Protein 8T1Q (pdb70)

Solvent-accessible surface area: 18524 Å² total; per-residue (Å²): 72,84,17,91,54,112,150,154,107,71,140,157,58,50,99,4,29,0,59,0,0,0,0,5,27,28,11,0,18,1,0,0,0,2,44,6,96,72,57,52,0,0,0,0,0,0,12,18,32,17,75,150,42,121,101,5,12,6,86,8,124,89,29,71,21,37,95,3,42,0,0,0,0,1,0,0,24,28,26,1,0,0,0,0,0,35,0,7,46,111,35,63,18,175,26,97,0,0,0,2,72,10,0,26,11,2,0,98,165,10,0,19,52,79,30,153,122,183,24,10,64,44,81,10,4,118,108,0,20,137,97,4,64,36,1,77,45,101,90,95,75,112,8,59,25,0,63,0,24,0,20,76,0,9,4,3,32,10,4,0,0,0,0,2,36,6,49,30,5,22,3,0,4,0,2,3,0,7,64,76,86,22,82,45,17,130,22,2,53,52,5,133,78,81,0,2,0,0,0,0,1,2,2,29,5,50,100,101,51,67,146,68,128,84,25,19,51,103,0,7,81,19,1,35,86,1,3,115,96,22,0,43,2,0,1,4,8,61,15,37,0,31,1,11,3,0,0,37,4,0,10,83,35,0,75,100,50,94,114,5,72,146,25,46,0,44,22,7,41,119,112,45,11,105,107,114,96,148,49,129,32,22,50,124,9,157,41,62,140,125,16,105,51,116,27,43,0,0,0,0,0,26,34,18,38,0,66,41,12,30,0,26,69,0,0,30,67,5,0,62,44,157,107,5,0,0,1,3,6,36,43,8,10,102,45,1,18,0,65,101,1,82,92,150,40,156,88,8,59,9,94,106,54,104,115,28,61,24,115,6,35,41,49,60,2,34,11,10,16,14,4,9,29,107,29,2,14,92,0,2,94,45,0,41,0,24,13,0,0,0,2,4,0,41,99,102,35,0,44,141,2,61,61,25,3,63,188,52,4,106,145,30,143,137,27,112,13,96,11,37,29,2,138,28,50,78,37,12,68,8,71,3,159

Radius of gyration: 22.36 Å; Cα contacts (8 Å, |Δi|>4): 1009; chains: 1; bounding box: 50×46×72 Å

Secondary structure (DSSP, 8-state):
---TT--------EEEEEEEEESSSSSSS-EEEEEETTEEEEE-----TTS-GGGGS--GGGS-GGG--EEE---SSHHHHTTHHHHHHHS---SEEEEEHHHHHHHHHHHHHHHT-----HHHHHHHGGGEEEE-TT--EEETTEEEEEEE--SSTT-EEEEEEETTEEEEE--S---S--SS-PPPP--SSPPSEEEEE-TTTT--PPPHHHHHHHHHHHHHHHHHTT-EEEEE--SSSHHHHHHHHHHHHHHT-GGGTTS-EEEE---HHHH----SSEEEE--GGG---PSSEEEEES-TT-SSHHHHHHHHHHTT-TT-EEEE-S---TTSHHHHGGG--SEEE-TTS-EEE--SEEEE--------HHHHHHHHHHH--SEEEEESS-HHHHHHHHHHHHHHTTT-SS---EEE-PPTT--EEEEE-

Structure (mmCIF, N/CA/C/O backbone):
data_8T1Q
#
_entry.id   8T1Q
#
_cell.length_a   59.074
_cell.length_b   82.032
_cell.length_c   102.835
_cell.angle_alpha   90.000
_cell.angle_beta   90.000
_cell.angle_gamma   90.000
#
_symmetry.space_group_name_H-M   'P 21 21 21'
#
loop_
_entity.id
_entity.type
_entity.pdbx_description
1 polymer 'Cleavage and polyadenylation specificity factor subunit 3'
2 non-polymer 3-[7,7-bis(oxidanyl)-8-oxa-7-boranuidabicyclo[4.3.0]nona-1,3,5-trien-5-yl]-~{N}-[3-(4-ethanoylphenyl)phenyl]propanamide
3 non-polymer 'CHLORIDE ION'
4 non-polymer 'SULFATE ION'
5 non-polymer 'FE (III) ION'
6 water water
#
loop_
_atom_site.group_PDB
_atom_site.id
_atom_site.type_symbol
_atom_site.label_atom_id
_atom_site.label_alt_id
_atom_site.label_comp_id
_atom_site.label_asym_id
_atom_site.label_entity_id
_atom_site.label_seq_id
_atom_site.pdbx_PDB_ins_code
_atom_site.Cartn_x
_atom_site.Cartn_y
_atom_site.Cartn_z
_atom_site.occupancy
_atom_site.B_iso_or_equiv
_atom_site.auth_seq_id
_atom_site.auth_comp_id
_atom_site.auth_asym_id
_atom_site.auth_atom_id
_atom_site.pdbx_PDB_model_num
ATOM 1 N N . LEU A 1 14 ? -44.73138 -1.39507 35.42165 1.000 51.63055 -6 LEU A N 1
ATOM 2 C CA . LEU A 1 14 ? -43.37034 -1.90453 35.52604 1.000 46.87400 -6 LEU A CA 1
ATOM 3 C C . LEU A 1 14 ? -42.51789 -1.00107 36.39977 1.000 53.06259 -6 LEU A C 1
ATOM 4 O O . LEU A 1 14 ? -42.55672 0.21710 36.25861 1.000 52.33014 -6 LEU A O 1
ATOM 9 N N . VAL A 1 15 ? -41.74599 -1.59750 37.30210 1.000 55.18607 -5 VAL A N 1
ATOM 10 C CA . VAL A 1 15 ? -40.76143 -0.84947 38.07729 1.000 57.15451 -5 VAL A CA 1
ATOM 11 C C . VAL A 1 15 ? -39.48635 -0.73895 37.24991 1.000 51.83752 -5 VAL A C 1
ATOM 12 O O . VAL A 1 15 ? -38.91949 -1.76980 36.85835 1.000 49.29202 -5 VAL A O 1
ATOM 16 N N . PRO A 1 16 ? -39.01728 0.47108 36.94424 1.000 46.97304 -4 PRO A N 1
ATOM 17 C CA . PRO A 1 16 ? -37.73021 0.61711 36.25176 1.000 53.14115 -4 PRO A CA 1
ATOM 18 C C . PRO A 1 16 ? -36.63373 -0.17407 36.94675 1.000 56.82685 -4 PRO A C 1
ATOM 19 O O . PRO A 1 16 ? -36.52082 -0.16643 38.17521 1.000 50.34033 -4 PRO A O 1
ATOM 23 N N . ARG A 1 17 ? -35.82853 -0.87824 36.14569 1.000 41.69952 -3 ARG A N 1
ATOM 24 C CA . ARG A 1 17 ? -34.77791 -1.71949 36.71197 1.000 48.15566 -3 ARG A CA 1
ATOM 25 C C . ARG A 1 17 ? -33.74170 -0.91114 37.47898 1.000 47.98468 -3 ARG A C 1
ATOM 26 O O . ARG A 1 17 ? -33.06783 -1.45314 38.36056 1.000 59.40580 -3 ARG A O 1
ATOM 34 N N . GLY A 1 18 ? -33.58217 0.36965 37.15130 1.000 51.54651 -2 GLY A N 1
ATOM 35 C CA . GLY A 1 18 ? -32.63273 1.21145 37.85652 1.000 52.01456 -2 GLY A CA 1
ATOM 36 C C . GLY A 1 18 ? -33.07775 1.63538 39.24199 1.000 65.15582 -2 GLY A C 1
ATOM 37 O O . GLY A 1 18 ? -32.30068 2.28841 39.94755 1.000 67.28799 -2 GLY A O 1
ATOM 38 N N . SER A 1 19 ? -34.29752 1.28164 39.64305 1.000 66.69616 -1 SER A N 1
ATOM 39 C CA . SER A 1 19 ? -34.84225 1.66892 40.94506 1.000 68.67179 -1 SER A CA 1
ATOM 40 C C . SER A 1 19 ? -33.98207 1.16125 42.09675 1.000 72.76789 -1 SER A C 1
ATOM 41 O O . SER A 1 19 ? -33.66017 -0.02417 42.16359 1.000 85.94292 -1 SER A O 1
ATOM 44 N N . ALA A 1 23 ? -41.70906 -2.73542 49.22751 1.000 96.67454 3 ALA A N 1
ATOM 45 C CA . ALA A 1 23 ? -43.15968 -2.60088 49.19958 1.000 81.14587 3 ALA A CA 1
ATOM 46 C C . ALA A 1 23 ? -43.58356 -1.19019 49.59889 1.000 79.97085 3 ALA A C 1
ATOM 47 O O . ALA A 1 23 ? -43.92394 -0.93444 50.75691 1.000 79.14996 3 ALA A O 1
ATOM 49 N N . ILE A 1 24 ? -43.55563 -0.27895 48.63051 1.000 72.34755 4 ILE A N 1
ATOM 50 C CA . ILE A 1 24 ? -43.97706 1.10524 48.83595 1.000 69.85580 4 ILE A CA 1
ATOM 51 C C . ILE A 1 24 ? -45.16664 1.37323 47.92076 1.000 62.28285 4 ILE A C 1
ATOM 52 O O . ILE A 1 24 ? -45.15482 0.93458 46.76194 1.000 54.85732 4 ILE A O 1
ATOM 57 N N . PRO A 1 25 ? -46.21992 2.04022 48.40110 1.000 63.40299 5 PRO A N 1
ATOM 58 C CA . PRO A 1 25 ? -47.39582 2.28947 47.55018 1.000 58.08476 5 PRO A CA 1
ATOM 59 C C . PRO A 1 25 ? -47.01396 3.00528 46.26369 1.000 66.11416 5 PRO A C 1
ATOM 60 O O . PRO A 1 25 ? -46.41978 4.08568 46.28295 1.000 72.49912 5 PRO A O 1
ATOM 64 N N . ALA A 1 26 ? -47.36564 2.39149 45.13929 1.000 60.53669 6 ALA A N 1
ATOM 65 C CA . ALA A 1 26 ? -47.05360 2.97198 43.84269 1.000 68.39372 6 ALA A CA 1
ATOM 66 C C . ALA A 1 26 ? -47.93158 4.18382 43.57235 1.000 72.62054 6 ALA A C 1
ATOM 67 O O . ALA A 1 26 ? -49.12009 4.20136 43.90567 1.000 66.03874 6 ALA A O 1
ATOM 69 N N . GLU A 1 27 ? -47.34012 5.20553 42.97019 1.000 92.61187 7 GLU A N 1
ATOM 70 C CA . GLU A 1 27 ? -48.12048 6.32640 42.47811 1.000 89.47201 7 GLU A CA 1
ATOM 71 C C . GLU A 1 27 ? -48.58227 6.00268 41.05970 1.000 88.27961 7 GLU A C 1
ATOM 72 O O . GLU A 1 27 ? -48.48610 4.86347 40.59444 1.000 90.87014 7 GLU A O 1
ATOM 78 N N . GLU A 1 28 ? -49.09199 7.00555 40.35880 1.000 56.44181 8 GLU A N 1
ATOM 79 C CA . GLU A 1 28 ? -49.65491 6.78122 39.04097 1.000 59.65269 8 GLU A CA 1
ATOM 80 C C . GLU A 1 28 ? -48.57426 6.32359 38.05866 1.000 51.58487 8 GLU A C 1
ATOM 81 O O . GLU A 1 28 ? -47.37909 6.55494 38.25464 1.000 58.66232 8 GLU A O 1
ATOM 87 N N . SER A 1 29 ? -49.00531 5.64729 37.00078 1.000 48.16680 9 SER A N 1
ATOM 88 C CA . SER A 1 29 ? -48.07791 5.14859 35.99529 1.000 45.26844 9 SER A CA 1
ATOM 89 C C . SER A 1 29 ? -48.00354 6.10835 34.80905 1.000 44.06959 9 SER A C 1
ATOM 90 O O . SER A 1 29 ? -48.90542 6.91224 34.56905 1.000 42.27591 9 SER A O 1
ATOM 93 N N . ASP A 1 30 ? -46.89175 6.02336 34.07481 1.000 38.28369 10 ASP A N 1
ATOM 94 C CA . ASP A 1 30 ? -46.62554 6.86491 32.91626 1.000 35.82732 10 ASP A CA 1
ATOM 95 C C . ASP A 1 30 ? -46.49030 5.95595 31.70565 1.000 38.59054 10 ASP A C 1
ATOM 96 O O . ASP A 1 30 ? -45.90704 4.87495 31.80693 1.000 36.67697 10 ASP A O 1
ATOM 101 N N . GLN A 1 31 ? -47.01466 6.39240 30.57130 1.000 35.53571 11 GLN A N 1
ATOM 102 C CA . GLN A 1 31 ? -47.03805 5.55806 29.37702 1.000 39.51905 11 GLN A CA 1
ATOM 103 C C . GLN A 1 31 ? -45.93478 5.96309 28.40823 1.000 36.90241 11 GLN A C 1
ATOM 104 O O . GLN A 1 31 ? -45.80862 7.14350 28.04823 1.000 33.79376 11 GLN A O 1
ATOM 110 N N . LEU A 1 32 ? -45.15615 4.97258 27.97363 1.000 34.02564 12 LEU A N 1
ATOM 111 C CA . LEU A 1 32 ? -44.11961 5.14856 26.97154 1.000 31.80931 12 LEU A CA 1
ATOM 112 C C . LEU A 1 32 ? -44.62385 4.56547 25.65870 1.000 31.47970 12 LEU A C 1
ATOM 113 O O . LEU A 1 32 ? -45.18374 3.46350 25.64073 1.000 33.14416 12 LEU A O 1
ATOM 118 N N . LEU A 1 33 ? -44.44819 5.30379 24.56279 1.000 28.64844 13 LEU A N 1
ATOM 119 C CA . LEU A 1 33 ? -44.92948 4.87126 23.26191 1.000 29.83663 13 LEU A CA 1
ATOM 120 C C . LEU A 1 33 ? -43.75613 4.70799 22.30053 1.000 32.02601 13 LEU A C 1
ATOM 121 O O . LEU A 1 33 ? -42.88979 5.58485 22.22971 1.000 32.45187 13 LEU A O 1
ATOM 126 N N . ILE A 1 34 ? -43.73666 3.59639 21.55621 1.000 28.54787 14 ILE A N 1
ATOM 127 C CA . ILE A 1 34 ? -42.75531 3.36700 20.49097 1.000 26.64067 14 ILE A CA 1
ATOM 128 C C . ILE A 1 34 ? -43.52449 3.13426 19.19846 1.000 28.34607 14 ILE A C 1
ATOM 129 O O . ILE A 1 34 ? -44.46919 2.33607 19.17228 1.000 31.40592 14 ILE A O 1
ATOM 134 N N . ARG A 1 35 ? -43.11756 3.82549 18.12020 1.000 26.57631 15 ARG A N 1
ATOM 135 C CA . ARG A 1 35 ? -43.82767 3.72334 16.85334 1.000 26.68077 15 ARG A CA 1
ATOM 136 C C . ARG A 1 35 ? -42.85507 3.80109 15.67641 1.000 25.09136 15 ARG A C 1
ATOM 137 O O . ARG A 1 35 ? -42.25045 4.85417 15.44657 1.000 30.46718 15 ARG A O 1
ATOM 145 N N . PRO A 1 36 ? -42.67299 2.73067 14.90146 1.000 26.45082 16 PRO A N 1
ATOM 146 C CA . PRO A 1 36 ? -41.85873 2.85144 13.68943 1.000 25.83850 16 PRO A CA 1
ATOM 147 C C . PRO A 1 36 ? -42.56591 3.70333 12.65161 1.000 31.76284 16 PRO A C 1
ATOM 148 O O . PRO A 1 36 ? -43.76369 3.54962 12.42128 1.000 33.40563 16 PRO A O 1
ATOM 152 N N . LEU A 1 37 ? -41.81788 4.62443 12.04416 1.000 30.01320 17 LEU A N 1
ATOM 153 C CA . LEU A 1 37 ? -42.26173 5.30197 10.82958 1.000 29.92978 17 LEU A CA 1
ATOM 154 C C . LEU A 1 37 ? -41.61926 4.70539 9.58983 1.000 32.81802 17 LEU A C 1
ATOM 155 O O . LEU A 1 37 ? -42.05016 4.99969 8.46731 1.000 32.58976 17 LEU A O 1
ATOM 160 N N . GLY A 1 38 ? -40.59419 3.88260 9.78324 1.000 25.89807 18 GLY A N 1
ATOM 161 C CA . GLY A 1 38 ? -39.97993 3.07952 8.75061 1.000 26.56951 18 GLY A CA 1
ATOM 162 C C . GLY A 1 38 ? -39.18667 2.01823 9.47160 1.000 29.91482 18 GLY A C 1
ATOM 163 O O . GLY A 1 38 ? -38.86570 2.16624 10.65685 1.000 29.39235 18 GLY A O 1
ATOM 164 N N . ALA A 1 39 ? -38.88162 0.94217 8.74927 1.000 26.90153 19 ALA A N 1
ATOM 165 C CA . ALA A 1 39 ? -38.24678 -0.27211 9.28758 1.000 23.69852 19 ALA A CA 1
ATOM 166 C C . ALA A 1 39 ? -39.15185 -1.03343 10.24764 1.000 24.17394 19 ALA A C 1
ATOM 167 O O . ALA A 1 39 ? -38.69836 -1.94190 10.95613 1.000 25.74502 19 ALA A O 1
ATOM 169 N N . GLY A 1 40 ? -40.45886 -0.74724 10.22905 1.000 25.90278 20 GLY A N 1
ATOM 170 C CA . GLY A 1 40 ? -41.42486 -1.60479 10.89042 1.000 28.39528 20 GLY A CA 1
ATOM 171 C C . GLY A 1 40 ? -41.81091 -2.76306 9.98703 1.000 32.60888 20 GLY A C 1
ATOM 172 O O . GLY A 1 40 ? -42.42921 -2.54720 8.93571 1.000 29.98286 20 GLY A O 1
ATOM 173 N N . GLN A 1 41 ? -41.41530 -3.98552 10.35865 1.000 25.50760 21 GLN A N 1
ATOM 174 C CA . GLN A 1 41 ? -41.63243 -5.17961 9.52835 1.000 26.63259 21 GLN A CA 1
ATOM 175 C C . GLN A 1 41 ? -41.08962 -5.00174 8.10125 1.000 32.73774 21 GLN A C 1
ATOM 176 O O . GLN A 1 41 ? -41.62569 -5.56434 7.13367 1.000 31.99377 21 GLN A O 1
ATOM 182 N N . GLU A 1 42 ? -40.00517 -4.23188 7.96010 1.000 26.02174 22 GLU A N 1
ATOM 183 C CA . GLU A 1 42 ? -39.27664 -4.11268 6.69682 1.000 32.12523 22 GLU A CA 1
ATOM 184 C C . GLU A 1 42 ? -37.82532 -3.75489 6.99352 1.000 30.73194 22 GLU A C 1
ATOM 185 O O . GLU A 1 42 ? -37.46965 -3.34568 8.11120 1.000 28.43381 22 GLU A O 1
ATOM 191 N N . VAL A 1 43 ? -36.98103 -3.90850 5.96988 1.000 28.38691 23 VAL A N 1
ATOM 192 C CA . VAL A 1 43 ? -35.63807 -3.34716 5.96566 1.000 26.28054 23 VAL A CA 1
ATOM 193 C C . VAL A 1 43 ? -35.66688 -2.10757 5.08651 1.000 31.06836 23 VAL A C 1
ATOM 194 O O . VAL A 1 43 ? -36.23979 -2.14118 3.98989 1.000 34.44429 23 VAL A O 1
ATOM 198 N N . GLY A 1 44 ? -35.08735 -1.00827 5.57542 1.000 27.47824 24 GLY A N 1
ATOM 199 C CA . GLY A 1 44 ? -35.09408 0.25640 4.86047 1.000 27.06012 24 GLY A CA 1
ATOM 200 C C . GLY A 1 44 ? -35.70562 1.38995 5.67030 1.000 26.03355 24 GLY A C 1
ATOM 201 O O . GLY A 1 44 ? -36.55598 1.15775 6.52800 1.000 27.10215 24 GLY A O 1
ATOM 202 N N . ARG A 1 45 ? -35.25263 2.61275 5.41724 1.000 25.75446 25 ARG A N 1
ATOM 203 C CA . ARG A 1 45 ? -35.82195 3.85230 5.97117 1.000 23.78765 25 ARG A CA 1
ATOM 204 C C . ARG A 1 45 ? -36.09389 3.78778 7.48259 1.000 30.71361 25 ARG A C 1
ATOM 205 O O . ARG A 1 45 ? -37.13664 4.23423 7.97652 1.000 26.27894 25 ARG A O 1
ATOM 213 N N . SER A 1 46 ? -35.10081 3.30777 8.23219 1.000 27.58444 26 SER A N 1
ATOM 214 C CA . SER A 1 46 ? -35.22158 3.26146 9.69034 1.000 23.92746 26 SER A CA 1
ATOM 215 C C . SER A 1 46 ? -35.57963 4.62779 10.24848 1.000 26.43455 26 SER A C 1
ATOM 216 O O . SER A 1 46 ? -34.89337 5.61947 9.99650 1.000 25.93776 26 SER A O 1
ATOM 219 N N . CYS A 1 47 ? -36.63590 4.65679 11.05322 1.000 25.44086 27 CYS A N 1
ATOM 220 C CA . CYS A 1 47 ? -37.09891 5.88180 11.67749 1.000 25.48755 27 CYS A CA 1
ATOM 221 C C . CYS A 1 47 ? -38.09827 5.48620 12.74626 1.000 25.12487 27 CYS A C 1
ATOM 222 O O . CYS A 1 47 ? -39.20463 5.05861 12.41656 1.000 26.84701 27 CYS A O 1
ATOM 225 N N . ILE A 1 48 ? -37.70346 5.54420 14.02108 1.000 25.51920 28 ILE A N 1
ATOM 226 C CA . ILE A 1 48 ? -38.53178 5.03195 15.10452 1.000 26.44977 28 ILE A CA 1
ATOM 227 C C . ILE A 1 48 ? -38.77520 6.15384 16.09568 1.000 26.42278 28 ILE A C 1
ATOM 228 O O . ILE A 1 48 ? -37.82600 6.79323 16.56367 1.000 26.00008 28 ILE A O 1
ATOM 233 N N . ILE A 1 49 ? -40.04662 6.37468 16.43269 1.000 25.21236 29 ILE A N 1
ATOM 234 C CA . ILE A 1 49 ? -40.44963 7.41775 17.37150 1.000 27.28366 29 ILE A CA 1
ATOM 235 C C . ILE A 1 49 ? -40.58837 6.83909 18.77461 1.000 29.05173 29 ILE A C 1
ATOM 236 O O . ILE A 1 49 ? -41.19345 5.78476 18.96118 1.000 27.63750 29 ILE A O 1
ATOM 241 N N . LEU A 1 50 ? -40.06138 7.56439 19.76595 1.000 26.64131 30 LEU A N 1
ATOM 242 C CA . LEU A 1 50 ? -40.21381 7.27542 21.18605 1.000 26.59592 30 LEU A CA 1
ATOM 243 C C . LEU A 1 50 ? -40.87745 8.47567 21.85956 1.000 31.21112 30 LEU A C 1
ATOM 244 O O . LEU A 1 50 ? -40.43808 9.61443 21.65844 1.000 33.08459 30 LEU A O 1
ATOM 249 N N . GLU A 1 51 ? -41.92425 8.22868 22.65477 1.000 28.65147 31 GLU A N 1
ATOM 250 C CA . GLU A 1 51 ? -42.62984 9.28758 23.39347 1.000 32.43457 31 GLU A CA 1
ATOM 251 C C . GLU A 1 51 ? -42.75679 8.88725 24.86093 1.000 34.40612 31 GLU A C 1
ATOM 252 O O . GLU A 1 51 ? -43.20995 7.77988 25.16820 1.000 35.58287 31 GLU A O 1
ATOM 258 N N . PHE A 1 52 ? -42.35830 9.77683 25.77118 1.000 33.29871 32 PHE A N 1
ATOM 259 C CA . PHE A 1 52 ? -42.43354 9.46126 27.19100 1.000 32.04992 32 PHE A CA 1
ATOM 260 C C . PHE A 1 52 ? -42.35433 10.75661 27.97827 1.000 38.95499 32 PHE A C 1
ATOM 261 O O . PHE A 1 52 ? -41.43783 11.55295 27.75904 1.000 36.02582 32 PHE A O 1
ATOM 269 N N . LYS A 1 53 ? -43.32881 10.96518 28.86541 1.000 37.04754 33 LYS A N 1
ATOM 270 C CA . LYS A 1 53 ? -43.33385 12.08450 29.81706 1.000 40.35455 33 LYS A CA 1
ATOM 271 C C . LYS A 1 53 ? -43.04010 13.42131 29.13479 1.000 37.11343 33 LYS A C 1
ATOM 272 O O . LYS A 1 53 ? -42.23732 14.22477 29.60618 1.000 41.15316 33 LYS A O 1
ATOM 278 N N . GLY A 1 54 ? -43.69400 13.64730 27.99650 1.000 37.12361 34 GLY A N 1
ATOM 279 C CA . GLY A 1 54 ? -43.61053 14.91013 27.29300 1.000 39.06242 34 GLY A CA 1
ATOM 280 C C . GLY A 1 54 ? -42.41756 15.06724 26.37968 1.000 44.09538 34 GLY A C 1
ATOM 281 O O . GLY A 1 54 ? -42.32578 16.08732 25.68266 1.000 47.14206 34 GLY A O 1
ATOM 282 N N . ARG A 1 55 ? -41.50178 14.10263 26.35824 1.000 38.42000 35 ARG A N 1
ATOM 283 C CA . ARG A 1 55 ? -40.35537 14.11905 25.45855 1.000 35.99675 35 ARG A CA 1
ATOM 284 C C . ARG A 1 55 ? -40.67688 13.28302 24.22513 1.000 38.60472 35 ARG A C 1
ATOM 285 O O . ARG A 1 55 ? -41.41189 12.29415 24.31503 1.000 35.98126 35 ARG A O 1
ATOM 293 N N . LYS A 1 56 ? -40.16302 13.70971 23.06731 1.000 31.89163 36 LYS A N 1
ATOM 294 C CA . LYS A 1 56 ? -40.29540 12.95982 21.82016 1.000 33.04154 36 LYS A CA 1
ATOM 295 C C . LYS A 1 56 ? -38.92710 12.81940 21.16528 1.000 33.53840 36 LYS A C 1
ATOM 296 O O . LYS A 1 56 ? -38.21182 13.81355 20.99096 1.000 32.66866 36 LYS A O 1
ATOM 302 N N . ILE A 1 57 ? -38.57636 11.58902 20.78077 1.000 28.55060 37 ILE A N 1
ATOM 303 C CA . ILE A 1 57 ? -37.25491 11.25798 20.26078 1.000 26.32466 37 ILE A CA 1
ATOM 304 C C . ILE A 1 57 ? -37.43924 10.51502 18.95135 1.000 26.22798 37 ILE A C 1
ATOM 305 O O . ILE A 1 57 ? -38.33226 9.67341 18.84445 1.000 27.53812 37 ILE A O 1
ATOM 310 N N . MET A 1 58 ? -36.60251 10.81453 17.95839 1.000 24.26732 38 MET A N 1
ATOM 311 C CA . MET A 1 58 ? -36.58417 10.06828 16.70596 1.000 22.28475 38 MET A CA 1
ATOM 312 C C . MET A 1 58 ? -35.27049 9.30025 16.62869 1.000 25.81723 38 MET A C 1
ATOM 313 O O . MET A 1 58 ? -34.19686 9.87997 16.83682 1.000 26.62333 38 MET A O 1
ATOM 318 N N . LEU A 1 59 ? -35.36311 7.99726 16.36379 1.000 24.57846 39 LEU A N 1
ATOM 319 C CA . LEU A 1 59 ? -34.20029 7.12580 16.23633 1.000 23.75191 39 LEU A CA 1
ATOM 320 C C . LEU A 1 59 ? -34.02132 6.81272 14.75930 1.000 26.36861 39 LEU A C 1
ATOM 321 O O . LEU A 1 59 ? -34.83429 6.08533 14.17310 1.000 25.54280 39 LEU A O 1
ATOM 326 N N . ASP A 1 60 ? -32.96949 7.37343 14.16719 1.000 24.31762 40 ASP A N 1
ATOM 327 C CA . ASP A 1 60 ? -32.59364 7.21991 12.76128 1.000 22.31374 40 ASP A CA 1
ATOM 328 C C . ASP A 1 60 ? -33.54877 7.95462 11.82696 1.000 27.36420 40 ASP A C 1
ATOM 329 O O . ASP A 1 60 ? -34.63184 8.38755 12.23423 1.000 26.92801 40 ASP A O 1
ATOM 334 N N . CYS A 1 61 ? -33.10213 8.17823 10.59503 1.000 25.54352 41 CYS A N 1
ATOM 335 C CA . CYS A 1 61 ? -33.88548 8.93529 9.61884 1.000 26.33612 41 CYS A CA 1
ATOM 336 C C . CYS A 1 61 ? -33.42614 8.53904 8.22002 1.000 30.71187 41 CYS A C 1
ATOM 337 O O . CYS A 1 61 ? -32.76852 9.32228 7.51896 1.000 28.19488 41 CYS A O 1
ATOM 340 N N . GLY A 1 62 ? -33.74464 7.31129 7.81316 1.000 27.28020 42 GLY A N 1
ATOM 341 C CA . GLY A 1 62 ? -33.20023 6.74005 6.60323 1.000 26.64517 42 GLY A CA 1
ATOM 342 C C . GLY A 1 62 ? -34.16738 6.79519 5.43226 1.000 32.95294 42 GLY A C 1
ATOM 343 O O . GLY A 1 62 ? -35.30836 7.24320 5.53768 1.000 30.09598 42 GLY A O 1
ATOM 344 N N . ILE A 1 63 ? -33.66799 6.32702 4.29016 1.000 30.31337 43 ILE A N 1
ATOM 345 C CA . ILE A 1 63 ? -34.47786 6.12087 3.09715 1.000 31.19689 43 ILE A CA 1
ATOM 346 C C . ILE A 1 63 ? -34.49770 4.63579 2.77024 1.000 31.60083 43 ILE A C 1
ATOM 347 O O . ILE A 1 63 ? -33.58960 3.87960 3.12780 1.000 30.18126 43 ILE A O 1
ATOM 352 N N . HIS A 1 64 ? -35.52539 4.23913 2.01531 1.000 27.99316 44 HIS A N 1
ATOM 353 C CA . HIS A 1 64 ? -35.69592 2.86208 1.55527 1.000 31.46779 44 HIS A CA 1
ATOM 354 C C . HIS A 1 64 ? -34.98911 2.68120 0.21661 1.000 39.31606 44 HIS A C 1
ATOM 355 O O . HIS A 1 64 ? -35.33159 3.38322 -0.73795 1.000 33.24440 44 HIS A O 1
ATOM 362 N N . PRO A 1 65 ? -34.02912 1.75367 0.08668 1.000 35.18667 45 PRO A N 1
ATOM 363 C CA . PRO A 1 65 ? -33.25042 1.66921 -1.16593 1.000 38.77545 45 PRO A CA 1
ATOM 364 C C . PRO A 1 65 ? -34.03259 1.11327 -2.34267 1.000 39.33689 45 PRO A C 1
ATOM 365 O O . PRO A 1 65 ? -33.55702 1.20514 -3.48671 1.000 40.70719 45 PRO A O 1
ATOM 369 N N . GLY A 1 66 ? -35.19247 0.51316 -2.09979 1.000 36.39702 46 GLY A N 1
ATOM 370 C CA . GLY A 1 66 ? -35.99617 -0.07180 -3.15430 1.000 39.29020 46 GLY A CA 1
ATOM 371 C C . GLY A 1 66 ? -37.22725 0.71934 -3.52838 1.000 43.41119 46 GLY A C 1
ATOM 372 O O . GLY A 1 66 ? -38.09153 0.18729 -4.23451 1.000 45.15116 46 GLY A O 1
ATOM 373 N N . LEU A 1 67 ? -37.34037 1.97150 -3.08030 1.000 35.14760 47 LEU A N 1
ATOM 374 C CA . LEU A 1 67 ? -38.41923 2.87761 -3.44072 1.000 41.95825 47 LEU A CA 1
ATOM 375 C C . LEU A 1 67 ? -37.80415 4.16877 -3.96481 1.000 42.81796 47 LEU A C 1
ATOM 376 O O . LEU A 1 67 ? -36.59490 4.37990 -3.88143 1.000 44.63677 47 LEU A O 1
ATOM 381 N N . GLU A 1 68 ? -38.63843 5.02742 -4.54265 1.000 49.74256 48 GLU A N 1
ATOM 382 C CA . GLU A 1 68 ? -38.15446 6.20354 -5.25388 1.000 50.20256 48 GLU A CA 1
ATOM 383 C C . GLU A 1 68 ? -38.91274 7.44651 -4.80794 1.000 44.69987 48 GLU A C 1
ATOM 384 O O . GLU A 1 68 ? -40.07636 7.37125 -4.40658 1.000 46.87706 48 GLU A O 1
ATOM 390 N N . GLY A 1 69 ? -38.24001 8.59517 -4.88714 1.000 45.49476 49 GLY A N 1
ATOM 391 C CA . GLY A 1 69 ? -38.86990 9.86805 -4.57584 1.000 51.02370 49 GLY A CA 1
ATOM 392 C C . GLY A 1 69 ? -39.33987 9.92200 -3.13632 1.000 51.38599 49 GLY A C 1
ATOM 393 O O . GLY A 1 69 ? -38.72625 9.34420 -2.23294 1.000 46.34221 49 GLY A O 1
ATOM 394 N N . MET A 1 70 ? -40.46902 10.60472 -2.92127 1.000 46.90212 50 MET A N 1
ATOM 395 C CA . MET A 1 70 ? -41.02685 10.70517 -1.57785 1.000 50.96513 50 MET A CA 1
ATOM 396 C C . MET A 1 70 ? -41.46814 9.35366 -1.03281 1.000 43.14063 50 MET A C 1
ATOM 397 O O . MET A 1 70 ? -41.57890 9.20265 0.19141 1.000 40.79010 50 MET A O 1
ATOM 402 N N . ASP A 1 71 ? -41.72903 8.37395 -1.90826 1.000 41.74779 51 ASP A N 1
ATOM 403 C CA . ASP A 1 71 ? -42.09368 7.03989 -1.44468 1.000 44.84127 51 ASP A CA 1
ATOM 404 C C . ASP A 1 71 ? -40.99727 6.41468 -0.59463 1.000 36.84193 51 ASP A C 1
ATOM 405 O O . ASP A 1 71 ? -41.29019 5.53623 0.21723 1.000 39.10771 51 ASP A O 1
ATOM 410 N N . ALA A 1 72 ? -39.74287 6.81841 -0.79146 1.000 38.20637 52 ALA A N 1
ATOM 411 C CA . ALA A 1 72 ? -38.61751 6.19931 -0.09935 1.000 34.74621 52 ALA A CA 1
ATOM 412 C C . ALA A 1 72 ? -38.44766 6.70329 1.33150 1.000 38.44408 52 ALA A C 1
ATOM 413 O O . ALA A 1 72 ? -37.61538 6.15201 2.06509 1.000 35.06870 52 ALA A O 1
ATOM 415 N N . LEU A 1 73 ? -39.19850 7.73626 1.73182 1.000 32.45674 53 LEU A N 1
ATOM 416 C CA . LEU A 1 73 ? -39.10499 8.34100 3.05720 1.000 32.78965 53 LEU A CA 1
ATOM 417 C C . LEU A 1 73 ? -39.88310 7.53282 4.08500 1.000 34.71636 53 LEU A C 1
ATOM 418 O O . LEU A 1 73 ? -40.81752 6.81161 3.74071 1.000 35.31725 53 LEU A O 1
ATOM 423 N N . PRO A 1 74 ? -39.53396 7.65147 5.36938 1.000 32.75254 54 PRO A N 1
ATOM 424 C CA . PRO A 1 74 ? -40.43170 7.15999 6.42209 1.000 28.83482 54 PRO A CA 1
ATOM 425 C C . PRO A 1 74 ? -41.72233 7.96707 6.44265 1.000 32.07068 54 PRO A C 1
ATOM 426 O O . PRO A 1 74 ? -41.83795 9.02908 5.83349 1.000 39.28118 54 PRO A O 1
ATOM 430 N N . TYR A 1 75 ? -42.70521 7.46293 7.19044 1.000 31.18506 55 TYR A N 1
ATOM 431 C CA . TYR A 1 75 ? -44.02582 8.10745 7.25744 1.000 39.06690 55 TYR A CA 1
ATOM 432 C C . TYR A 1 75 ? -44.02582 9.31533 8.20116 1.000 36.58825 55 TYR A C 1
ATOM 433 O O . TYR A 1 75 ? -44.77147 9.38749 9.17495 1.000 37.66570 55 TYR A O 1
ATOM 442 N N . ILE A 1 76 ? -43.17378 10.29104 7.87081 1.000 40.92353 56 ILE A N 1
ATOM 443 C CA . ILE A 1 76 ? -42.99290 11.47516 8.71025 1.000 37.48173 56 ILE A CA 1
ATOM 444 C C . ILE A 1 76 ? -44.28113 12.28235 8.81761 1.000 43.27251 56 ILE A C 1
ATOM 445 O O . ILE A 1 76 ? -44.49469 12.99990 9.80328 1.000 41.71306 56 ILE A O 1
ATOM 450 N N . ASP A 1 77 ? -45.16173 12.18428 7.81725 1.000 41.71469 57 ASP A N 1
ATOM 451 C CA . ASP A 1 77 ? -46.41836 12.92006 7.88898 1.000 48.17698 57 ASP A CA 1
ATOM 452 C C . ASP A 1 77 ? -47.26123 12.54462 9.10456 1.000 49.29659 57 ASP A C 1
ATOM 453 O O . ASP A 1 77 ? -48.18713 13.28708 9.43838 1.000 53.40881 57 ASP A O 1
ATOM 458 N N . LEU A 1 78 ? -46.95797 11.43795 9.79114 1.000 45.86891 58 LEU A N 1
ATOM 459 C CA . LEU A 1 78 ? -47.75095 11.03089 10.94852 1.000 46.96108 58 LEU A CA 1
ATOM 460 C C . LEU A 1 78 ? -47.35140 11.72415 12.24181 1.000 50.55949 58 LEU A C 1
ATOM 461 O O . LEU A 1 78 ? -48.00790 11.50914 13.26704 1.000 47.39580 58 LEU A O 1
ATOM 466 N N . ILE A 1 79 ? -46.29574 12.53235 12.23678 1.000 41.56463 59 ILE A N 1
ATOM 467 C CA . ILE A 1 79 ? -45.87225 13.25340 13.42489 1.000 39.07549 59 ILE A CA 1
ATOM 468 C C . ILE A 1 79 ? -45.79430 14.72945 13.07644 1.000 39.48820 59 ILE A C 1
ATOM 469 O O . ILE A 1 79 ? -45.82546 15.12018 11.91006 1.000 44.61421 59 ILE A O 1
ATOM 474 N N . ASP A 1 80 ? -45.69136 15.54903 14.11502 1.000 43.19945 60 ASP A N 1
ATOM 475 C CA . ASP A 1 80 ? -45.39369 16.95889 13.93711 1.000 43.64632 60 ASP A CA 1
ATOM 476 C C . ASP A 1 80 ? -43.90500 17.12917 14.17267 1.000 40.22598 60 ASP A C 1
ATOM 477 O O . ASP A 1 80 ? -43.46372 17.09074 15.32644 1.000 40.61585 60 ASP A O 1
ATOM 482 N N . PRO A 1 81 ? -43.09260 17.30802 13.12877 1.000 43.94436 61 PRO A N 1
ATOM 483 C CA . PRO A 1 81 ? -41.63474 17.37142 13.33522 1.000 43.08216 61 PRO A CA 1
ATOM 484 C C . PRO A 1 81 ? -41.20667 18.46664 14.28769 1.000 40.94946 61 PRO A C 1
ATOM 485 O O . PRO A 1 81 ? -40.17105 18.33647 14.95446 1.000 39.15875 61 PRO A O 1
ATOM 489 N N . ALA A 1 82 ? -41.99363 19.53465 14.40648 1.000 40.19632 62 ALA A N 1
ATOM 490 C CA . ALA A 1 82 ? -41.67025 20.58417 15.36179 1.000 37.21739 62 ALA A CA 1
ATOM 491 C C . ALA A 1 82 ? -41.73872 20.11245 16.80648 1.000 43.52836 62 ALA A C 1
ATOM 492 O O . ALA A 1 82 ? -41.23317 20.80926 17.69393 1.000 44.89432 62 ALA A O 1
ATOM 494 N N . GLU A 1 83 ? -42.33579 18.95245 17.07197 1.000 43.61815 63 GLU A N 1
ATOM 495 C CA . GLU A 1 83 ? -42.44563 18.45854 18.43419 1.000 37.02692 63 GLU A CA 1
ATOM 496 C C . GLU A 1 83 ? -41.31705 17.51582 18.82442 1.000 33.29133 63 GLU A C 1
ATOM 497 O O . GLU A 1 83 ? -41.25422 17.11191 19.98904 1.000 37.16716 63 GLU A O 1
ATOM 503 N N . ILE A 1 84 ? -40.43314 17.16483 17.89492 1.000 36.38031 64 ILE A N 1
ATOM 504 C CA . ILE A 1 84 ? -39.37689 16.19514 18.18610 1.000 29.59299 64 ILE A CA 1
ATOM 505 C C . ILE A 1 84 ? -38.23941 16.91767 18.89425 1.000 33.36728 64 ILE A C 1
ATOM 506 O O . ILE A 1 84 ? -37.66285 17.86790 18.34757 1.000 33.73448 64 ILE A O 1
ATOM 511 N N . ASP A 1 85 ? -37.88375 16.44239 20.08915 1.000 27.86730 65 ASP A N 1
ATOM 512 C CA . ASP A 1 85 ? -36.83602 17.10582 20.86243 1.000 33.68940 65 ASP A CA 1
ATOM 513 C C . ASP A 1 85 ? -35.43747 16.71248 20.40923 1.000 36.14501 65 ASP A C 1
ATOM 514 O O . ASP A 1 85 ? -34.51119 17.53615 20.46904 1.000 31.40779 65 ASP A O 1
ATOM 519 N N . LEU A 1 86 ? -35.27417 15.47100 19.95083 1.000 28.26079 66 LEU A N 1
ATOM 520 C CA . LEU A 1 86 ? -33.96534 14.83777 19.86043 1.000 27.47938 66 LEU A CA 1
ATOM 521 C C . LEU A 1 86 ? -33.99998 13.82470 18.73048 1.000 27.97781 66 LEU A C 1
ATOM 522 O O . LEU A 1 86 ? -34.93834 13.02396 18.66301 1.000 29.21340 66 LEU A O 1
ATOM 527 N N . LEU A 1 87 ? -32.98131 13.85063 17.86923 1.000 26.87900 67 LEU A N 1
ATOM 528 C CA . LEU A 1 87 ? -32.82382 12.89109 16.77955 1.000 25.07198 67 LEU A CA 1
ATOM 529 C C . LEU A 1 87 ? -31.45473 12.23842 16.91838 1.000 27.72880 67 LEU A C 1
ATOM 530 O O . LEU A 1 87 ? -30.43727 12.93631 16.94093 1.000 28.16372 67 LEU A O 1
ATOM 535 N N . LEU A 1 88 ? -31.42941 10.91028 17.03684 1.000 24.54901 68 LEU A N 1
ATOM 536 C CA . LEU A 1 88 ? -30.18719 10.16076 17.16728 1.000 25.57357 68 LEU A CA 1
ATOM 537 C C . LEU A 1 88 ? -29.98201 9.31987 15.92273 1.000 25.98981 68 LEU A C 1
ATOM 538 O O . LEU A 1 88 ? -30.90071 8.59160 15.50660 1.000 25.15028 68 LEU A O 1
ATOM 543 N N . ILE A 1 89 ? -28.77354 9.39378 15.35462 1.000 26.36380 69 ILE A N 1
ATOM 544 C CA . ILE A 1 89 ? -28.42457 8.67937 14.13064 1.000 26.66379 69 ILE A CA 1
ATOM 545 C C . ILE A 1 89 ? -27.37923 7.61424 14.47202 1.000 25.69388 69 ILE A C 1
ATOM 546 O O . ILE A 1 89 ? -26.28924 7.93308 14.96032 1.000 26.63673 69 ILE A O 1
ATOM 551 N N . SER A 1 90 ? -27.69601 6.34521 14.17844 1.000 23.38237 70 SER A N 1
ATOM 552 C CA . SER A 1 90 ? -26.84471 5.24514 14.62018 1.000 24.80605 70 SER A CA 1
ATOM 553 C C . SER A 1 90 ? -25.58113 5.07414 13.77686 1.000 26.51763 70 SER A C 1
ATOM 554 O O . SER A 1 90 ? -24.51186 4.80154 14.33271 1.000 26.70905 70 SER A O 1
ATOM 557 N N . HIS A 1 91 ? -25.66112 5.21943 12.45234 1.000 28.18502 71 HIS A N 1
ATOM 558 C CA . HIS A 1 91 ? -24.47805 4.99000 11.61941 1.000 26.64004 71 HIS A CA 1
ATOM 559 C C . HIS A 1 91 ? -24.72887 5.57765 10.23841 1.000 31.19613 71 HIS A C 1
ATOM 560 O O . HIS A 1 91 ? -25.81632 6.08213 9.95369 1.000 28.43472 71 HIS A O 1
ATOM 567 N N . PHE A 1 92 ? -23.69896 5.52478 9.37808 1.000 29.93863 72 PHE A N 1
ATOM 568 C CA . PHE A 1 92 ? -23.72958 6.31495 8.14867 1.000 30.47731 72 PHE A CA 1
ATOM 569 C C . PHE A 1 92 ? -24.45114 5.65024 6.97692 1.000 30.55398 72 PHE A C 1
ATOM 570 O O . PHE A 1 92 ? -24.55405 6.27302 5.91952 1.000 33.30081 72 PHE A O 1
ATOM 578 N N . HIS A 1 93 ? -24.97468 4.43575 7.11511 1.000 27.06975 73 HIS A N 1
ATOM 579 C CA . HIS A 1 93 ? -25.6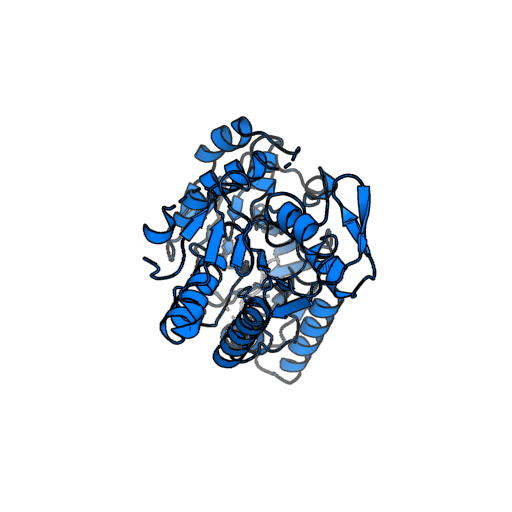6582 3.82825 5.98472 1.000 28.62216 73 HIS A CA 1
ATOM 580 C C . HIS A 1 93 ? -26.91339 4.62754 5.61764 1.000 28.84402 73 HIS A C 1
ATOM 581 O O . HIS A 1 93 ? -27.56039 5.25239 6.46456 1.000 28.72610 73 HIS A O 1
ATOM 588 N N . LEU A 1 94 ? -27.26278 4.62293 4.32974 1.000 27.29475 74 LEU A N 1
ATOM 589 C CA . LEU A 1 94 ? -28.31673 5.54117 3.91520 1.000 27.75442 74 LEU A CA 1
ATOM 590 C C . LEU A 1 94 ? -29.70633 5.08669 4.35906 1.000 28.10884 74 LEU A C 1
ATOM 591 O O . LEU A 1 94 ? -30.62367 5.91137 4.40012 1.000 27.61792 74 LEU A O 1
ATOM 596 N N . ASP A 1 95 ? -29.88834 3.82330 4.74132 1.000 29.42289 75 ASP A N 1
ATOM 597 C CA . ASP A 1 95 ? -31.19089 3.46666 5.29054 1.000 27.20779 75 ASP A CA 1
ATOM 598 C C . ASP A 1 95 ? -31.32081 3.88841 6.74487 1.000 27.02971 75 ASP A C 1
ATOM 599 O O . ASP A 1 95 ? -32.33954 3.58232 7.36989 1.000 25.60377 75 ASP A O 1
ATOM 604 N N . HIS A 1 96 ? -30.31922 4.59088 7.27345 1.000 25.39598 76 HIS A N 1
ATOM 605 C CA . HIS A 1 96 ? -30.38664 5.19256 8.60283 1.000 26.73710 76 HIS A CA 1
ATOM 606 C C . HIS A 1 96 ? -30.18248 6.70393 8.63787 1.000 30.36050 76 HIS A C 1
ATOM 607 O O . HIS A 1 96 ? -30.53777 7.33328 9.64985 1.000 28.11203 76 HIS A O 1
ATOM 614 N N . CYS A 1 97 ? -29.63461 7.32176 7.57644 1.000 26.49896 77 CYS A N 1
ATOM 615 C CA . CYS A 1 97 ? -29.42756 8.76001 7.62051 1.000 28.38761 77 CYS A CA 1
ATOM 616 C C . CYS A 1 97 ? -29.70813 9.41444 6.27135 1.000 31.12280 77 CYS A C 1
ATOM 617 O O . CYS A 1 97 ? -29.49436 10.62688 6.13306 1.000 31.97448 77 CYS A O 1
ATOM 620 N N . GLY A 1 98 ? -30.19179 8.65077 5.28786 1.000 28.97023 78 GLY A N 1
ATOM 621 C CA . GLY A 1 98 ? -30.36132 9.17142 3.93489 1.000 30.71524 78 GLY A CA 1
ATOM 622 C C . GLY A 1 98 ? -31.41435 10.25010 3.80001 1.000 35.81735 78 GLY A C 1
ATOM 623 O O . GLY A 1 98 ? -31.35046 11.04260 2.84738 1.000 39.09136 78 GLY A O 1
ATOM 624 N N . ALA A 1 99 ? -32.38850 10.29632 4.71528 1.000 32.42473 79 ALA A N 1
ATOM 625 C CA . ALA A 1 99 ? -33.43660 11.31465 4.69685 1.000 31.30020 79 ALA A CA 1
ATOM 626 C C . ALA A 1 99 ? -33.10050 12.52551 5.55238 1.000 35.07478 79 ALA A C 1
ATOM 627 O O . ALA A 1 99 ? -33.88228 13.48259 5.58912 1.000 36.09233 79 ALA A O 1
ATOM 629 N N . LEU A 1 100 ? -31.95891 12.50658 6.23146 1.000 35.67678 80 LEU A N 1
ATOM 630 C CA . LEU A 1 100 ? -31.66803 13.54747 7.21320 1.000 29.96381 80 LEU A CA 1
ATOM 631 C C . LEU A 1 100 ? -31.60312 14.96073 6.62944 1.000 32.32025 80 LEU A C 1
ATOM 632 O O . LEU A 1 100 ? -32.17703 15.87474 7.24837 1.000 36.79499 80 LEU A O 1
ATOM 637 N N . PRO A 1 101 ? -30.96498 15.22599 5.47874 1.000 34.31278 81 PRO A N 1
ATOM 638 C CA . PRO A 1 101 ? -30.98573 16.61506 4.98334 1.000 39.73061 81 PRO A CA 1
ATOM 639 C C . PRO A 1 101 ? -32.39111 17.08472 4.66086 1.000 38.55045 81 PRO A C 1
ATOM 640 O O . PRO A 1 101 ? -32.72773 18.25075 4.91060 1.000 41.78761 81 PRO A O 1
ATOM 644 N N . TRP A 1 102 ? -33.23906 16.18086 4.16379 1.000 36.55204 82 TRP A N 1
ATOM 645 C CA . TRP A 1 102 ? -34.63733 16.51934 3.92845 1.000 36.28110 82 TRP A CA 1
ATOM 646 C C . TRP A 1 102 ? -35.33920 16.86143 5.23034 1.000 41.03233 82 TRP A C 1
ATOM 647 O O . TRP A 1 102 ? -36.06563 17.86047 5.32092 1.000 40.35514 82 TRP A O 1
ATOM 658 N N . PHE A 1 103 ? -35.12828 16.03930 6.26018 1.000 35.57633 83 PHE A N 1
ATOM 659 C CA . PHE A 1 103 ? -35.80403 16.26757 7.52683 1.000 34.79988 83 PHE A CA 1
ATOM 660 C C . PHE A 1 103 ? -35.33349 17.56641 8.16688 1.000 36.57069 83 PHE A C 1
ATOM 661 O O . PHE A 1 103 ? -36.13819 18.30731 8.73822 1.000 37.99328 83 PHE A O 1
ATOM 669 N N . LEU A 1 104 ? -34.03475 17.86800 8.06867 1.000 33.82772 84 LEU A N 1
ATOM 670 C CA . LEU A 1 104 ? -33.50234 19.04350 8.74986 1.000 37.55634 84 LEU A CA 1
ATOM 671 C C . LEU A 1 104 ? -33.86456 20.32768 8.01259 1.000 38.91393 84 LEU A C 1
ATOM 672 O O . LEU A 1 104 ? -34.12686 21.35629 8.64547 1.000 41.19772 84 LEU A O 1
ATOM 677 N N . GLN A 1 105 ? -33.88955 20.28284 6.68633 1.000 36.33835 85 GLN A N 1
ATOM 678 C CA . GLN A 1 105 ? -34.06662 21.50420 5.89970 1.000 41.31506 85 GLN A CA 1
ATOM 679 C C . GLN A 1 105 ? -35.47811 21.70645 5.36706 1.000 52.19399 85 GLN A C 1
ATOM 680 O O . GLN A 1 105 ? -35.84437 22.84764 5.05487 1.000 50.80201 85 GLN A O 1
ATOM 686 N N . LYS A 1 106 ? -36.28126 20.65109 5.24415 1.000 44.72600 86 LYS A N 1
ATOM 687 C CA . LYS A 1 106 ? -37.56659 20.76760 4.56365 1.000 47.99969 86 LYS A CA 1
ATOM 688 C C . LYS A 1 106 ? -38.76024 20.51665 5.47378 1.000 48.24048 86 LYS A C 1
ATOM 689 O O . LYS A 1 106 ? -39.88249 20.38498 4.97026 1.000 53.86255 86 LYS A O 1
ATOM 695 N N . THR A 1 107 ? -38.56013 20.43853 6.78909 1.000 41.29788 87 THR A N 1
ATOM 696 C CA . THR A 1 107 ? -39.65075 20.26598 7.74152 1.000 41.75982 87 THR A CA 1
ATOM 697 C C . THR A 1 107 ? -39.52634 21.32096 8.83047 1.000 37.62841 87 THR A C 1
ATOM 698 O O . THR A 1 107 ? -38.56840 22.09918 8.86514 1.000 48.05391 87 THR A O 1
ATOM 702 N N . SER A 1 108 ? -40.50274 21.33896 9.74047 1.000 41.20183 88 SER A N 1
ATOM 703 C CA . SER A 1 108 ? -40.52066 22.24857 10.87628 1.000 40.45275 88 SER A CA 1
ATOM 704 C C . SER A 1 108 ? -39.67744 21.75537 12.05564 1.000 39.56928 88 SER A C 1
ATOM 705 O O . SER A 1 108 ? -39.76430 22.32012 13.15283 1.000 39.67024 88 SER A O 1
ATOM 708 N N . PHE A 1 109 ? -38.88160 20.71010 11.85899 1.000 37.01623 89 PHE A N 1
ATOM 709 C CA . PHE A 1 109 ? -38.01315 20.22690 12.92289 1.000 35.92346 89 PHE A CA 1
ATOM 710 C C . PHE A 1 109 ? -37.10532 21.34431 13.41327 1.000 33.97975 89 PHE A C 1
ATOM 711 O O . PHE A 1 109 ? -36.50619 22.06960 12.60987 1.000 37.50061 89 PHE A O 1
ATOM 719 N N . LYS A 1 110 ? -37.01030 21.48064 14.73418 1.000 36.99668 90 LYS A N 1
ATOM 720 C CA . LYS A 1 110 ? -36.11302 22.45012 15.35056 1.000 37.79097 90 LYS A CA 1
ATOM 721 C C . LYS A 1 110 ? -35.41189 21.86000 16.57263 1.000 41.59247 90 LYS A C 1
ATOM 722 O O . LYS A 1 110 ? -35.00844 22.60990 17.47100 1.000 39.41181 90 LYS A O 1
ATOM 728 N N . GLY A 1 111 ? -35.27560 20.53538 16.64295 1.000 39.08416 91 GLY A N 1
ATOM 729 C CA . GLY A 1 111 ? -34.64273 19.88686 17.77132 1.000 35.32373 91 GLY A CA 1
ATOM 730 C C . GLY A 1 111 ? -33.15521 19.70481 17.54058 1.000 41.08337 91 GLY A C 1
ATOM 731 O O . GLY A 1 111 ? -32.56077 20.27507 16.62424 1.000 37.68124 91 GLY A O 1
ATOM 732 N N . ARG A 1 112 ? -32.55489 18.86756 18.38680 1.000 32.69132 92 ARG A N 1
ATOM 733 C CA . ARG A 1 112 ? -31.12780 18.59062 18.36981 1.000 30.01694 92 ARG A CA 1
ATOM 734 C C . ARG A 1 112 ? -30.87120 17.23487 17.71273 1.000 31.62393 92 ARG A C 1
ATOM 735 O O . ARG A 1 112 ? -31.62493 16.28737 17.93261 1.000 29.31093 92 ARG A O 1
ATOM 743 N N . THR A 1 113 ? -29.79104 17.13872 16.93711 1.000 30.21291 93 THR A N 1
ATOM 744 C CA . THR A 1 113 ? -29.44247 15.91488 16.21314 1.000 29.21491 93 THR A CA 1
ATOM 745 C C . THR A 1 113 ? -28.02549 15.49935 16.58349 1.000 30.11166 93 THR A C 1
ATOM 746 O O . THR A 1 113 ? -27.12770 16.34904 16.66308 1.000 31.90067 93 THR A O 1
ATOM 750 N N . PHE A 1 114 ? -27.82889 14.20050 16.83814 1.000 29.58068 94 PHE A N 1
ATOM 751 C CA . PHE A 1 114 ? -26.51937 13.69332 17.23891 1.000 28.94058 94 PHE A CA 1
ATOM 752 C C . PHE A 1 114 ? -26.10048 12.48640 16.41327 1.000 29.41243 94 PHE A C 1
ATOM 753 O O . PHE A 1 114 ? -26.91215 11.59611 16.13161 1.000 28.90536 94 PHE A O 1
ATOM 761 N N . MET A 1 115 ? -24.80735 12.43258 16.09319 1.000 32.32955 95 MET A N 1
ATOM 762 C CA . MET A 1 115 ? -24.16668 11.21270 15.60816 1.000 30.24911 95 MET A CA 1
ATOM 763 C C . MET A 1 115 ? -22.73044 11.16855 16.12972 1.000 31.53163 95 MET A C 1
ATOM 764 O O . MET A 1 115 ? -22.20287 12.16576 16.62807 1.000 33.25026 95 MET A O 1
ATOM 769 N N . THR A 1 116 ? -22.09198 9.99996 16.03953 1.000 30.74606 96 THR A N 1
ATOM 770 C CA . THR A 1 116 ? -20.70127 9.93908 16.47617 1.000 31.73453 96 THR A CA 1
ATOM 771 C C . THR A 1 116 ? -19.82456 10.75410 15.52115 1.000 32.60346 96 THR A C 1
ATOM 772 O O . THR A 1 116 ? -20.22620 11.07834 14.39841 1.000 33.78392 96 THR A O 1
ATOM 776 N N . HIS A 1 117 ? -18.62406 11.11163 15.99463 1.000 33.45244 97 HIS A N 1
ATOM 777 C CA . HIS A 1 117 ? -17.70544 11.92640 15.19507 1.000 34.94255 97 HIS A CA 1
ATOM 778 C C . HIS A 1 117 ? -17.42237 11.28432 13.84133 1.000 37.04558 97 HIS A C 1
ATOM 779 O O . HIS A 1 117 ? -17.50809 11.94192 12.79646 1.000 39.02135 97 HIS A O 1
ATOM 786 N N . ALA A 1 118 ? -17.08235 9.99179 13.83998 1.000 34.62182 98 ALA A N 1
ATOM 787 C CA . ALA A 1 118 ? -16.79367 9.30285 12.58347 1.000 38.09764 98 ALA A CA 1
ATOM 788 C C . ALA A 1 118 ? -18.01142 9.26717 11.66725 1.000 37.39189 98 ALA A C 1
ATOM 789 O O . ALA A 1 118 ? -17.88155 9.40023 10.44410 1.000 38.26481 98 ALA A O 1
ATOM 791 N N . THR A 1 119 ? -19.20907 9.07538 12.23085 1.000 36.73491 99 THR A N 1
ATOM 792 C CA . THR A 1 119 ? -20.40361 9.04738 11.38816 1.000 34.38992 99 THR A CA 1
ATOM 793 C C . THR A 1 119 ? -20.59431 10.37367 10.66964 1.000 36.96653 99 THR A C 1
ATOM 794 O O . THR A 1 119 ? -20.89699 10.40291 9.47326 1.000 38.59679 99 THR A O 1
ATOM 798 N N . LYS A 1 120 ? -20.44968 11.48614 11.39349 1.000 33.66659 100 LYS A N 1
ATOM 799 C CA . LYS A 1 120 ? -20.62693 12.78858 10.76267 1.000 34.77475 100 LYS A CA 1
ATOM 800 C C . LYS A 1 120 ? -19.52810 13.06394 9.74274 1.000 41.04985 100 LYS A C 1
ATOM 801 O O . LYS A 1 120 ? -19.78542 13.68232 8.70602 1.000 42.81221 100 LYS A O 1
ATOM 807 N N . ALA A 1 121 ? -18.30126 12.60668 10.01593 1.000 38.46490 101 ALA A N 1
ATOM 808 C CA . ALA A 1 121 ? -17.18783 12.85333 9.10074 1.000 46.27612 101 ALA A CA 1
ATOM 809 C C . ALA A 1 121 ? -17.36464 12.09104 7.79318 1.000 52.45696 101 ALA A C 1
ATOM 810 O O . ALA A 1 121 ? -16.99206 12.58167 6.72193 1.000 59.40441 101 ALA A O 1
ATOM 812 N N . ILE A 1 122 ? -17.92350 10.88688 7.85842 1.000 47.06740 102 ILE A N 1
ATOM 813 C CA . ILE A 1 122 ? -18.18308 10.12627 6.64204 1.000 40.66584 102 ILE A CA 1
ATOM 814 C C . ILE A 1 122 ? -19.46617 10.60078 5.97347 1.000 49.53569 102 ILE A C 1
ATOM 815 O O . ILE A 1 122 ? -19.54763 10.67902 4.74264 1.000 48.93156 102 ILE A O 1
ATOM 820 N N . TYR A 1 123 ? -20.47388 10.95067 6.77817 1.000 45.94545 103 TYR A N 1
ATOM 821 C CA . TYR A 1 123 ? -21.78887 11.30837 6.25259 1.000 45.55016 103 TYR A CA 1
ATOM 822 C C . TYR A 1 123 ? -21.71075 12.49301 5.30035 1.000 46.39897 103 TYR A C 1
ATOM 823 O O . TYR A 1 123 ? -22.42437 12.53515 4.29275 1.000 53.38890 103 TYR A O 1
ATOM 832 N N . ARG A 1 124 ? -20.85552 13.46676 5.60340 1.000 45.93774 104 ARG A N 1
ATOM 833 C CA . ARG A 1 124 ? -20.77772 14.65881 4.76585 1.000 55.51576 104 ARG A CA 1
ATOM 834 C C . ARG A 1 124 ? -20.32626 14.30630 3.35331 1.000 59.20857 104 ARG A C 1
ATOM 835 O O . ARG A 1 124 ? -20.93660 14.74061 2.36922 1.000 56.75507 104 ARG A O 1
ATOM 843 N N . TRP A 1 125 ? -19.27470 13.49226 3.23197 1.000 54.52898 105 TRP A N 1
ATOM 844 C CA . TRP A 1 125 ? -18.78644 13.11585 1.91055 1.000 64.88883 105 TRP A CA 1
ATOM 845 C C . TRP A 1 125 ? -19.66674 12.07003 1.25090 1.000 54.32524 105 TRP A C 1
ATOM 846 O O . TRP A 1 125 ? -19.69281 11.98398 0.01921 1.000 57.73033 105 TRP A O 1
ATOM 857 N N . LEU A 1 126 ? -20.40356 11.29225 2.03995 1.000 52.02722 106 LEU A N 1
ATOM 858 C CA . LEU A 1 126 ? -21.16150 10.17605 1.48923 1.000 45.13338 106 LEU A CA 1
ATOM 859 C C . LEU A 1 126 ? -22.43230 10.65271 0.79663 1.000 51.21139 106 LEU A C 1
ATOM 860 O O . LEU A 1 126 ? -22.73641 10.22640 -0.32171 1.000 57.19493 106 LEU A O 1
ATOM 865 N N . LEU A 1 127 ? -23.19560 11.53385 1.44694 1.000 47.01011 107 LEU A N 1
ATOM 866 C CA . LEU A 1 127 ? -24.45706 11.96189 0.85253 1.000 52.62454 107 LEU A CA 1
ATOM 867 C C . LEU A 1 127 ? -24.22726 12.92367 -0.30334 1.000 54.25311 107 LEU A C 1
ATOM 868 O O . LEU A 1 127 ? -25.07423 13.02631 -1.19701 1.000 61.90319 107 LEU A O 1
ATOM 873 N N . SER A 1 128 ? -23.10654 13.64509 -0.29459 1.000 52.43885 108 SER A N 1
ATOM 874 C CA . SER A 1 128 ? -22.75002 14.44369 -1.46123 1.000 62.93122 108 SER A CA 1
ATOM 875 C C . SER A 1 128 ? -22.56675 13.54896 -2.67873 1.000 63.80230 108 SER A C 1
ATOM 876 O O . SER A 1 128 ? -23.06235 13.85529 -3.76955 1.000 72.15538 108 SER A O 1
ATOM 879 N N . ASP A 1 129 ? -21.87934 12.41967 -2.49953 1.000 58.87260 109 ASP A N 1
ATOM 880 C CA . ASP A 1 129 ? -21.78183 11.43438 -3.56854 1.000 58.79642 109 ASP A CA 1
ATOM 881 C C . ASP A 1 129 ? -23.15712 10.89864 -3.94727 1.000 65.52521 109 ASP A C 1
ATOM 882 O O . ASP A 1 129 ? -23.43860 10.66590 -5.12747 1.000 65.96735 109 ASP A O 1
ATOM 887 N N . TYR A 1 130 ? -24.03349 10.70639 -2.95860 1.000 64.63885 110 TYR A N 1
ATOM 888 C CA . TYR A 1 130 ? -25.36294 10.17692 -3.24716 1.000 61.07492 110 TYR A CA 1
ATOM 889 C C . TYR A 1 130 ? -26.17515 11.14465 -4.10350 1.000 65.94085 110 TYR A C 1
ATOM 890 O O . TYR A 1 130 ? -26.88377 10.72184 -5.02496 1.000 67.95510 110 TYR A O 1
ATOM 899 N N . VAL A 1 131 ? -26.08102 12.44555 -3.81881 1.000 66.45163 111 VAL A N 1
ATOM 900 C CA . VAL A 1 131 ? -26.81926 13.43574 -4.60049 1.000 75.05644 111 VAL A CA 1
ATOM 901 C C . VAL A 1 131 ? -26.34250 13.43835 -6.04937 1.000 79.22263 111 VAL A C 1
ATOM 902 O O . VAL A 1 131 ? -27.14901 13.51442 -6.98489 1.000 80.07483 111 VAL A O 1
ATOM 906 N N . LYS A 1 132 ? -25.02938 13.32735 -6.25737 1.000 84.69527 112 LYS A N 1
ATOM 907 C CA . LYS A 1 132 ? -24.43647 13.40006 -7.58947 1.000 90.83195 112 LYS A CA 1
ATOM 908 C C . LYS A 1 132 ? -24.51861 12.07240 -8.33627 1.000 90.31996 112 LYS A C 1
ATOM 909 O O . LYS A 1 132 ? -23.63729 11.76030 -9.14411 1.000 97.76677 112 LYS A O 1
ATOM 915 N N . VAL A 1 133 ? -25.56281 11.28833 -8.08098 1.000 85.25441 113 VAL A N 1
ATOM 916 C CA . VAL A 1 133 ? -25.76077 10.02530 -8.78384 1.000 81.98925 113 VAL A CA 1
ATOM 917 C C . VAL A 1 133 ? -27.20142 9.55753 -8.61363 1.000 78.97150 113 VAL A C 1
ATOM 918 O O . VAL A 1 133 ? -28.04479 9.78209 -9.48165 1.000 83.77802 113 VAL A O 1
ATOM 922 N N . MET A 1 141 ? -36.02280 14.31325 -6.61312 1.000 74.12133 121 MET A N 1
ATOM 923 C CA . MET A 1 141 ? -34.93849 14.41474 -5.64237 1.000 71.25798 121 MET A CA 1
ATOM 924 C C . MET A 1 141 ? -35.42416 15.05886 -4.35033 1.000 67.70227 121 MET A C 1
ATOM 925 O O . MET A 1 141 ? -36.14952 16.05289 -4.37346 1.000 63.80750 121 MET A O 1
ATOM 930 N N . LEU A 1 142 ? -34.99925 14.49710 -3.21852 1.000 61.83117 122 LEU A N 1
ATOM 931 C CA . LEU A 1 142 ? -35.48020 14.96699 -1.92331 1.000 59.13992 122 LEU A CA 1
ATOM 932 C C . LEU A 1 142 ? -34.76557 16.23088 -1.45784 1.000 53.33142 122 LEU A C 1
ATOM 933 O O . LEU A 1 142 ? -35.35763 17.04566 -0.73833 1.000 54.17461 122 LEU A O 1
ATOM 938 N N . TYR A 1 143 ? -33.50198 16.40364 -1.83380 1.000 50.88980 123 TYR A N 1
ATOM 939 C CA . TYR A 1 143 ? -32.71760 17.54799 -1.38704 1.000 57.21537 123 TYR A CA 1
ATOM 940 C C . TYR A 1 143 ? -31.52816 17.71546 -2.31976 1.000 58.66187 123 TYR A C 1
ATOM 941 O O . TYR A 1 143 ? -31.22359 16.84519 -3.13948 1.000 58.89300 123 TYR A O 1
ATOM 950 N N . THR A 1 144 ? -30.84822 18.84426 -2.16350 1.000 53.50838 124 THR A N 1
ATOM 951 C CA . THR A 1 144 ? -29.72582 19.23269 -2.99943 1.000 61.97144 124 THR A CA 1
ATOM 952 C C . THR A 1 144 ? -28.43962 19.25559 -2.18514 1.000 64.75936 124 THR A C 1
ATOM 953 O O . THR A 1 144 ? -28.44033 19.09719 -0.95927 1.000 59.82781 124 THR A O 1
ATOM 957 N N . GLU A 1 145 ? -27.32917 19.47516 -2.89351 1.000 66.08688 125 GLU A N 1
ATOM 958 C CA . GLU A 1 145 ? -26.05239 19.66602 -2.21716 1.000 67.31710 125 GLU A CA 1
ATOM 959 C C . GLU A 1 145 ? -26.10097 20.86575 -1.28285 1.000 65.43599 125 GLU A C 1
ATOM 960 O O . GLU A 1 145 ? -25.47144 20.85124 -0.21798 1.000 63.31941 125 GLU A O 1
ATOM 966 N N . THR A 1 146 ? -26.84011 21.91081 -1.66463 1.000 61.06558 126 THR A N 1
ATOM 967 C CA . THR A 1 146 ? -26.98776 23.07258 -0.79665 1.000 59.85373 126 THR A CA 1
ATOM 968 C C . THR A 1 146 ? -27.68382 22.69392 0.50358 1.000 63.29234 126 THR A C 1
ATOM 969 O O . THR A 1 146 ? -27.26605 23.11265 1.58935 1.000 59.83030 126 THR A O 1
ATOM 973 N N . ASP A 1 147 ? -28.76195 21.90992 0.40956 1.000 61.26758 127 ASP A N 1
ATOM 974 C CA . ASP A 1 147 ? -29.44076 21.44406 1.61440 1.000 58.59861 127 ASP A CA 1
ATOM 975 C C . ASP A 1 147 ? -28.48512 20.67414 2.51307 1.000 56.70237 127 ASP A C 1
ATOM 976 O O . ASP A 1 147 ? -28.48706 20.85639 3.73429 1.000 56.49079 127 ASP A O 1
ATOM 981 N N . LEU A 1 148 ? -27.64960 19.81991 1.92172 1.000 53.32389 128 LEU A N 1
ATOM 982 C CA . LEU A 1 148 ? -26.73342 19.00512 2.71232 1.000 54.88344 128 LEU A CA 1
ATOM 983 C C . LEU A 1 148 ? -25.72927 19.87420 3.46171 1.000 60.09395 128 LEU A C 1
ATOM 984 O O . LEU A 1 148 ? -25.50524 19.69139 4.66497 1.000 55.23200 128 LEU A O 1
ATOM 989 N N . GLU A 1 149 ? -25.12234 20.83906 2.76863 1.000 59.48229 129 GLU A N 1
ATOM 990 C CA . GLU A 1 149 ? -24.11551 21.67649 3.41229 1.000 63.73862 129 GLU A CA 1
ATOM 991 C C . GLU A 1 149 ? -24.73803 22.59886 4.45209 1.000 60.78342 129 GLU A C 1
ATOM 992 O O . GLU A 1 149 ? -24.13031 22.85945 5.49594 1.000 63.77256 129 GLU A O 1
ATOM 998 N N . GLU A 1 150 ? -25.95094 23.09588 4.19364 1.000 55.23030 130 GLU A N 1
ATOM 999 C CA . GLU A 1 150 ? -26.59306 24.00568 5.13499 1.000 59.33628 130 GLU A CA 1
ATOM 1000 C C . GLU A 1 150 ? -27.09935 23.28948 6.37935 1.000 55.54997 130 GLU A C 1
ATOM 1001 O O . GLU A 1 150 ? -27.32074 23.93730 7.40611 1.000 61.49599 130 GLU A O 1
ATOM 1007 N N . SER A 1 151 ? -27.27625 21.97413 6.31986 1.000 51.07743 131 SER A N 1
ATOM 1008 C CA . SER A 1 151 ? -27.75807 21.22932 7.47406 1.000 51.76064 131 SER A CA 1
ATOM 1009 C C . SER A 1 151 ? -26.63189 20.67252 8.33466 1.000 51.35232 131 SER A C 1
ATOM 1010 O O . SER A 1 151 ? -26.89982 20.23333 9.45762 1.000 45.23150 131 SER A O 1
ATOM 1013 N N . MET A 1 152 ? -25.38647 20.70990 7.84495 1.000 50.48085 132 MET A N 1
ATOM 1014 C CA . MET A 1 152 ? -24.26510 20.09738 8.55615 1.000 47.45764 132 MET A CA 1
ATOM 1015 C C . MET A 1 152 ? -24.10529 20.67429 9.95645 1.000 45.64473 132 MET A C 1
ATOM 1016 O O . MET A 1 152 ? -23.91123 19.93024 10.92203 1.000 43.81672 132 MET A O 1
ATOM 1021 N N . ASP A 1 153 ? -24.16881 22.00558 10.08777 1.000 44.75430 133 ASP A N 1
ATOM 1022 C CA . ASP A 1 153 ? -23.95702 22.62477 11.39322 1.000 49.25586 133 ASP A CA 1
ATOM 1023 C C . ASP A 1 153 ? -25.07796 22.31126 12.38438 1.000 48.95739 133 ASP A C 1
ATOM 1024 O O . ASP A 1 153 ? -24.89212 22.52009 13.58817 1.000 44.26290 133 ASP A O 1
ATOM 1029 N N . LYS A 1 154 ? -26.23117 21.81371 11.91571 1.000 42.78241 134 LYS A N 1
ATOM 1030 C CA . LYS A 1 154 ? -27.30917 21.42237 12.82501 1.000 42.57669 134 LYS A CA 1
ATOM 1031 C C . LYS A 1 154 ? -27.04794 20.08291 13.50211 1.000 38.11790 134 LYS A C 1
ATOM 1032 O O . LYS A 1 154 ? -27.82500 19.68333 14.37825 1.000 40.99410 134 LYS A O 1
ATOM 1038 N N . ILE A 1 155 ? -26.00180 19.37827 13.09631 1.000 39.87000 135 ILE A N 1
ATOM 1039 C CA . ILE A 1 155 ? -25.67832 18.05056 13.60396 1.000 32.13467 135 ILE A CA 1
ATOM 1040 C C . ILE A 1 155 ? -24.55803 18.19113 14.62288 1.000 40.88617 135 ILE A C 1
ATOM 1041 O O . ILE A 1 155 ? -23.46060 18.65990 14.28561 1.000 37.30084 135 ILE A O 1
ATOM 1046 N N . GLU A 1 156 ? -24.81696 17.76028 15.85146 1.000 31.93702 136 GLU A N 1
ATOM 1047 C CA . GLU A 1 156 ? -23.80599 17.71022 16.89587 1.000 35.33249 136 GLU A CA 1
ATOM 1048 C C . GLU A 1 156 ? -23.22036 16.30791 16.96323 1.000 34.91224 136 GLU A C 1
ATOM 1049 O O . GLU A 1 156 ? -23.85067 15.32995 16.55450 1.000 31.65145 136 GLU A O 1
ATOM 1055 N N . THR A 1 157 ? -21.99359 16.21951 17.46283 1.000 33.06964 137 THR A N 1
ATOM 1056 C CA . THR A 1 157 ? -21.31318 14.93770 17.55421 1.000 31.24768 137 THR A CA 1
ATOM 1057 C C . THR A 1 157 ? -21.25429 14.49689 19.01005 1.000 36.77154 137 THR A C 1
ATOM 1058 O O . THR A 1 157 ? -21.47859 15.28948 19.92709 1.000 36.45974 137 THR A O 1
ATOM 1062 N N . ILE A 1 158 ? -20.99442 13.20473 19.20888 1.000 35.06660 138 ILE A N 1
ATOM 1063 C CA . ILE A 1 158 ? -20.88747 12.64006 20.54912 1.000 33.86395 138 ILE A CA 1
ATOM 1064 C C . ILE A 1 158 ? -19.78283 11.59279 20.54339 1.000 32.74277 138 ILE A C 1
ATOM 1065 O O . ILE A 1 158 ? -19.64445 10.82790 19.58532 1.000 34.19223 138 ILE A O 1
ATOM 1070 N N . ASN A 1 159 ? -18.95274 11.59863 21.58766 1.000 36.56187 139 ASN A N 1
ATOM 1071 C CA . ASN A 1 159 ? -18.00142 10.51344 21.75867 1.000 39.84913 139 ASN A CA 1
ATOM 1072 C C . ASN A 1 159 ? -18.71048 9.27835 22.30063 1.000 34.78927 139 ASN A C 1
ATOM 1073 O O . ASN A 1 159 ? -19.76931 9.36384 22.92331 1.000 33.06255 139 ASN A O 1
ATOM 1078 N N . PHE A 1 160 ? -18.09937 8.12579 22.07968 1.000 32.10469 140 PHE A N 1
ATOM 1079 C CA . PHE A 1 160 ? -18.56905 6.91007 22.73062 1.000 32.78847 140 PHE A CA 1
ATOM 1080 C C . PHE A 1 160 ? -18.36852 7.00542 24.24272 1.000 38.05550 140 PHE A C 1
ATOM 1081 O O . PHE A 1 160 ? -17.42364 7.63320 24.72234 1.000 36.56783 140 PHE A O 1
ATOM 1089 N N . HIS A 1 161 ? -19.28685 6.39160 24.99640 1.000 31.57732 141 HIS A N 1
ATOM 1090 C CA . HIS A 1 161 ? -19.18182 6.28226 26.45885 1.000 32.54492 141 HIS A CA 1
ATOM 1091 C C . HIS A 1 161 ? -19.16947 7.64400 27.16330 1.000 43.25301 141 HIS A C 1
ATOM 1092 O O . HIS A 1 161 ? -18.48414 7.82211 28.17663 1.000 37.50971 141 HIS A O 1
ATOM 1099 N N . GLU A 1 162 ? -19.93563 8.61173 26.64166 1.000 34.18634 142 GLU A N 1
ATOM 1100 C CA . GLU A 1 162 ? -20.10113 9.92217 27.27952 1.000 36.24668 142 GLU A CA 1
ATOM 1101 C C . GLU A 1 162 ? -21.58034 10.28245 27.29865 1.000 38.97261 142 GLU A C 1
ATOM 1102 O O . GLU A 1 162 ? -22.25630 10.18116 26.27148 1.000 35.16531 142 GLU A O 1
ATOM 1108 N N . VAL A 1 163 ? -22.07917 10.71355 28.44683 1.000 33.52472 143 VAL A N 1
ATOM 1109 C CA . VAL A 1 163 ? -23.47873 11.11163 28.56217 1.000 35.23535 143 VAL A CA 1
ATOM 1110 C C . VAL A 1 163 ? -23.65600 12.52658 28.02031 1.000 41.41883 143 VAL A C 1
ATOM 1111 O O . VAL A 1 163 ? -22.88583 13.43613 28.35051 1.000 34.87910 143 VAL A O 1
ATOM 1115 N N . LYS A 1 164 ? -24.67185 12.71597 27.18333 1.000 31.75887 144 LYS A N 1
ATOM 1116 C CA . LYS A 1 164 ? -25.19645 14.03565 26.83952 1.000 33.36054 144 LYS A CA 1
ATOM 1117 C C . LYS A 1 164 ? -26.61323 14.14823 27.37722 1.000 35.34448 144 LYS A C 1
ATOM 1118 O O . LYS A 1 164 ? -27.27266 13.14582 27.64159 1.000 30.74113 144 LYS A O 1
ATOM 1124 N N . GLU A 1 165 ? -27.10457 15.37941 27.50888 1.000 34.66442 145 GLU A N 1
ATOM 1125 C CA . GLU A 1 165 ? -28.45824 15.58820 27.99911 1.000 40.45488 145 GLU A CA 1
ATOM 1126 C C . GLU A 1 165 ? -29.15738 16.62718 27.13872 1.000 33.41628 145 GLU A C 1
ATOM 1127 O O . GLU A 1 165 ? -28.61228 17.70708 26.90983 1.000 39.26594 145 GLU A O 1
ATOM 1133 N N . VAL A 1 166 ? -30.36163 16.29545 26.67688 1.000 33.00556 146 VAL A N 1
ATO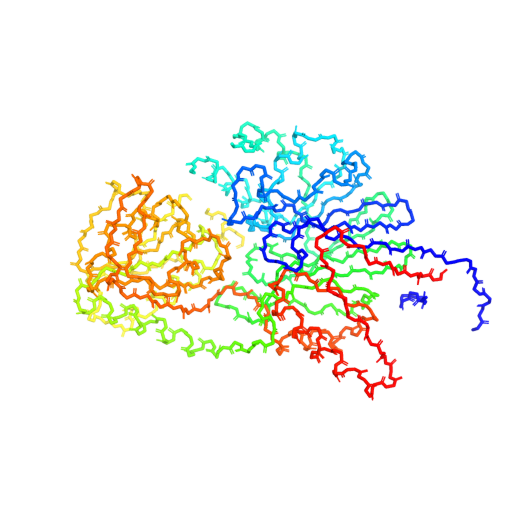M 1134 C CA . VAL A 1 166 ? -31.20215 17.18090 25.87357 1.000 34.61080 146 VAL A CA 1
ATOM 1135 C C . VAL A 1 166 ? -32.61614 17.07960 26.42055 1.000 36.85772 146 VAL A C 1
ATOM 1136 O O . VAL A 1 166 ? -33.18764 15.98713 26.46204 1.000 33.68614 146 VAL A O 1
ATOM 1140 N N . ALA A 1 167 ? -33.17437 18.20186 26.87163 1.000 38.79564 147 ALA A N 1
ATOM 1141 C CA . ALA A 1 167 ? -34.58565 18.25575 27.25696 1.000 37.56116 147 ALA A CA 1
ATOM 1142 C C . ALA A 1 167 ? -34.94515 17.19996 28.30330 1.000 35.54838 147 ALA A C 1
ATOM 1143 O O . ALA A 1 167 ? -36.00359 16.56891 28.24031 1.000 45.48201 147 ALA A O 1
ATOM 1145 N N . GLY A 1 168 ? -34.06207 16.99340 29.27672 1.000 35.34298 148 GLY A N 1
ATOM 1146 C CA . GLY A 1 168 ? -34.31503 15.97913 30.28174 1.000 42.49199 148 GLY A CA 1
ATOM 1147 C C . GLY A 1 168 ? -34.14552 14.54999 29.80752 1.000 42.66964 148 GLY A C 1
ATOM 1148 O O . GLY A 1 168 ? -34.57875 13.62800 30.50069 1.000 40.66782 148 GLY A O 1
ATOM 1149 N N . ILE A 1 169 ? -33.55500 14.34621 28.63894 1.000 33.99412 149 ILE A N 1
ATOM 1150 C CA . ILE A 1 169 ? -33.20956 13.02789 28.11868 1.000 29.88240 149 ILE A CA 1
ATOM 1151 C C . ILE A 1 169 ? -31.70617 12.87373 28.25387 1.000 30.54251 149 ILE A C 1
ATOM 1152 O O . ILE A 1 169 ? -30.95352 13.68433 27.70107 1.000 34.18488 149 ILE A O 1
ATOM 1157 N N . LYS A 1 170 ? -31.25940 11.83523 28.96623 1.000 29.57436 150 LYS A N 1
ATOM 1158 C CA . LYS A 1 170 ? -29.85163 11.47900 29.01011 1.000 29.14151 150 LYS A CA 1
ATOM 1159 C C . LYS A 1 170 ? -29.60043 10.37805 27.98098 1.000 28.00708 150 LYS A C 1
ATOM 1160 O O . LYS A 1 170 ? -30.45476 9.51558 27.77216 1.000 31.39120 150 LYS A O 1
ATOM 1166 N N . PHE A 1 171 ? -28.45898 10.43756 27.30121 1.000 26.96574 151 PHE A N 1
ATOM 1167 C CA . PHE A 1 171 ? -28.15415 9.38718 26.33881 1.000 27.57242 151 PHE A CA 1
ATOM 1168 C C . PHE A 1 171 ? -26.64548 9.22657 26.19113 1.000 27.46665 151 PHE A C 1
ATOM 1169 O O . PHE A 1 171 ? -25.86192 10.14924 26.45555 1.000 27.77601 151 PHE A O 1
ATOM 1177 N N . TRP A 1 172 ? -26.24539 8.03003 25.75667 1.000 26.49761 152 TRP A N 1
ATOM 1178 C CA . TRP A 1 172 ? -24.84038 7.72544 25.53921 1.000 27.16179 152 TRP A CA 1
ATOM 1179 C C . TRP A 1 172 ? -24.77171 6.56487 24.56353 1.000 27.28538 152 TRP A C 1
ATOM 1180 O O . TRP A 1 172 ? -25.77608 5.89372 24.30272 1.000 27.32520 152 TRP A O 1
ATOM 1191 N N . CYS A 1 173 ? -23.58448 6.29315 24.03763 1.000 26.75574 153 CYS A N 1
ATOM 1192 C CA . CYS A 1 173 ? -23.55807 5.21187 23.06092 1.000 28.38706 153 CYS A CA 1
ATOM 1193 C C . CYS A 1 173 ? -22.41199 4.23203 23.27327 1.000 30.71116 153 CYS A C 1
ATOM 1194 O O . CYS A 1 173 ? -21.36237 4.54762 23.85235 1.000 30.79490 153 CYS A O 1
ATOM 1197 N N . TYR A 1 174 ? -22.66074 3.03017 22.76652 1.000 26.71532 154 TYR A N 1
ATOM 1198 C CA . TYR A 1 174 ? -21.75796 1.88998 22.78492 1.000 27.98640 154 TYR A CA 1
ATOM 1199 C C . TYR A 1 174 ? -21.34854 1.55017 21.36217 1.000 31.01760 154 TYR A C 1
ATOM 1200 O O . TYR A 1 174 ? -22.07990 1.83445 20.40860 1.000 29.48509 154 TYR A O 1
ATOM 1209 N N . HIS A 1 175 ? -20.19376 0.89907 21.21643 1.000 25.74945 155 HIS A N 1
ATOM 1210 C CA . HIS A 1 175 ? -19.76206 0.46494 19.89670 1.000 26.25738 155 HIS A CA 1
ATOM 1211 C C . HIS A 1 175 ? -20.69347 -0.61794 19.36573 1.000 28.28349 155 HIS A C 1
ATOM 1212 O O . HIS A 1 175 ? -20.99433 -1.58055 20.07258 1.000 31.73172 155 HIS A O 1
ATOM 1219 N N . ALA A 1 176 ? -21.13238 -0.46835 18.11641 1.000 27.29043 156 ALA A N 1
ATOM 1220 C CA . ALA A 1 176 ? -22.02910 -1.42871 17.47959 1.000 26.59549 156 ALA A CA 1
ATOM 1221 C C . ALA A 1 176 ? -21.31400 -2.41158 16.58474 1.000 30.19037 156 ALA A C 1
ATOM 1222 O O . ALA A 1 176 ? -21.95354 -3.33160 16.07472 1.000 25.21523 156 ALA A O 1
ATOM 1224 N N . GLY A 1 177 ? -20.00690 -2.25606 16.37164 1.000 29.51239 157 GLY A N 1
ATOM 1225 C CA . GLY A 1 177 ? -19.47153 -3.07590 15.29225 1.000 29.41295 157 GLY A CA 1
ATOM 1226 C C . GLY A 1 177 ? -20.01133 -2.55808 13.96781 1.000 30.58548 157 GLY A C 1
ATOM 1227 O O . GLY A 1 177 ? -20.24140 -1.35913 13.80309 1.000 31.94694 157 GLY A O 1
ATOM 1228 N N . HIS A 1 178 ? -20.22031 -3.47541 13.01575 1.000 28.54936 158 HIS A N 1
ATOM 1229 C CA . HIS A 1 178 ? -20.96859 -3.21140 11.77960 1.000 29.33184 158 HIS A CA 1
ATOM 1230 C C . HIS A 1 178 ? -20.18451 -2.36078 10.78684 1.000 33.82541 158 HIS A C 1
ATOM 1231 O O . HIS A 1 178 ? -19.75449 -2.89295 9.75724 1.000 33.96501 158 HIS A O 1
ATOM 1238 N N . VAL A 1 179 ? -20.02786 -1.05182 11.05362 1.000 33.14552 159 VAL A N 1
ATOM 1239 C CA . VAL A 1 179 ? -19.19167 -0.14982 10.25587 1.000 32.48353 159 VAL A CA 1
ATOM 1240 C C . VAL A 1 179 ? -18.51393 0.85248 11.18166 1.000 33.57717 159 VAL A C 1
ATOM 1241 O O . VAL A 1 179 ? -18.91374 1.04439 12.33526 1.000 30.78623 159 VAL A O 1
ATOM 1245 N N . LEU A 1 180 ? -17.46977 1.50625 10.66071 1.000 31.91118 160 LEU A N 1
ATOM 1246 C CA . LEU A 1 180 ? -16.78535 2.53111 11.43852 1.000 32.38354 160 LEU A CA 1
ATOM 1247 C C . LEU A 1 180 ? -17.77233 3.59408 11.91640 1.000 32.80149 160 LEU A C 1
ATOM 1248 O O . LEU A 1 180 ? -18.60794 4.07814 11.14229 1.000 30.14284 160 LEU A O 1
ATOM 1253 N N . GLY A 1 181 ? -17.68029 3.93756 13.20438 1.000 32.88792 161 GLY A N 1
ATOM 1254 C CA . GLY A 1 181 ? -18.53371 4.94273 13.81317 1.000 29.89746 161 GLY A CA 1
ATOM 1255 C C . GLY A 1 181 ? -19.88832 4.45067 14.28772 1.000 29.86667 161 GLY A C 1
ATOM 1256 O O . GLY A 1 181 ? -20.60803 5.21236 14.94924 1.000 29.02629 161 GLY A O 1
ATOM 1257 N N . ALA A 1 182 ? -20.26236 3.20975 13.99414 1.000 27.05306 162 ALA A N 1
ATOM 1258 C CA . ALA A 1 182 ? -21.62699 2.77756 14.29481 1.000 27.85756 162 ALA A CA 1
ATOM 1259 C C . ALA A 1 182 ? -21.86178 2.70513 15.79697 1.000 27.60875 162 ALA A C 1
ATOM 1260 O O . ALA A 1 182 ? -21.03009 2.18182 16.55271 1.000 27.41176 162 ALA A O 1
ATOM 1262 N N . ALA A 1 183 ? -23.03048 3.19071 16.23412 1.000 24.58192 163 ALA A N 1
ATOM 1263 C CA . ALA A 1 183 ? -23.34206 3.27165 17.65169 1.000 23.90721 163 ALA A CA 1
ATOM 1264 C C . ALA A 1 183 ? -24.63835 2.54264 17.98885 1.000 25.99907 163 ALA A C 1
ATOM 1265 O O . ALA A 1 183 ? -25.57553 2.50877 17.19192 1.000 26.36507 163 ALA A O 1
ATOM 1267 N N . MET A 1 184 ? -24.69784 2.02313 19.21417 1.000 22.31714 164 MET A N 1
ATOM 1268 C CA . MET A 1 184 ? -25.94537 1.66269 19.89136 1.000 23.84463 164 MET A CA 1
ATOM 1269 C C . MET A 1 184 ? -26.20757 2.69121 20.97819 1.000 24.68806 164 MET A C 1
ATOM 1270 O O . MET A 1 184 ? -25.39779 2.83168 21.90439 1.000 29.71986 164 MET A O 1
ATOM 1275 N N . PHE A 1 185 ? -27.33650 3.38042 20.88897 1.000 24.39735 165 PHE A N 1
ATOM 1276 C CA . PHE A 1 185 ? -27.66366 4.42671 21.83982 1.000 23.38672 165 PHE A CA 1
ATOM 1277 C C . PHE A 1 185 ? -28.47684 3.89309 23.00700 1.000 23.50967 165 PHE A C 1
ATOM 1278 O O . PHE A 1 185 ? -29.50182 3.24352 22.81702 1.000 24.34034 165 PHE A O 1
ATOM 1286 N N . MET A 1 186 ? -28.04932 4.22552 24.21373 1.000 23.21783 166 MET A N 1
ATOM 1287 C CA A MET A 1 186 ? -28.85223 4.02254 25.41106 0.650 23.87673 166 MET A CA 1
ATOM 1288 C CA B MET A 1 186 ? -28.87136 4.01803 25.39353 0.350 23.93216 166 MET A CA 1
ATOM 1289 C C . MET A 1 186 ? -29.46079 5.35883 25.80231 1.000 28.03075 166 MET A C 1
ATOM 1290 O O . MET A 1 186 ? -28.76960 6.38254 25.78536 1.000 27.18826 166 MET A O 1
ATOM 1299 N N . ILE A 1 187 ? -30.75138 5.35120 26.12143 1.000 25.00377 167 ILE A N 1
ATOM 1300 C CA . ILE A 1 187 ? -31.51555 6.56096 26.41643 1.000 26.40679 167 ILE A CA 1
ATOM 1301 C C . ILE A 1 187 ? -32.12831 6.39471 27.79818 1.000 29.71198 167 ILE A C 1
ATOM 1302 O O . ILE A 1 187 ? -32.62934 5.31634 28.12432 1.000 28.87564 167 ILE A O 1
ATOM 1307 N N . GLU A 1 188 ? -32.07200 7.44378 28.62551 1.000 30.90570 168 GLU A N 1
ATOM 1308 C CA . GLU A 1 188 ? -32.65737 7.36599 29.96047 1.000 29.02621 168 GLU A CA 1
ATOM 1309 C C . GLU A 1 188 ? -33.53397 8.58565 30.19895 1.000 33.06507 168 GLU A C 1
ATOM 1310 O O . GLU A 1 188 ? -33.08052 9.72411 30.04924 1.000 31.10004 168 GLU A O 1
ATOM 1316 N N . ILE A 1 189 ? -34.79413 8.34126 30.54800 1.000 31.63367 169 ILE A N 1
ATOM 1317 C CA . ILE A 1 189 ? -35.76628 9.39725 30.83344 1.000 32.23978 169 ILE A CA 1
ATOM 1318 C C . ILE A 1 189 ? -36.49682 8.99303 32.10537 1.000 40.23560 169 ILE A C 1
ATOM 1319 O O . ILE A 1 189 ? -37.15143 7.94346 32.13648 1.000 36.16848 169 ILE A O 1
ATOM 1324 N N . ALA A 1 190 ? -36.37683 9.80450 33.15442 1.000 39.38547 170 ALA A N 1
ATOM 1325 C CA . ALA A 1 190 ? -37.10500 9.55329 34.39630 1.000 40.14971 170 ALA A CA 1
ATOM 1326 C C . ALA A 1 190 ? -36.87725 8.13078 34.90480 1.000 39.33903 170 ALA A C 1
ATOM 1327 O O . ALA A 1 190 ? -37.80333 7.44891 35.35128 1.000 41.87875 170 ALA A O 1
ATOM 1329 N N . GLY A 1 191 ? -35.62614 7.67020 34.82657 1.000 36.29081 171 GLY A N 1
ATOM 1330 C CA . GLY A 1 191 ? -35.24435 6.38843 35.37163 1.000 39.11382 171 GLY A CA 1
ATOM 1331 C C . GLY A 1 191 ? -35.48041 5.19754 34.46479 1.000 36.16028 171 GLY A C 1
ATOM 1332 O O . GLY A 1 191 ? -35.00239 4.10203 34.77955 1.000 40.23344 171 GLY A O 1
ATOM 1333 N N . VAL A 1 192 ? -36.20302 5.37253 33.36852 1.000 36.18430 172 VAL A N 1
ATOM 1334 C CA . VAL A 1 192 ? -36.47632 4.29773 32.41801 1.000 32.52462 172 VAL A CA 1
ATOM 1335 C C . VAL A 1 192 ? -35.38713 4.31623 31.35528 1.000 31.51964 172 VAL A C 1
ATOM 1336 O O . VAL A 1 192 ? -35.07614 5.37702 30.80722 1.000 31.74832 172 VAL A O 1
ATOM 1340 N N . LYS A 1 193 ? -34.81363 3.14859 31.04634 1.000 31.80675 173 LYS A N 1
ATOM 1341 C CA . LYS A 1 193 ? -33.69023 3.07076 30.12124 1.000 28.28150 173 LYS A CA 1
ATOM 1342 C C . LYS A 1 193 ? -34.07207 2.23646 28.90787 1.000 27.51401 173 LYS A C 1
ATOM 1343 O O . LYS A 1 193 ? -34.65806 1.15766 29.04904 1.000 28.83375 173 LYS A O 1
ATOM 1349 N N . LEU A 1 194 ? -33.73749 2.74121 27.72458 1.000 23.94606 174 LEU A N 1
ATOM 1350 C CA . LEU A 1 194 ? -33.98333 2.02320 26.47889 1.000 23.12126 174 LEU A CA 1
ATOM 1351 C C . LEU A 1 194 ? -32.69486 1.95375 25.67785 1.000 23.18089 174 LEU A C 1
ATOM 1352 O O . LEU A 1 194 ? -32.00264 2.96220 25.53563 1.000 24.72711 174 LEU A O 1
ATOM 1357 N N . LEU A 1 195 ? -32.40262 0.78418 25.10591 1.000 21.63821 175 LEU A N 1
ATOM 1358 C CA . LEU A 1 195 ? -31.23042 0.59300 24.25971 1.000 20.71041 175 LEU A CA 1
ATOM 1359 C C . LEU A 1 195 ? -31.71078 0.33867 22.84186 1.000 21.49320 175 LEU A C 1
ATOM 1360 O O . LEU A 1 195 ? -32.59977 -0.49760 22.63560 1.000 20.61969 175 LEU A O 1
ATOM 1365 N N . TYR A 1 196 ? -31.17252 1.10378 21.88296 1.000 20.31715 176 TYR A N 1
ATOM 1366 C CA . TYR A 1 196 ? -31.45650 0.92978 20.45727 1.000 21.33136 176 TYR A CA 1
ATOM 1367 C C . TYR A 1 196 ? -30.18144 0.44214 19.78163 1.000 24.39702 176 TYR A C 1
ATOM 1368 O O . TYR A 1 196 ? -29.15947 1.13840 19.80592 1.000 23.16661 176 TYR A O 1
ATOM 1377 N N . THR A 1 197 ? -30.24399 -0.72943 19.15608 1.000 21.40547 177 THR A N 1
ATOM 1378 C CA . THR A 1 197 ? -28.99840 -1.29331 18.62160 1.000 20.22435 177 THR A CA 1
ATOM 1379 C C . THR A 1 197 ? -28.53594 -0.59676 17.35074 1.000 25.64196 177 THR A C 1
ATOM 1380 O O . THR A 1 197 ? -27.37704 -0.76809 16.95341 1.000 24.94675 177 THR A O 1
ATOM 1384 N N . GLY A 1 198 ? -29.41578 0.11954 16.66500 1.000 22.06912 178 GLY A N 1
ATOM 1385 C CA . GLY A 1 198 ? -29.10345 0.35999 15.24768 1.000 24.29898 178 GLY A CA 1
ATOM 1386 C C . GLY A 1 198 ? -28.87569 -0.96144 14.51805 1.000 23.41264 178 GLY A C 1
ATOM 1387 O O . GLY A 1 198 ? -29.53504 -1.98504 14.78431 1.000 24.98505 178 GLY A O 1
ATOM 1388 N N . ASP A 1 199 ? -27.90089 -0.96931 13.60436 1.000 22.67709 179 ASP A N 1
ATOM 1389 C CA . ASP A 1 199 ? -27.36621 -2.21132 13.04695 1.000 24.80171 179 ASP A CA 1
ATOM 1390 C C . ASP A 1 199 ? -26.10992 -2.58581 13.82917 1.000 22.59791 179 ASP A C 1
ATOM 1391 O O . ASP A 1 199 ? -25.29336 -1.71090 14.15010 1.000 26.00901 179 ASP A O 1
ATOM 1396 N N . PHE A 1 200 ? -25.95760 -3.86787 14.16202 1.000 23.81827 180 PHE A N 1
ATOM 1397 C CA . PHE A 1 200 ? -24.83106 -4.24181 15.00857 1.000 23.04325 180 PHE A CA 1
ATOM 1398 C C . PHE A 1 200 ? -24.35337 -5.64205 14.65350 1.000 25.22266 180 PHE A C 1
ATOM 1399 O O . PHE A 1 200 ? -25.09567 -6.47023 14.12092 1.000 24.32525 180 PHE A O 1
ATOM 1407 N N . SER A 1 201 ? -23.10565 -5.90966 15.00047 1.000 24.23186 181 SER A N 1
ATOM 1408 C CA A SER A 1 201 ? -22.51809 -7.21600 14.75083 0.470 24.79291 181 SER A CA 1
ATOM 1409 C CA B SER A 1 201 ? -22.49884 -7.20369 14.73864 0.530 24.81719 181 SER A CA 1
ATOM 1410 C C . SER A 1 201 ? -21.66697 -7.60104 15.94184 1.000 29.33496 181 SER A C 1
ATOM 1411 O O . SER A 1 201 ? -21.02419 -6.74752 16.56198 1.000 33.38380 181 SER A O 1
ATOM 1416 N N . ARG A 1 202 ? -21.69508 -8.88617 16.27975 1.000 27.34125 182 ARG A N 1
ATOM 1417 C CA . ARG A 1 202 ? -20.94764 -9.40053 17.41425 1.000 30.44585 182 ARG A CA 1
ATOM 1418 C C . ARG A 1 202 ? -19.80325 -10.29213 16.95296 1.000 36.80222 182 ARG A C 1
ATOM 1419 O O . ARG A 1 202 ? -19.23762 -11.03533 17.75678 1.000 48.48250 182 ARG A O 1
ATOM 1427 N N . GLN A 1 203 ? -19.45773 -10.20505 15.67190 1.000 40.65548 183 GLN A N 1
ATOM 1428 C CA . GLN A 1 203 ? -18.37312 -10.95144 15.04901 1.000 51.48275 183 GLN A CA 1
ATOM 1429 C C . GLN A 1 203 ? -17.23461 -9.98436 14.76026 1.000 51.10010 183 GLN A C 1
ATOM 1430 O O . GLN A 1 203 ? -17.41196 -9.02724 13.99857 1.000 46.51046 183 GLN A O 1
ATOM 1436 N N . GLU A 1 204 ? -16.07966 -10.22327 15.37873 1.000 53.32959 184 GLU A N 1
ATOM 1437 C CA . GLU A 1 204 ? -14.87456 -9.47010 15.04712 1.000 60.21182 184 GLU A CA 1
ATOM 1438 C C . GLU A 1 204 ? -14.58224 -9.53185 13.55129 1.000 63.58886 184 GLU A C 1
ATOM 1439 O O . GLU A 1 204 ? -14.61628 -10.60349 12.94024 1.000 62.33474 184 GLU A O 1
ATOM 1445 N N . ASP A 1 205 ? -14.29952 -8.37074 12.96788 1.000 59.75529 185 ASP A N 1
ATOM 1446 C CA . ASP A 1 205 ? -13.87375 -8.24979 11.58409 1.000 63.79470 185 ASP A CA 1
ATOM 1447 C C . ASP A 1 205 ? -12.35324 -8.18483 11.51296 1.000 63.99444 185 ASP A C 1
ATOM 1448 O O . ASP A 1 205 ? -11.65772 -8.13298 12.52950 1.000 62.98918 185 ASP A O 1
ATOM 1453 N N . ARG A 1 206 ? -11.83173 -8.17039 10.28282 1.000 62.85239 186 ARG A N 1
ATOM 1454 C CA . ARG A 1 206 ? -10.40867 -7.92288 10.09344 1.000 56.56237 186 ARG A CA 1
ATOM 1455 C C . ARG A 1 206 ? -10.01255 -6.50475 10.48751 1.000 60.28878 186 ARG A C 1
ATOM 1456 O O . ARG A 1 206 ? -8.83957 -6.26569 10.78948 1.000 60.48743 186 ARG A O 1
ATOM 1464 N N . HIS A 1 207 ? -10.95732 -5.55876 10.50919 1.000 57.04574 187 HIS A N 1
ATOM 1465 C CA . HIS A 1 207 ? -10.63268 -4.18859 10.87785 1.000 60.82247 187 HIS A CA 1
ATOM 1466 C C . HIS A 1 207 ? -11.60528 -3.55584 11.86942 1.000 57.77290 187 HIS A C 1
ATOM 1467 O O . HIS A 1 207 ? -11.37762 -2.41260 12.27474 1.000 61.72897 187 HIS A O 1
ATOM 1474 N N . LEU A 1 208 ? -12.66435 -4.25333 12.28061 1.000 57.60551 188 LEU A N 1
ATOM 1475 C CA . LEU A 1 208 ? -13.64416 -3.71254 13.21763 1.000 54.92334 188 LEU A CA 1
ATOM 1476 C C . LEU A 1 208 ? -13.76439 -4.58478 14.45962 1.000 54.77292 188 LEU A C 1
ATOM 1477 O O . LEU A 1 208 ? -13.73258 -5.81517 14.37356 1.000 51.16781 188 LEU A O 1
ATOM 1482 N N . MET A 1 209 ? -13.94099 -3.94425 15.61265 1.000 47.41919 189 MET A N 1
ATOM 1483 C CA . MET A 1 209 ? -14.26845 -4.69667 16.81290 1.000 54.52199 189 MET A CA 1
ATOM 1484 C C . MET A 1 209 ? -15.74904 -5.07772 16.82138 1.000 53.11058 189 MET A C 1
ATOM 1485 O O . MET A 1 209 ? -16.57751 -4.48612 16.12524 1.000 49.80622 189 MET A O 1
ATOM 1490 N N . ALA A 1 210 ? -16.06745 -6.09172 17.62101 1.000 44.53552 190 ALA A N 1
ATOM 1491 C CA . ALA A 1 210 ? -17.43656 -6.53580 17.81324 1.000 39.30262 190 ALA A CA 1
ATOM 1492 C C . ALA A 1 210 ? -18.20605 -5.54561 18.68871 1.000 39.76521 190 ALA A C 1
ATOM 1493 O O . ALA A 1 210 ? -17.62640 -4.80776 19.49031 1.000 35.68053 190 ALA A O 1
ATOM 1495 N N . ALA A 1 211 ? -19.53268 -5.55965 18.55073 1.000 31.10837 191 ALA A N 1
ATOM 1496 C CA . ALA A 1 211 ? -20.36754 -4.70809 19.39154 1.000 28.43278 191 ALA A CA 1
ATOM 1497 C C . ALA A 1 211 ? -20.17806 -5.03696 20.86771 1.000 30.25033 191 ALA A C 1
ATOM 1498 O O . ALA A 1 211 ? -19.93444 -6.18509 21.25090 1.000 35.34245 191 ALA A O 1
ATOM 1500 N N . GLU A 1 212 ? -20.27044 -4.00927 21.70872 1.000 27.31223 192 GLU A N 1
ATOM 1501 C CA . GLU A 1 212 ? -20.19754 -4.21055 23.14643 1.000 32.22670 192 GLU A CA 1
ATOM 1502 C C . GLU A 1 212 ? -21.51382 -4.76776 23.66408 1.000 36.33017 192 GLU A C 1
ATOM 1503 O O . GLU A 1 212 ? -22.56984 -4.56292 23.07066 1.000 37.35796 192 GLU A O 1
ATOM 1509 N N . ILE A 1 213 ? -21.45353 -5.47164 24.78761 1.000 28.40543 193 ILE A N 1
ATOM 1510 C CA . ILE A 1 213 ? -22.67405 -5.81420 25.50717 1.000 29.05423 193 ILE A CA 1
ATOM 1511 C C . ILE A 1 213 ? -22.72723 -4.93040 26.75491 1.000 31.83207 193 ILE A C 1
ATOM 1512 O O . ILE A 1 213 ? -21.88489 -5.09276 27.65387 1.000 32.80345 193 ILE A O 1
ATOM 1517 N N . PRO A 1 214 ? -23.65741 -3.97192 26.84558 1.000 29.10887 194 PRO A N 1
ATOM 1518 C CA . PRO A 1 214 ? -23.70473 -3.11017 28.03410 1.000 25.84836 194 PRO A CA 1
ATOM 1519 C C . PRO A 1 214 ? -23.88194 -3.90704 29.31765 1.000 35.49127 194 PRO A C 1
ATOM 1520 O O . PRO A 1 214 ? -24.60869 -4.90456 29.36187 1.000 31.89144 194 PRO A O 1
ATOM 1524 N N . ASN A 1 215 ? -23.17629 -3.46866 30.36473 1.000 31.13069 195 ASN A N 1
ATOM 1525 C CA . ASN A 1 215 ? -23.46181 -3.95265 31.70759 1.000 30.59329 195 ASN A CA 1
ATOM 1526 C C . ASN A 1 215 ? -24.66887 -3.24931 32.31417 1.000 32.65806 195 ASN A C 1
ATOM 1527 O O . ASN A 1 215 ? -25.33006 -3.80545 33.19955 1.000 37.61045 195 ASN A O 1
ATOM 1532 N N . ILE A 1 216 ? -24.95480 -2.02565 31.87731 1.000 31.36865 196 ILE A N 1
ATOM 1533 C CA . ILE A 1 216 ? -26.16012 -1.32939 32.31048 1.000 29.77622 196 ILE A CA 1
ATOM 1534 C C . ILE A 1 216 ? -27.35593 -1.94945 31.60217 1.000 37.72255 196 ILE A C 1
ATOM 1535 O O . ILE A 1 216 ? -27.38357 -2.03097 30.37108 1.000 34.24789 196 ILE A O 1
ATOM 1540 N N . LYS A 1 217 ? -28.34393 -2.38534 32.36678 1.000 32.53536 197 LYS A N 1
ATOM 1541 C CA . LYS A 1 217 ? -29.41348 -3.20392 31.78198 1.000 34.78705 197 LYS A CA 1
ATOM 1542 C C . LYS A 1 217 ? -30.62088 -2.34246 31.43753 1.000 31.63388 197 LYS A C 1
ATOM 1543 O O . LYS A 1 217 ? -31.13747 -1.63206 32.31881 1.000 33.93868 197 LYS A O 1
ATOM 1549 N N . PRO A 1 218 ? -31.12939 -2.38945 30.20601 1.000 31.14529 198 PRO A N 1
ATOM 1550 C CA . PRO A 1 218 ? -32.25213 -1.52639 29.82906 1.000 28.08475 198 PRO A CA 1
ATOM 1551 C C . PRO A 1 218 ? -33.59073 -2.14679 30.18157 1.000 29.53320 198 PRO A C 1
ATOM 1552 O O . PRO A 1 218 ? -33.74129 -3.36512 30.26500 1.000 27.80057 198 PRO A O 1
ATOM 1556 N N . ASP A 1 219 ? -34.58033 -1.27808 30.39079 1.000 25.61694 199 ASP A N 1
ATOM 1557 C CA . ASP A 1 219 ? -35.96209 -1.73969 30.48823 1.000 27.49156 199 ASP A CA 1
ATOM 1558 C C . ASP A 1 219 ? -36.51132 -2.18903 29.13954 1.000 29.45014 199 ASP A C 1
ATOM 1559 O O . ASP A 1 219 ? -37.38153 -3.06561 29.08225 1.000 29.49874 199 ASP A O 1
ATOM 1564 N N . ILE A 1 220 ? -36.03987 -1.58993 28.05324 1.000 25.28779 200 ILE A N 1
ATOM 1565 C CA . ILE A 1 220 ? -36.59065 -1.82987 26.72308 1.000 21.75155 200 ILE A CA 1
ATOM 1566 C C . ILE A 1 220 ? -35.42684 -1.95745 25.76915 1.000 21.16087 200 ILE A C 1
ATOM 1567 O O . ILE A 1 220 ? -34.49693 -1.15131 25.81572 1.000 24.53894 200 ILE A O 1
ATOM 1572 N N . LEU A 1 221 ? -35.48409 -2.95012 24.88340 1.000 22.32660 201 LEU A N 1
ATOM 1573 C CA . LEU A 1 221 ? -34.50066 -3.08242 23.82406 1.000 22.35879 201 LEU A CA 1
ATOM 1574 C C . LEU A 1 221 ? -35.19411 -2.97091 22.47309 1.000 24.95811 201 LEU A C 1
ATOM 1575 O O . LEU A 1 221 ? -36.15845 -3.69841 22.22298 1.000 23.36460 201 LEU A O 1
ATOM 1580 N N . ILE A 1 222 ? -34.70500 -2.08097 21.60629 1.000 20.69610 202 ILE A N 1
ATOM 1581 C CA . ILE A 1 222 ? -35.13953 -2.02011 20.21210 1.000 19.96738 202 ILE A CA 1
ATOM 1582 C C . ILE A 1 222 ? -33.98892 -2.57667 19.39349 1.000 21.17528 202 ILE A C 1
ATOM 1583 O O . ILE A 1 222 ? -32.88140 -2.02801 19.44211 1.000 22.24715 202 ILE A O 1
ATOM 1588 N N . ILE A 1 223 ? -34.22971 -3.66632 18.67954 1.000 21.59713 203 ILE A N 1
ATOM 1589 C CA . ILE A 1 223 ? -33.12670 -4.41247 18.06234 1.000 21.63481 203 ILE A CA 1
ATOM 1590 C C . ILE A 1 223 ? -33.45451 -4.78450 16.61736 1.000 26.65094 203 ILE A C 1
ATOM 1591 O O . ILE A 1 223 ? -34.59642 -5.09871 16.28915 1.000 22.57058 203 ILE A O 1
ATOM 1596 N N . GLU A 1 224 ? -32.43566 -4.78002 15.75459 1.000 21.90120 204 GLU A N 1
ATOM 1597 C CA . GLU A 1 224 ? -32.63826 -5.17314 14.35991 1.000 24.89231 204 GLU A CA 1
ATOM 1598 C C . GLU A 1 224 ? -32.92295 -6.67576 14.23950 1.000 24.88845 204 GLU A C 1
ATOM 1599 O O . GLU A 1 224 ? -32.58526 -7.47965 15.11062 1.000 26.22760 204 GLU A O 1
ATOM 1605 N N . SER A 1 225 ? -33.52633 -7.05286 13.10597 1.000 23.21500 205 SER A N 1
ATOM 1606 C CA A SER A 1 225 ? -34.01605 -8.40264 12.84804 0.650 23.61503 205 SER A CA 1
ATOM 1607 C CA B SER A 1 225 ? -33.94371 -8.43593 12.87906 0.350 23.63189 205 SER A CA 1
ATOM 1608 C C . SER A 1 225 ? -33.58324 -8.90308 11.47621 1.000 28.72934 205 SER A C 1
ATOM 1609 O O . SER A 1 225 ? -34.22494 -9.80938 10.93420 1.000 29.92786 205 SER A O 1
ATOM 1614 N N . THR A 1 226 ? -32.54737 -8.30223 10.89308 1.000 26.24443 206 THR A N 1
ATOM 1615 C CA . THR A 1 226 ? -32.22739 -8.49485 9.47453 1.000 29.22739 206 THR A CA 1
ATOM 1616 C C . THR A 1 226 ? -32.20121 -9.95782 9.04258 1.000 27.95390 206 THR A C 1
ATOM 1617 O O . THR A 1 226 ? -32.73728 -10.31803 7.97790 1.000 33.57832 206 THR A O 1
ATOM 1621 N N . TYR A 1 227 ? -31.54891 -10.81304 9.81736 1.000 34.37122 207 TYR A N 1
ATOM 1622 C CA . TYR A 1 227 ? -31.36235 -12.18909 9.38103 1.000 35.65152 207 TYR A CA 1
ATOM 1623 C C . TYR A 1 227 ? -32.23610 -13.17516 10.14665 1.000 40.83143 207 TYR A C 1
ATOM 1624 O O . TYR A 1 227 ? -32.04741 -14.38930 10.01920 1.000 34.48285 207 TYR A O 1
ATOM 1633 N N . GLY A 1 228 ? -33.21773 -12.67882 10.89553 1.000 36.52951 208 GLY A N 1
ATOM 1634 C CA . GLY A 1 228 ? -34.20680 -13.55881 11.49391 1.000 35.84411 208 GLY A CA 1
ATOM 1635 C C . GLY A 1 228 ? -33.55743 -14.62967 12.34458 1.000 35.24033 208 GLY A C 1
ATOM 1636 O O . GLY A 1 228 ? -32.72226 -14.35493 13.21949 1.000 35.28148 208 GLY A O 1
ATOM 1637 N N . THR A 1 229 ? -33.93947 -15.87428 12.07377 1.000 31.79360 209 THR A N 1
ATOM 1638 C CA . THR A 1 229 ? -33.41481 -17.02564 12.78714 1.000 30.41711 209 THR A CA 1
ATOM 1639 C C . THR A 1 229 ? -32.30677 -17.72195 12.02050 1.000 31.81309 209 THR A C 1
ATOM 1640 O O . THR A 1 229 ? -31.92719 -18.84026 12.38411 1.000 36.16358 209 THR A O 1
ATOM 1644 N N . HIS A 1 230 ? -31.77290 -17.08335 10.98381 1.000 31.99007 210 HIS A N 1
ATOM 1645 C CA . HIS A 1 230 ? -30.62111 -17.63342 10.27655 1.000 37.82547 210 HIS A CA 1
ATOM 1646 C C . HIS A 1 230 ? -29.39690 -17.66099 11.18144 1.000 39.87098 210 HIS A C 1
ATOM 1647 O O . HIS A 1 230 ? -29.27727 -16.87699 12.12758 1.000 36.13815 210 HIS A O 1
ATOM 1654 N N . ILE A 1 231 ? -28.48173 -18.57910 10.88532 1.000 33.77216 211 ILE A N 1
ATOM 1655 C CA . ILE A 1 231 ? -27.18285 -18.64435 11.54332 1.000 42.51254 211 ILE A CA 1
ATOM 1656 C C . ILE A 1 231 ? -26.11579 -18.41967 10.48089 1.000 45.44403 211 ILE A C 1
ATOM 1657 O O . ILE A 1 231 ? -26.12742 -19.08107 9.43804 1.000 40.80857 211 ILE A O 1
ATOM 1662 N N . HIS A 1 232 ? -25.20788 -17.48075 10.73268 1.000 46.18046 212 HIS A N 1
ATOM 1663 C CA . HIS A 1 232 ? -24.21957 -17.14940 9.71581 1.000 48.56928 212 HIS A CA 1
ATOM 1664 C C . HIS A 1 232 ? -23.23947 -18.29991 9.53704 1.000 39.30665 212 HIS A C 1
ATOM 1665 O O . HIS A 1 232 ? -22.88012 -18.98741 10.49674 1.000 41.89151 212 HIS A O 1
ATOM 1672 N N . GLU A 1 233 ? -22.83610 -18.52455 8.28587 1.000 41.56098 213 GLU A N 1
ATOM 1673 C CA . GLU A 1 233 ? -21.77886 -19.47953 7.98627 1.000 41.91540 213 GLU A CA 1
ATOM 1674 C C . GLU A 1 233 ? -20.48282 -19.01149 8.63651 1.000 44.26305 213 GLU A C 1
ATOM 1675 O O . GLU A 1 233 ? -20.24941 -17.81162 8.79875 1.000 45.63201 213 GLU A O 1
ATOM 1681 N N . LYS A 1 234 ? -19.64185 -19.96522 9.03230 1.000 43.24673 214 LYS A N 1
ATOM 1682 C CA . LYS A 1 234 ? -18.36184 -19.61548 9.64061 1.000 51.31289 214 LYS A CA 1
ATOM 1683 C C . LYS A 1 234 ? -17.57166 -18.69048 8.72246 1.000 51.08201 214 LYS A C 1
ATOM 1684 O O . LYS A 1 234 ? -17.52749 -18.89390 7.50680 1.000 46.75403 214 LYS A O 1
ATOM 1690 N N . ARG A 1 235 ? -16.95243 -17.66669 9.32281 1.000 49.01080 215 ARG A N 1
ATOM 1691 C CA . ARG A 1 235 ? -16.30094 -16.61403 8.54585 1.000 55.86809 215 ARG A CA 1
ATOM 1692 C C . ARG A 1 235 ? -15.22919 -17.17386 7.61837 1.000 52.52227 215 ARG A C 1
ATOM 1693 O O . ARG A 1 235 ? -15.11110 -16.74216 6.46416 1.000 43.17708 215 ARG A O 1
ATOM 1701 N N . GLU A 1 236 ? -14.43334 -18.13110 8.10110 1.000 48.92243 216 GLU A N 1
ATOM 1702 C CA . GLU A 1 236 ? -13.42198 -18.73244 7.24003 1.000 51.47693 216 GLU A CA 1
ATOM 1703 C C . GLU A 1 236 ? -14.05034 -19.44764 6.05110 1.000 48.02814 216 GLU A C 1
ATOM 1704 O O . GLU A 1 236 ? -13.45611 -19.48646 4.96600 1.000 43.87014 216 GLU A O 1
ATOM 1710 N N . GLU A 1 237 ? -15.24591 -20.01606 6.22794 1.000 42.11452 217 GLU A N 1
ATOM 1711 C CA . GLU A 1 237 ? -15.88018 -20.71651 5.11718 1.000 43.06610 217 GLU A CA 1
ATOM 1712 C C . GLU A 1 237 ? -16.47695 -19.744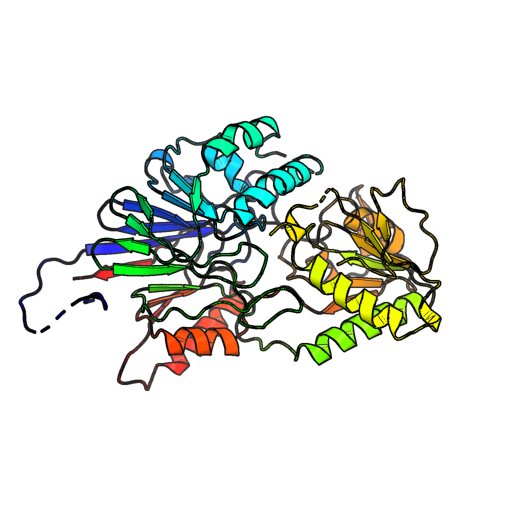13 4.10924 1.000 38.02791 217 GLU A C 1
ATOM 1713 O O . GLU A 1 237 ? -16.44900 -20.01071 2.90606 1.000 36.78829 217 GLU A O 1
ATOM 1719 N N . ARG A 1 238 ? -17.03853 -18.62916 4.57870 1.000 39.26861 218 ARG A N 1
ATOM 1720 C CA . ARG A 1 238 ? -17.56657 -17.64027 3.64296 1.000 41.21436 218 ARG A CA 1
ATOM 1721 C C . ARG A 1 238 ? -16.44035 -16.96729 2.86655 1.000 39.00471 218 ARG A C 1
ATOM 1722 O O . ARG A 1 238 ? -16.55463 -16.76141 1.64813 1.000 34.93455 218 ARG A O 1
ATOM 1730 N N . GLU A 1 239 ? -15.34322 -16.62695 3.55291 1.000 33.72793 219 GLU A N 1
ATOM 1731 C CA . GLU A 1 239 ? -14.19042 -16.05747 2.85953 1.000 36.74349 219 GLU A CA 1
ATOM 1732 C C . GLU A 1 239 ? -13.66113 -17.01428 1.80076 1.000 35.89878 219 GLU A C 1
ATOM 1733 O O . GLU A 1 239 ? -13.32444 -16.58748 0.69012 1.000 34.68937 219 GLU A O 1
ATOM 1739 N N . ALA A 1 240 ? -13.56186 -18.31001 2.13115 1.000 38.37794 220 ALA A N 1
ATOM 1740 C CA . ALA A 1 240 ? -13.05995 -19.27579 1.15742 1.000 33.39526 220 ALA A CA 1
ATOM 1741 C C . ALA A 1 240 ? -14.00156 -19.39364 -0.03504 1.000 34.43066 220 ALA A C 1
ATOM 1742 O O . ALA A 1 240 ? -13.55197 -19.45021 -1.18552 1.000 36.46008 220 ALA A O 1
ATOM 1744 N N . ARG A 1 241 ? -15.31217 -19.43362 0.21593 1.000 33.13517 221 ARG A N 1
ATOM 1745 C CA . ARG A 1 241 ? -16.24414 -19.54378 -0.90005 1.000 36.38033 221 ARG A CA 1
ATOM 1746 C C . ARG A 1 241 ? -16.21912 -18.27885 -1.74869 1.000 33.05047 221 ARG A C 1
ATOM 1747 O O . ARG A 1 241 ? -16.29347 -18.35293 -2.97889 1.000 33.24790 221 ARG A O 1
ATOM 1755 N N . PHE A 1 242 ? -16.08235 -17.11883 -1.10361 1.000 29.54827 222 PHE A N 1
ATOM 1756 C CA . PHE A 1 242 ? -15.97752 -15.84970 -1.82303 1.000 31.44912 222 PHE A CA 1
ATOM 1757 C C . PHE A 1 242 ? -14.76817 -15.84957 -2.74748 1.000 31.97789 222 PHE A C 1
ATOM 1758 O O . PHE A 1 242 ? -14.88928 -15.57110 -3.94491 1.000 31.01621 222 PHE A O 1
ATOM 1766 N N . CYS A 1 243 ? -13.59628 -16.21300 -2.20834 1.000 32.64317 223 CYS A N 1
ATOM 1767 C CA . CYS A 1 243 ? -12.36514 -16.23548 -2.99815 1.000 34.41168 223 CYS A CA 1
ATOM 1768 C C . CYS A 1 243 ? -12.41599 -17.28623 -4.10021 1.000 32.58644 223 CYS A C 1
ATOM 1769 O O . CYS A 1 243 ? -11.94948 -17.03552 -5.21733 1.000 31.07819 223 CYS A O 1
ATOM 1772 N N . ASN A 1 244 ? -12.95942 -18.47329 -3.80648 1.000 30.22843 224 ASN A N 1
ATOM 1773 C CA . ASN A 1 244 ? -13.07974 -19.50647 -4.83877 1.000 31.65034 224 ASN A CA 1
ATOM 1774 C C . ASN A 1 244 ? -13.98901 -19.06582 -5.97667 1.000 31.23861 224 ASN A C 1
ATOM 1775 O O . ASN A 1 244 ? -13.72022 -19.37945 -7.14532 1.000 32.41906 224 ASN A O 1
ATOM 1780 N N . THR A 1 245 ? -15.07493 -18.34662 -5.65962 1.000 29.48164 225 THR A N 1
ATOM 1781 C CA . THR A 1 245 ? -15.99177 -17.89674 -6.70148 1.000 30.86791 225 THR A CA 1
ATOM 1782 C C . THR A 1 245 ? -15.32808 -16.86325 -7.60160 1.000 30.04833 225 THR A C 1
ATOM 1783 O O . THR A 1 245 ? -15.41001 -16.96288 -8.82863 1.000 26.24400 225 THR A O 1
ATOM 1787 N N . VAL A 1 246 ? -14.65129 -15.86833 -7.01130 1.000 27.93305 226 VAL A N 1
ATOM 1788 C CA . VAL A 1 246 ? -13.91413 -14.89010 -7.81414 1.000 27.34936 226 VAL A CA 1
ATOM 1789 C C . VAL A 1 246 ? -12.87878 -15.59118 -8.68611 1.000 25.85556 226 VAL A C 1
ATOM 1790 O O . VAL A 1 246 ? -12.71915 -15.26896 -9.87015 1.000 27.21958 226 VAL A O 1
ATOM 1794 N N . HIS A 1 247 ? -12.12727 -16.52770 -8.08798 1.000 27.33232 227 HIS A N 1
ATOM 1795 C CA . HIS A 1 247 ? -11.09260 -17.26548 -8.81023 1.000 31.03563 227 HIS A CA 1
ATOM 1796 C C . HIS A 1 247 ? -11.68468 -18.00186 -10.00533 1.000 27.77720 227 HIS A C 1
ATOM 1797 O O . HIS A 1 247 ? -11.13942 -17.94372 -11.11009 1.000 27.75728 227 HIS A O 1
ATOM 1804 N N . ASP A 1 248 ? -12.81442 -18.68134 -9.80365 1.000 27.59427 228 ASP A N 1
ATOM 1805 C CA . ASP A 1 248 ? -13.45073 -19.40980 -10.89331 1.000 26.58481 228 ASP A CA 1
ATOM 1806 C C . ASP A 1 248 ? -13.80406 -18.47612 -12.05144 1.000 29.21067 228 ASP A C 1
ATOM 1807 O O . ASP A 1 248 ? -13.62819 -18.82087 -13.22893 1.000 26.78514 228 ASP A O 1
ATOM 1812 N N . ILE A 1 249 ? -14.32500 -17.28903 -11.72759 1.000 26.44641 229 ILE A N 1
ATOM 1813 C CA . ILE A 1 249 ? -14.74477 -16.34393 -12.76295 1.000 25.86012 229 ILE A CA 1
ATOM 1814 C C . ILE A 1 249 ? -13.54428 -15.86421 -13.56570 1.000 27.31091 229 ILE A C 1
ATOM 1815 O O . ILE A 1 249 ? -13.56750 -15.86854 -14.79669 1.000 27.54064 229 ILE A O 1
ATOM 1820 N N . VAL A 1 250 ? -12.46988 -15.43589 -12.89185 1.000 26.28953 230 VAL A N 1
ATOM 1821 C CA . VAL A 1 250 ? -11.39670 -14.88407 -13.70431 1.000 26.73978 230 VAL A CA 1
ATOM 1822 C C . VAL A 1 250 ? -10.64879 -15.99818 -14.42892 1.000 29.64178 230 VAL A C 1
ATOM 1823 O O . VAL A 1 250 ? -10.12662 -15.78828 -15.52380 1.000 27.09160 230 VAL A O 1
ATOM 1827 N N . ASN A 1 251 ? -10.63353 -17.19709 -13.85649 1.000 26.91922 231 ASN A N 1
ATOM 1828 C CA . ASN A 1 251 ? -9.91058 -18.31005 -14.47424 1.000 27.15596 231 ASN A CA 1
ATOM 1829 C C . ASN A 1 251 ? -10.52200 -18.72267 -15.80639 1.000 32.33155 231 ASN A C 1
ATOM 1830 O O . ASN A 1 251 ? -9.80080 -19.16764 -16.71001 1.000 31.82369 231 ASN A O 1
ATOM 1835 N N . ARG A 1 252 ? -11.83874 -18.60007 -15.94893 1.000 28.00869 232 ARG A N 1
ATOM 1836 C CA . ARG A 1 252 ? -12.50887 -18.92243 -17.19395 1.000 34.34798 232 ARG A CA 1
ATOM 1837 C C . ARG A 1 252 ? -12.56141 -17.73255 -18.14757 1.000 34.76040 232 ARG A C 1
ATOM 1838 O O . ARG A 1 252 ? -13.26129 -17.79222 -19.16746 1.000 33.25696 232 ARG A O 1
ATOM 1846 N N . GLY A 1 253 ? -11.80713 -16.67071 -17.85016 1.000 29.45635 233 GLY A N 1
ATOM 1847 C CA . GLY A 1 253 ? -11.72148 -15.49283 -18.68880 1.000 27.98691 233 GLY A CA 1
ATOM 1848 C C . GLY A 1 253 ? -12.75468 -14.42738 -18.39373 1.000 33.53442 233 GLY A C 1
ATOM 1849 O O . GLY A 1 253 ? -12.88658 -13.48125 -19.18056 1.000 33.36204 233 GLY A O 1
ATOM 1850 N N . GLY A 1 254 ? -13.47487 -14.55173 -17.29716 1.000 32.04132 234 GLY A N 1
ATOM 1851 C CA . GLY A 1 254 ? -14.57839 -13.66201 -17.00289 1.000 29.52804 234 GLY A CA 1
ATOM 1852 C C . GLY A 1 254 ? -14.15438 -12.40902 -16.25580 1.000 29.54779 234 GLY A C 1
ATOM 1853 O O . GLY A 1 254 ? -13.06492 -12.32172 -15.69148 1.000 28.13696 234 GLY A O 1
ATOM 1854 N N . ARG A 1 255 ? -15.03506 -11.42186 -16.31481 1.000 29.64378 235 ARG A N 1
ATOM 1855 C CA . ARG A 1 255 ? -14.98400 -10.23426 -15.47066 1.000 30.26365 235 ARG A CA 1
ATOM 1856 C C . ARG A 1 255 ? -15.88257 -10.50857 -14.27564 1.000 28.29832 235 ARG A C 1
ATOM 1857 O O . ARG A 1 255 ? -17.01026 -10.97757 -14.45008 1.000 25.43035 235 ARG A O 1
ATOM 1865 N N . GLY A 1 256 ? -15.37152 -10.26193 -13.07388 1.000 23.95539 236 GLY A N 1
ATOM 1866 C CA . GLY A 1 256 ? -16.13102 -10.46966 -11.85471 1.000 25.22615 236 GLY A CA 1
ATOM 1867 C C . GLY A 1 256 ? -16.53783 -9.12836 -11.28122 1.000 29.14424 236 GLY A C 1
ATOM 1868 O O . GLY A 1 256 ? -15.67712 -8.28248 -11.03577 1.000 31.51615 236 GLY A O 1
ATOM 1869 N N . LEU A 1 257 ? -17.83702 -8.91492 -11.10893 1.000 25.04818 237 LEU A N 1
ATOM 1870 C CA . LEU A 1 257 ? -18.37420 -7.67911 -10.54532 1.000 25.40220 237 LEU A CA 1
ATOM 1871 C C . LEU A 1 257 ? -18.71372 -7.90877 -9.07329 1.000 25.92092 237 LEU A C 1
ATOM 1872 O O . LEU A 1 257 ? -19.43958 -8.84569 -8.75064 1.000 24.59901 237 LEU A O 1
ATOM 1877 N N . ILE A 1 258 ? -18.23829 -7.02326 -8.19631 1.000 26.05151 238 ILE A N 1
ATOM 1878 C CA . ILE A 1 258 ? -18.58248 -7.07952 -6.77149 1.000 25.12358 238 ILE A CA 1
ATOM 1879 C C . ILE A 1 258 ? -19.21903 -5.75864 -6.35450 1.000 27.21175 238 ILE A C 1
ATOM 1880 O O . ILE A 1 258 ? -18.50115 -4.79777 -6.03907 1.000 27.09295 238 ILE A O 1
ATOM 1885 N N . PRO A 1 259 ? -20.53789 -5.63720 -6.38343 1.000 25.62857 239 PRO A N 1
ATOM 1886 C CA . PRO A 1 259 ? -21.15684 -4.35196 -6.02394 1.000 28.53571 239 PRO A CA 1
ATOM 1887 C C . PRO A 1 259 ? -21.14432 -4.13856 -4.51767 1.000 31.72040 239 PRO A C 1
ATOM 1888 O O . PRO A 1 259 ? -21.41457 -5.05108 -3.73815 1.000 29.19940 239 PRO A O 1
ATOM 1892 N N . VAL A 1 260 ? -20.79953 -2.91429 -4.11699 1.000 30.85586 240 VAL A N 1
ATOM 1893 C CA . VAL A 1 260 ? -20.61992 -2.56120 -2.71273 1.000 33.52865 240 VAL A CA 1
ATOM 1894 C C . VAL A 1 260 ? -21.17064 -1.16187 -2.47286 1.000 30.35336 240 VAL A C 1
ATOM 1895 O O . VAL A 1 260 ? -21.17751 -0.31504 -3.36689 1.000 32.51954 240 VAL A O 1
ATOM 1899 N N . PHE A 1 261 ? -21.63372 -0.92244 -1.24667 1.000 33.95491 241 PHE A N 1
ATOM 1900 C CA . PHE A 1 261 ? -21.76385 0.44369 -0.77020 1.000 40.03422 241 PHE A CA 1
ATOM 1901 C C . PHE A 1 261 ? -20.37651 1.07197 -0.74505 1.000 41.68620 241 PHE A C 1
ATOM 1902 O O . PHE A 1 261 ? -19.37274 0.38748 -0.54175 1.000 40.57104 241 PHE A O 1
ATOM 1910 N N . ALA A 1 262 ? -20.31660 2.38643 -0.97764 1.000 43.15110 242 ALA A N 1
ATOM 1911 C CA . ALA A 1 262 ? -19.02628 3.03758 -1.21158 1.000 46.65708 242 ALA A CA 1
ATOM 1912 C C . ALA A 1 262 ? -18.00289 2.73391 -0.11485 1.000 53.44662 242 ALA A C 1
ATOM 1913 O O . ALA A 1 262 ? -16.82289 2.49968 -0.40796 1.000 52.58948 242 ALA A O 1
ATOM 1915 N N . LEU A 1 263 ? -18.43695 2.70072 1.14909 1.000 40.04391 243 LEU A N 1
ATOM 1916 C CA . LEU A 1 263 ? -17.53540 2.54096 2.28403 1.000 40.03305 243 LEU A CA 1
ATOM 1917 C C . LEU A 1 263 ? -18.11967 1.56919 3.29248 1.000 44.73619 243 LEU A C 1
ATOM 1918 O O . LEU A 1 263 ? -19.34044 1.42193 3.39751 1.000 47.78519 243 LEU A O 1
ATOM 1923 N N . GLY A 1 264 ? -17.22980 0.93950 4.06117 1.000 44.79887 244 GLY A N 1
ATOM 1924 C CA . GLY A 1 264 ? -17.63916 0.02303 5.10808 1.000 50.09271 244 GLY A CA 1
ATOM 1925 C C . GLY A 1 264 ? -17.25725 -1.41449 4.82893 1.000 47.74738 244 GLY A C 1
ATOM 1926 O O . GLY A 1 264 ? -16.09793 -1.80577 5.00093 1.000 50.76916 244 GLY A O 1
ATOM 1927 N N . ARG A 1 265 ? -18.22515 -2.21567 4.37838 1.000 42.41944 245 ARG A N 1
ATOM 1928 C CA . ARG A 1 265 ? -17.92887 -3.61424 4.09811 1.000 41.05424 245 ARG A CA 1
ATOM 1929 C C . ARG A 1 265 ? -16.91727 -3.76064 2.96182 1.000 40.50978 245 ARG A C 1
ATOM 1930 O O . ARG A 1 265 ? -16.18780 -4.75818 2.90545 1.000 38.09481 245 ARG A O 1
ATOM 1938 N N . ALA A 1 266 ? -16.84886 -2.78090 2.05341 1.000 40.27529 246 ALA A N 1
ATOM 1939 C CA . ALA A 1 266 ? -15.93938 -2.90903 0.91452 1.000 38.10423 246 ALA A CA 1
ATOM 1940 C C . ALA A 1 266 ? -14.50123 -3.08930 1.37996 1.000 39.19521 246 ALA A C 1
ATOM 1941 O O . ALA A 1 266 ? -13.73828 -3.86630 0.79846 1.000 37.10036 246 ALA A O 1
ATOM 1943 N N . GLN A 1 267 ? -14.11995 -2.40372 2.45752 1.000 41.71870 247 GLN A N 1
ATOM 1944 C CA . GLN A 1 267 ? -12.74243 -2.50683 2.92270 1.000 40.37152 247 GLN A CA 1
ATOM 1945 C C . GLN A 1 267 ? -12.42564 -3.91137 3.41736 1.000 36.31784 247 GLN A C 1
ATOM 1946 O O . GLN A 1 267 ? -11.29053 -4.37968 3.28037 1.000 37.06118 247 GLN A O 1
ATOM 1952 N N . GLU A 1 268 ? -13.41102 -4.59627 3.99010 1.000 37.22580 248 GLU A N 1
ATOM 1953 C CA . GLU A 1 268 ? -13.20168 -5.97543 4.41299 1.000 37.17802 248 GLU A CA 1
ATOM 1954 C C . GLU A 1 268 ? -12.96639 -6.88094 3.21073 1.000 41.39523 248 GLU A C 1
ATOM 1955 O O . GLU A 1 268 ? -12.03135 -7.69187 3.20017 1.000 34.14115 248 GLU A O 1
ATOM 1961 N N . LEU A 1 269 ? -13.80925 -6.74910 2.18334 1.000 37.49978 249 LEU A N 1
ATOM 1962 C CA . LEU A 1 269 ? -13.66907 -7.59302 0.99832 1.000 39.16093 249 LEU A CA 1
ATOM 1963 C C . LEU A 1 269 ? -12.32108 -7.37999 0.31574 1.000 34.64369 249 LEU A C 1
ATOM 1964 O O . LEU A 1 269 ? -11.70037 -8.33408 -0.16340 1.000 35.52847 249 LEU A O 1
ATOM 1969 N N . LEU A 1 270 ? -11.84809 -6.13167 0.26641 1.000 38.86806 250 LEU A N 1
ATOM 1970 C CA . LEU A 1 270 ? -10.58114 -5.85233 -0.40396 1.000 38.18853 250 LEU A CA 1
ATOM 1971 C C . LEU A 1 270 ? -9.41368 -6.51167 0.32032 1.000 36.48442 250 LEU A C 1
ATOM 1972 O O . LEU A 1 270 ? -8.52514 -7.07738 -0.32036 1.000 36.63755 250 LEU A O 1
ATOM 1977 N N . LEU A 1 271 ? -9.41348 -6.46579 1.65815 1.000 44.32444 251 LEU A N 1
ATOM 1978 C CA . LEU A 1 271 ? -8.39568 -7.16970 2.43792 1.000 40.44830 251 LEU A CA 1
ATOM 1979 C C . LEU A 1 271 ? -8.40888 -8.67126 2.16575 1.000 37.56312 251 LEU A C 1
ATOM 1980 O O . LEU A 1 271 ? -7.34985 -9.29303 2.04496 1.000 37.03647 251 LEU A O 1
ATOM 1985 N N . ILE A 1 272 ? -9.59609 -9.27720 2.09818 1.000 38.63718 252 ILE A N 1
ATOM 1986 C CA . ILE A 1 272 ? -9.70017 -10.70318 1.78775 1.000 37.40417 252 ILE A CA 1
ATOM 1987 C C . ILE A 1 272 ? -9.09727 -11.00353 0.41407 1.000 36.89766 252 ILE A C 1
ATOM 1988 O O . ILE A 1 272 ? -8.29629 -11.93465 0.24639 1.000 35.85810 252 ILE A O 1
ATOM 1993 N N . LEU A 1 273 ? -9.48997 -10.22522 -0.59472 1.000 36.94565 253 LEU A N 1
ATOM 1994 C CA . LEU A 1 273 ? -9.02087 -10.48089 -1.95838 1.000 38.12125 253 LEU A CA 1
ATOM 1995 C C . LEU A 1 273 ? -7.52448 -10.24947 -2.09199 1.000 39.44245 253 LEU A C 1
ATOM 1996 O O . LEU A 1 273 ? -6.82470 -11.01503 -2.76690 1.000 36.71368 253 LEU A O 1
ATOM 2001 N N . ASP A 1 274 ? -7.02107 -9.17476 -1.48838 1.000 39.86835 254 ASP A N 1
ATOM 2002 C CA . ASP A 1 274 ? -5.59728 -8.88000 -1.59709 1.000 40.66583 254 ASP A CA 1
ATOM 2003 C C . ASP A 1 274 ? -4.76761 -10.00994 -1.01477 1.000 41.59317 254 ASP A C 1
ATOM 2004 O O . ASP A 1 274 ? -3.74533 -10.40975 -1.58768 1.000 41.36913 254 ASP A O 1
ATOM 2009 N N . GLU A 1 275 ? -5.21236 -10.54914 0.11663 1.000 43.97966 255 GLU A N 1
ATOM 2010 C CA . GLU A 1 275 ? -4.52581 -11.67002 0.74520 1.000 44.30228 255 GLU A CA 1
ATOM 2011 C C . GLU A 1 275 ? -4.58147 -12.91272 -0.13074 1.000 44.67252 255 GLU A C 1
ATOM 2012 O O . GLU A 1 275 ? -3.57016 -13.59616 -0.31872 1.000 40.83002 255 GLU A O 1
ATOM 2018 N N . TYR A 1 276 ? -5.75273 -13.21132 -0.69506 1.000 42.95961 256 TYR A N 1
ATOM 2019 C CA . TYR A 1 276 ? -5.86492 -14.36102 -1.58684 1.000 38.48579 256 TYR A CA 1
ATOM 2020 C C . TYR A 1 276 ? -4.97921 -14.19528 -2.81961 1.000 38.54210 256 TYR A C 1
ATOM 2021 O O . TYR A 1 276 ? -4.30387 -15.14411 -3.24340 1.000 39.05006 256 TYR A O 1
ATOM 2030 N N . TRP A 1 277 ? -4.95115 -12.99104 -3.40444 1.000 36.51050 257 TRP A N 1
ATOM 2031 C CA . TRP A 1 277 ? -4.11192 -12.78421 -4.58300 1.000 34.76755 257 TRP A CA 1
ATOM 2032 C C . TRP A 1 277 ? -2.64089 -12.99878 -4.25316 1.000 41.26815 257 TRP A C 1
ATOM 2033 O O . TRP A 1 277 ? -1.91627 -13.65172 -5.01193 1.000 41.42692 257 TRP A O 1
ATOM 2044 N N . GLN A 1 278 ? -2.17914 -12.46657 -3.11984 1.000 48.15764 258 GLN A N 1
ATOM 2045 C CA . GLN A 1 278 ? -0.77229 -12.64170 -2.77362 1.000 46.33003 258 GLN A CA 1
ATOM 2046 C C . GLN A 1 278 ? -0.42046 -14.12005 -2.66078 1.000 48.51486 258 GLN A C 1
ATOM 2047 O O . GLN A 1 278 ? 0.66364 -14.54087 -3.07905 1.000 53.77656 258 GLN A O 1
ATOM 2053 N N . ASN A 1 279 ? -1.34306 -14.92994 -2.14444 1.000 44.28822 259 ASN A N 1
ATOM 2054 C CA . ASN A 1 279 ? -1.12972 -16.36517 -1.98540 1.000 46.46901 259 ASN A CA 1
ATOM 2055 C C . ASN A 1 279 ? -1.28266 -17.15645 -3.28391 1.000 49.71914 259 ASN A C 1
ATOM 2056 O O . ASN A 1 279 ? -1.03803 -18.36807 -3.28240 1.000 48.43506 259 ASN A O 1
ATOM 2061 N N . HIS A 1 280 ? -1.67808 -16.52598 -4.39240 1.000 45.95685 260 HIS A N 1
ATOM 2062 C CA . HIS A 1 280 ? -1.88516 -17.23406 -5.65754 1.000 49.08644 260 HIS A CA 1
ATOM 2063 C C . HIS A 1 280 ? -1.17239 -16.49457 -6.77991 1.000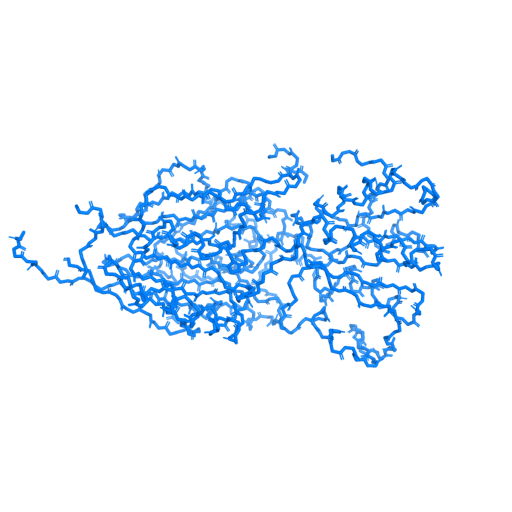 48.94199 260 HIS A C 1
ATOM 2064 O O . HIS A 1 280 ? -1.77255 -15.65863 -7.46871 1.000 42.58327 260 HIS A O 1
ATOM 2071 N N . PRO A 1 281 ? 0.11805 -16.77049 -6.98544 1.000 48.83016 261 PRO A N 1
ATOM 2072 C CA . PRO A 1 281 ? 0.86696 -16.04422 -8.02044 1.000 48.52557 261 PRO A CA 1
ATOM 2073 C C . PRO A 1 281 ? 0.28842 -16.19586 -9.41033 1.000 44.54432 261 PRO A C 1
ATOM 2074 O O . PRO A 1 281 ? 0.48365 -15.30595 -10.24591 1.000 44.08683 261 PRO A O 1
ATOM 2078 N N . GLU A 1 282 ? -0.41774 -17.29363 -9.68810 1.000 47.28736 262 GLU A N 1
ATOM 2079 C CA . GLU A 1 282 ? -1.01858 -17.45695 -11.00312 1.000 42.99204 262 GLU A CA 1
ATOM 2080 C C . GLU A 1 282 ? -2.10737 -16.42372 -11.26395 1.000 38.73610 262 GLU A C 1
ATOM 2081 O O . GLU A 1 282 ? -2.60768 -16.35610 -12.39260 1.000 41.15618 262 GLU A O 1
ATOM 2087 N N . LEU A 1 283 ? -2.47807 -15.61922 -10.26063 1.000 36.25186 263 LEU A N 1
ATOM 2088 C CA . LEU A 1 283 ? -3.44878 -14.54732 -10.43779 1.000 33.52204 263 LEU A CA 1
ATOM 2089 C C . LEU A 1 283 ? -2.81999 -13.15748 -10.51485 1.000 36.33550 263 LEU A C 1
ATOM 2090 O O . LEU A 1 283 ? -3.54189 -12.18621 -10.73694 1.000 34.48502 263 LEU A O 1
ATOM 2095 N N . HIS A 1 284 ? -1.49743 -13.03147 -10.37933 1.000 40.87311 264 HIS A N 1
ATOM 2096 C CA . HIS A 1 284 ? -0.92404 -11.70100 -10.19272 1.000 40.43100 264 HIS A CA 1
ATOM 2097 C C . HIS A 1 284 ? -1.04207 -10.79972 -11.41983 1.000 45.23755 264 HIS A C 1
ATOM 2098 O O . HIS A 1 284 ? -0.94809 -9.57582 -11.27105 1.000 44.29945 264 HIS A O 1
ATOM 2105 N N . ASP A 1 285 ? -1.26065 -11.35151 -12.61427 1.000 37.25440 265 ASP A N 1
ATOM 2106 C CA . ASP A 1 285 ? -1.45956 -10.52107 -13.79463 1.000 43.51931 265 ASP A CA 1
ATOM 2107 C C . ASP A 1 285 ? -2.91666 -10.13137 -13.99656 1.000 43.04607 265 ASP A C 1
ATOM 2108 O O . ASP A 1 285 ? -3.23371 -9.43333 -14.96629 1.000 42.44928 265 ASP A O 1
ATOM 2113 N N . ILE A 1 286 ? -3.80992 -10.55806 -13.11702 1.000 36.29797 266 ILE A N 1
ATOM 2114 C CA . ILE A 1 286 ? -5.22953 -10.24685 -13.23785 1.000 34.69820 266 ILE A CA 1
ATOM 2115 C C . ILE A 1 286 ? -5.53509 -9.07534 -12.31239 1.000 35.93174 266 ILE A C 1
ATOM 2116 O O . ILE A 1 286 ? -5.34594 -9.20156 -11.09069 1.000 34.26486 266 ILE A O 1
ATOM 2121 N N . PRO A 1 287 ? -6.00546 -7.94453 -12.83126 1.000 33.38643 267 PRO A N 1
ATOM 2122 C CA . PRO A 1 287 ? -6.21283 -6.76628 -11.98772 1.000 37.43337 267 PRO A CA 1
ATOM 2123 C C . PRO A 1 287 ? -7.48483 -6.85522 -11.16178 1.000 34.56581 267 PRO A C 1
ATOM 2124 O O . PRO A 1 287 ? -8.45607 -7.53524 -11.51726 1.000 31.36366 267 PRO A O 1
ATOM 2128 N N . ILE A 1 288 ? -7.44723 -6.16301 -10.02530 1.000 30.34225 268 ILE A N 1
ATOM 2129 C CA . ILE A 1 288 ? -8.60687 -5.93274 -9.16378 1.000 34.03999 268 ILE A CA 1
ATOM 2130 C C . ILE A 1 288 ? -8.74489 -4.42540 -9.01337 1.000 38.23712 268 ILE A C 1
ATOM 2131 O O . ILE A 1 288 ? -7.81676 -3.75925 -8.53346 1.000 37.25716 268 ILE A O 1
ATOM 2136 N N . TYR A 1 289 ? -9.89132 -3.89137 -9.40688 1.000 31.05898 269 TYR A N 1
ATOM 2137 C CA . TYR A 1 289 ? -10.13125 -2.45628 -9.35904 1.000 35.95471 269 TYR A CA 1
ATOM 2138 C C . TYR A 1 289 ? -11.12863 -2.12747 -8.25366 1.000 38.35882 269 TYR A C 1
ATOM 2139 O O . TYR A 1 289 ? -12.14994 -2.80222 -8.09692 1.000 32.73311 269 TYR A O 1
ATOM 2148 N N . TYR A 1 290 ? -10.82049 -1.09574 -7.47106 1.000 35.48395 270 TYR A N 1
ATOM 2149 C CA . TYR A 1 290 ? -11.75210 -0.53589 -6.49657 1.000 35.69777 270 TYR A CA 1
ATOM 2150 C C . TYR A 1 290 ? -12.19696 0.79916 -7.06726 1.000 40.56777 270 TYR A C 1
ATOM 2151 O O . TYR A 1 290 ? -11.40376 1.73887 -7.13331 1.000 38.04261 270 TYR A O 1
ATOM 2160 N N . ALA A 1 291 ? -13.43735 0.86221 -7.52550 1.000 38.94448 271 ALA A N 1
ATOM 2161 C CA . ALA A 1 291 ? -13.96812 2.04580 -8.18816 1.000 45.55515 271 ALA A CA 1
ATOM 2162 C C . ALA A 1 291 ? -14.75509 2.82477 -7.14747 1.000 51.41705 271 ALA A C 1
ATOM 2163 O O . ALA A 1 291 ? -15.90960 2.50225 -6.85613 1.000 52.46657 271 ALA A O 1
ATOM 2165 N N . SER A 1 292 ? -14.12092 3.84272 -6.58150 1.000 59.00070 272 SER A N 1
ATOM 2166 C CA . SER A 1 292 ? -14.70663 4.64949 -5.52331 1.000 64.18272 272 SER A CA 1
ATOM 2167 C C . SER A 1 292 ? -14.72043 6.11708 -5.94372 1.000 73.93248 272 SER A C 1
ATOM 2168 O O . SER A 1 292 ? -14.41259 6.46589 -7.08898 1.000 75.44988 272 SER A O 1
ATOM 2171 N N . SER A 1 293 ? -15.08076 6.97681 -4.99681 1.000 81.81505 273 SER A N 1
ATOM 2172 C CA . SER A 1 293 ? -15.10862 8.41649 -5.21845 1.000 83.46985 273 SER A CA 1
ATOM 2173 C C . SER A 1 293 ? -14.91464 9.15109 -3.89700 1.000 72.81089 273 SER A C 1
ATOM 2174 O O . SER A 1 293 ? -15.10811 8.57404 -2.82667 1.000 71.07036 273 SER A O 1
ATOM 2177 N N . ALA A 1 300 ? -11.71277 9.22848 2.69540 1.000 90.11702 280 ALA A N 1
ATOM 2178 C CA . ALA A 1 300 ? -10.35025 8.82002 3.01896 1.000 100.15277 280 ALA A CA 1
ATOM 2179 C C . ALA A 1 300 ? -10.06954 8.96590 4.51259 1.000 107.85072 280 ALA A C 1
ATOM 2180 O O . ALA A 1 300 ? -9.10384 8.39721 5.02556 1.000 105.51166 280 ALA A O 1
ATOM 2182 N N . VAL A 1 301 ? -10.91809 9.72684 5.21135 1.000 113.69790 281 VAL A N 1
ATOM 2183 C CA . VAL A 1 301 ? -10.84552 9.80832 6.66573 1.000 111.12663 281 VAL A CA 1
ATOM 2184 C C . VAL A 1 301 ? -11.13411 8.46779 7.32236 1.000 104.17714 281 VAL A C 1
ATOM 2185 O O . VAL A 1 301 ? -11.02206 8.34206 8.54645 1.000 97.97836 281 VAL A O 1
ATOM 2189 N N . TYR A 1 302 ? -11.52436 7.46945 6.52918 1.000 99.92840 282 TYR A N 1
ATOM 2190 C CA . TYR A 1 302 ? -11.68141 6.10844 7.02029 1.000 97.15557 282 TYR A CA 1
ATOM 2191 C C . TYR A 1 302 ? -10.41794 5.64097 7.73630 1.000 96.22207 282 TYR A C 1
ATOM 2192 O O . TYR A 1 302 ? -10.46020 5.23123 8.90174 1.000 91.27532 282 TYR A O 1
ATOM 2201 N N . GLN A 1 303 ? -9.27249 5.71584 7.05045 1.000 104.75664 283 GLN A N 1
ATOM 2202 C CA . GLN A 1 303 ? -8.00681 5.36171 7.68694 1.000 105.39684 283 GLN A CA 1
ATOM 2203 C C . GLN A 1 303 ? -7.64852 6.33150 8.80684 1.000 100.50393 283 GLN A C 1
ATOM 2204 O O . GLN A 1 303 ? -6.96650 5.94540 9.76297 1.000 99.04642 283 GLN A O 1
ATOM 2210 N N . THR A 1 304 ? -8.09610 7.58623 8.70870 1.000 98.31577 284 THR A N 1
ATOM 2211 C CA . THR A 1 304 ? -7.85479 8.54738 9.78161 1.000 97.12517 284 THR A CA 1
ATOM 2212 C C . THR A 1 304 ? -8.48741 8.08865 11.09188 1.000 93.34794 284 THR A C 1
ATOM 2213 O O . THR A 1 304 ? -7.89795 8.2532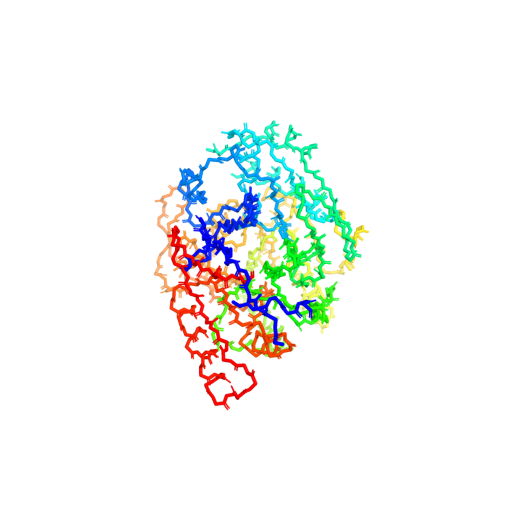7 12.16695 1.000 91.05231 284 THR A O 1
ATOM 2217 N N . TYR A 1 305 ? -9.67753 7.50104 11.02364 1.000 89.62034 285 TYR A N 1
ATOM 2218 C CA . TYR A 1 305 ? -10.37284 7.04560 12.22413 1.000 85.46531 285 TYR A CA 1
ATOM 2219 C C . TYR A 1 305 ? -10.03170 5.59770 12.58128 1.000 84.23512 285 TYR A C 1
ATOM 2220 O O . TYR A 1 305 ? -9.45518 4.86175 11.77831 1.000 87.98077 285 TYR A O 1
ATOM 2229 N N . PHE A 1 323 ? -4.12289 -1.80671 4.48353 1.000 70.51346 303 PHE A N 1
ATOM 2230 C CA . PHE A 1 323 ? -4.97493 -0.97316 3.63768 1.000 69.86892 303 PHE A CA 1
ATOM 2231 C C . PHE A 1 323 ? -4.18599 -0.36381 2.48300 1.000 67.21657 303 PHE A C 1
ATOM 2232 O O . PHE A 1 323 ? -4.74739 0.28832 1.60134 1.000 64.99697 303 PHE A O 1
ATOM 2240 N N . VAL A 1 324 ? -2.87386 -0.58213 2.50308 1.000 63.51779 304 VAL A N 1
ATOM 2241 C CA . VAL A 1 324 ? -2.01997 -0.30504 1.34994 1.000 69.31114 304 VAL A CA 1
ATOM 2242 C C . VAL A 1 324 ? -1.92178 -1.62625 0.59248 1.000 63.40367 304 VAL A C 1
ATOM 2243 O O . VAL A 1 324 ? -1.06330 -2.46573 0.86244 1.000 65.17895 304 VAL A O 1
ATOM 2247 N N . PHE A 1 325 ? -2.83133 -1.81685 -0.35859 1.000 64.67352 305 PHE A N 1
ATOM 2248 C CA . PHE A 1 325 ? -2.99167 -3.10628 -1.01293 1.000 54.98984 305 PHE A CA 1
ATOM 2249 C C . PHE A 1 325 ? -1.89535 -3.34796 -2.04408 1.000 55.99588 305 PHE A C 1
ATOM 2250 O O . PHE A 1 325 ? -1.42791 -2.42725 -2.72140 1.000 62.76655 305 PHE A O 1
ATOM 2258 N N . LYS A 1 326 ? -1.49887 -4.61187 -2.16932 1.000 48.53538 306 LYS A N 1
ATOM 2259 C CA . LYS A 1 326 ? -0.46678 -5.00376 -3.12099 1.000 47.21175 306 LYS A CA 1
ATOM 2260 C C . LYS A 1 326 ? -1.02177 -5.33678 -4.49699 1.000 48.82876 306 LYS A C 1
ATOM 2261 O O . LYS A 1 326 ? -0.28378 -5.24803 -5.48279 1.000 50.30678 306 LYS A O 1
ATOM 2267 N N . HIS A 1 327 ? -2.30311 -5.71641 -4.58796 1.000 44.67411 307 HIS A N 1
ATOM 2268 C CA . HIS A 1 327 ? -2.88125 -6.19709 -5.83532 1.000 44.48031 307 HIS A CA 1
ATOM 2269 C C . HIS A 1 327 ? -4.14769 -5.45466 -6.24539 1.000 50.48425 307 HIS A C 1
ATOM 2270 O O . HIS A 1 327 ? -4.84627 -5.91271 -7.15820 1.000 43.65104 307 HIS A O 1
ATOM 2277 N N . ILE A 1 328 ? -4.46686 -4.32849 -5.61317 1.000 45.17851 308 ILE A N 1
ATOM 2278 C CA . ILE A 1 328 ? -5.71479 -3.62149 -5.87073 1.000 36.79145 308 ILE A CA 1
ATOM 2279 C C . ILE A 1 328 ? -5.39743 -2.21623 -6.36132 1.000 43.70887 308 ILE A C 1
ATOM 2280 O O . ILE A 1 328 ? -4.51014 -1.54331 -5.82147 1.000 45.03844 308 ILE A O 1
ATOM 2285 N N . SER A 1 329 ? -6.11389 -1.78355 -7.39941 1.000 39.29573 309 SER A N 1
ATOM 2286 C CA . SER A 1 329 ? -5.91305 -0.48624 -8.03456 1.000 41.38148 309 SER A CA 1
ATOM 2287 C C . SER A 1 329 ? -7.16554 0.36195 -7.90169 1.000 49.02449 309 SER A C 1
ATOM 2288 O O . SER A 1 329 ? -8.28490 -0.14833 -8.00480 1.000 43.76979 309 SER A O 1
ATOM 2291 N N . ASN A 1 330 ? -6.97577 1.66175 -7.70756 1.000 50.15340 310 ASN A N 1
ATOM 2292 C CA . ASN A 1 330 ? -8.09435 2.58520 -7.59993 1.000 54.28744 310 ASN A CA 1
ATOM 2293 C C . ASN A 1 330 ? -8.55343 3.02754 -8.98447 1.000 61.23753 310 ASN A C 1
ATOM 2294 O O . ASN A 1 330 ? -7.74110 3.22429 -9.89172 1.000 67.70977 310 ASN A O 1
ATOM 2299 N N . LEU A 1 331 ? -9.86668 3.16377 -9.14149 1.000 61.52758 311 LEU A N 1
ATOM 2300 C CA . LEU A 1 331 ? -10.49800 3.46622 -10.41892 1.000 60.38649 311 LEU A CA 1
ATOM 2301 C C . LEU A 1 331 ? -11.50057 4.58837 -10.20021 1.000 71.48451 311 LEU A C 1
ATOM 2302 O O . LEU A 1 331 ? -12.34503 4.50058 -9.30325 1.000 63.94210 311 LEU A O 1
ATOM 2307 N N . LYS A 1 332 ? -11.41542 5.63460 -11.02054 1.000 80.49517 312 LYS A N 1
ATOM 2308 C CA . LYS A 1 332 ? -12.18979 6.84511 -10.77455 1.000 86.25534 312 LYS A CA 1
ATOM 2309 C C . LYS A 1 332 ? -13.55281 6.84283 -11.45695 1.000 89.27773 312 LYS A C 1
ATOM 2310 O O . LYS A 1 332 ? -14.50962 7.39400 -10.89856 1.000 97.03974 312 LYS A O 1
ATOM 2316 N N . SER A 1 333 ? -13.67341 6.23969 -12.63844 1.000 80.43361 313 SER A N 1
ATOM 2317 C CA . SER A 1 333 ? -14.95071 6.18898 -13.34308 1.000 75.11370 313 SER A CA 1
ATOM 2318 C C . SER A 1 333 ? -14.83850 5.18407 -14.48156 1.000 69.02697 313 SER A C 1
ATOM 2319 O O . SER A 1 333 ? -13.75706 4.66778 -14.77516 1.000 67.55375 313 SER A O 1
ATOM 2322 N N . MET A 1 334 ? -15.98376 4.92086 -15.12408 1.000 57.14725 314 MET A N 1
ATOM 2323 C CA . MET A 1 334 ? -16.02606 4.01393 -16.26949 1.000 62.54476 314 MET A CA 1
ATOM 2324 C C . MET A 1 334 ? -15.08185 4.46205 -17.38256 1.000 68.24927 314 MET A C 1
ATOM 2325 O O . MET A 1 334 ? -14.49410 3.62314 -18.07706 1.000 55.92748 314 MET A O 1
ATOM 2330 N N . ASP A 1 335 ? -14.91506 5.77468 -17.56126 1.000 65.66263 315 ASP A N 1
ATOM 2331 C CA . ASP A 1 335 ? -14.04831 6.28239 -18.61974 1.000 69.80390 315 ASP A CA 1
ATOM 2332 C C . ASP A 1 335 ? -12.56586 6.10151 -18.30378 1.000 63.68234 315 ASP A C 1
ATOM 2333 O O . ASP A 1 335 ? -11.73393 6.23151 -19.20783 1.000 61.94817 315 ASP A O 1
ATOM 2338 N N . HIS A 1 336 ? -12.21677 5.81042 -17.05109 1.000 57.26044 316 HIS A N 1
ATOM 2339 C CA . HIS A 1 336 ? -10.83898 5.56689 -16.64509 1.000 58.76426 316 HIS A CA 1
ATOM 2340 C C . HIS A 1 336 ? -10.50044 4.08273 -16.61810 1.000 61.43340 316 HIS A C 1
ATOM 2341 O O . HIS A 1 336 ? -9.40492 3.70600 -16.18596 1.000 58.93876 316 HIS A O 1
ATOM 2348 N N . PHE A 1 337 ? -11.41014 3.24303 -17.09201 1.000 51.61918 317 PHE A N 1
ATOM 2349 C CA . PHE A 1 337 ? -11.34604 1.79960 -16.93364 1.000 47.13045 317 PHE A CA 1
ATOM 2350 C C . PHE A 1 337 ? -11.14102 1.16841 -18.30305 1.000 43.40528 317 PHE A C 1
ATOM 2351 O O . PHE A 1 337 ? -11.98392 1.32931 -19.19450 1.000 47.58601 317 PHE A O 1
ATOM 2359 N N . ASP A 1 338 ? -10.00511 0.49178 -18.49390 1.000 42.00029 318 ASP A N 1
ATOM 2360 C CA . ASP A 1 338 ? -9.87270 -0.37900 -19.65409 1.000 34.88012 318 ASP A CA 1
ATOM 2361 C C . ASP A 1 338 ? -10.56713 -1.67717 -19.30320 1.000 41.07187 318 ASP A C 1
ATOM 2362 O O . ASP A 1 338 ? -10.07992 -2.43231 -18.45954 1.000 39.47232 318 ASP A O 1
ATOM 2367 N N . ASP A 1 339 ? -11.69590 -1.94080 -19.95184 1.000 38.45305 319 ASP A N 1
ATOM 2368 C CA . ASP A 1 339 ? -12.50292 -3.12033 -19.63675 1.000 39.72409 319 ASP A CA 1
ATOM 2369 C C . ASP A 1 339 ? -11.94358 -4.28730 -20.43469 1.000 36.92160 319 ASP A C 1
ATOM 2370 O O . ASP A 1 339 ? -12.46630 -4.69495 -21.47681 1.000 39.15140 319 ASP A O 1
ATOM 2375 N N . ILE A 1 340 ? -10.82440 -4.80131 -19.92465 1.000 41.16395 320 ILE A N 1
ATOM 2376 C CA . ILE A 1 340 ? -10.11306 -5.93858 -20.47755 1.000 40.81747 320 ILE A CA 1
ATOM 2377 C C . ILE A 1 340 ? -10.45221 -7.13457 -19.60252 1.000 38.42836 320 ILE A C 1
ATOM 2378 O O . ILE A 1 340 ? -10.35085 -7.05789 -18.37245 1.000 39.62060 320 ILE A O 1
ATOM 2383 N N . GLY A 1 341 ? -10.86065 -8.23040 -20.21349 1.000 38.43757 321 GLY A N 1
ATOM 2384 C CA . GLY A 1 341 ? -11.11386 -9.42302 -19.43421 1.000 37.58832 321 GLY A CA 1
ATOM 2385 C C . GLY A 1 341 ? -9.89282 -10.31100 -19.46243 1.000 40.84830 321 GLY A C 1
ATOM 2386 O O . GLY A 1 341 ? -9.18316 -10.38764 -20.47394 1.000 40.79846 321 GLY A O 1
ATOM 2387 N N . PRO A 1 342 ? -9.61892 -11.01511 -18.36111 1.000 28.63197 322 PRO A N 1
ATOM 2388 C CA . PRO A 1 342 ? -10.34867 -11.10257 -17.08558 1.000 26.36787 322 PRO A CA 1
ATOM 2389 C C . PRO A 1 342 ? -9.98232 -9.99706 -16.09047 1.000 30.69815 322 PRO A C 1
ATOM 2390 O O . PRO A 1 342 ? -8.88756 -9.44726 -16.14718 1.000 31.36450 322 PRO A O 1
ATOM 2394 N N . SER A 1 343 ? -10.86357 -9.73959 -15.13054 1.000 30.68426 323 SER A N 1
ATOM 2395 C CA . SER A 1 343 ? -10.62343 -8.68235 -14.14714 1.000 30.55934 323 SER A CA 1
ATOM 2396 C C . SER A 1 343 ? -11.64081 -8.83870 -13.03018 1.000 32.30366 323 SER A C 1
ATOM 2397 O O . SER A 1 343 ? -12.62225 -9.57576 -13.16245 1.000 32.57840 323 SER A O 1
ATOM 2400 N N . VAL A 1 344 ? -11.37998 -8.14524 -11.91702 1.000 30.58006 324 VAL A N 1
ATOM 2401 C CA . VAL A 1 344 ? -12.31862 -8.00163 -10.80720 1.000 29.58308 324 VAL A CA 1
ATOM 2402 C C . VAL A 1 344 ? -12.55704 -6.50856 -10.62630 1.000 31.32109 324 VAL A C 1
ATOM 2403 O O . VAL A 1 344 ? -11.59792 -5.72865 -10.62074 1.000 30.69161 324 VAL A O 1
ATOM 2407 N N . VAL A 1 345 ? -13.82421 -6.09932 -10.54015 1.000 29.53763 325 VAL A N 1
ATOM 2408 C CA . VAL A 1 345 ? -14.15079 -4.69391 -10.28547 1.000 27.06233 325 VAL A CA 1
ATOM 2409 C C . VAL A 1 345 ? -15.12641 -4.63120 -9.12439 1.000 28.75318 325 VAL A C 1
ATOM 2410 O O . VAL A 1 345 ? -16.21763 -5.21427 -9.18330 1.000 26.43758 325 VAL A O 1
ATOM 2414 N N . MET A 1 346 ? -14.74026 -3.90709 -8.08455 1.000 30.42969 326 MET A N 1
ATOM 2415 C CA . MET A 1 346 ? -15.60864 -3.61930 -6.95253 1.000 29.41474 326 MET A CA 1
ATOM 2416 C C . MET A 1 346 ? -16.11204 -2.19361 -7.13970 1.000 29.40479 326 MET A C 1
ATOM 2417 O O . MET A 1 346 ? -15.30568 -1.27168 -7.26821 1.000 33.96660 326 MET A O 1
ATOM 2422 N N . ALA A 1 347 ? -17.43081 -2.03413 -7.27020 1.000 28.01016 327 ALA A N 1
ATOM 2423 C CA . ALA A 1 347 ? -18.02332 -0.76162 -7.66445 1.000 30.18484 327 ALA A CA 1
ATOM 2424 C C . ALA A 1 347 ? -19.31192 -0.51166 -6.89890 1.000 29.24883 327 ALA A C 1
ATOM 2425 O O . ALA A 1 347 ? -20.02808 -1.44290 -6.54252 1.000 28.72015 327 ALA A O 1
ATOM 2427 N N . SER A 1 348 ? -19.62532 0.77758 -6.69499 1.000 32.77095 328 SER A N 1
ATOM 2428 C CA . SER A 1 348 ? -20.88739 1.16852 -6.08290 1.000 32.09113 328 SER A CA 1
ATOM 2429 C C . SER A 1 348 ? -21.92662 1.50342 -7.14127 1.000 30.95484 328 SER A C 1
ATOM 2430 O O . SER A 1 348 ? -21.59013 1.83654 -8.28320 1.000 33.41107 328 SER A O 1
ATOM 2433 N N . PRO A 1 349 ? -23.22635 1.45283 -6.79759 1.000 35.37798 329 PRO A N 1
ATOM 2434 C CA . PRO A 1 349 ? -23.84104 1.07247 -5.52213 1.000 36.83351 329 PRO A CA 1
ATOM 2435 C C . PRO A 1 349 ? -23.98309 -0.43595 -5.30947 1.000 40.12104 329 PRO A C 1
ATOM 2436 O O . PRO A 1 349 ? -23.93221 -1.24229 -6.25760 1.000 33.71957 329 PRO A O 1
ATOM 2440 N N . GLY A 1 350 ? -24.20460 -0.80324 -4.04592 1.000 33.93267 330 GLY A N 1
ATOM 2441 C CA . GLY A 1 350 ? -24.21283 -2.20377 -3.66885 1.000 34.58739 330 GLY A CA 1
ATOM 2442 C C . GLY A 1 350 ? -25.39007 -3.00030 -4.20096 1.000 36.27698 330 GLY A C 1
ATOM 2443 O O . GLY A 1 350 ? -25.29131 -4.21366 -4.35266 1.000 34.58482 330 GLY A O 1
ATOM 2444 N N . MET A 1 351 ? -26.52911 -2.35777 -4.43862 1.000 33.88959 331 MET A N 1
ATOM 2445 C CA . MET A 1 351 ? -27.69634 -3.07776 -4.93947 1.000 32.63942 331 MET A CA 1
ATOM 2446 C C . MET A 1 351 ? -27.95507 -2.79489 -6.41446 1.000 37.32263 331 MET A C 1
ATOM 2447 O O . MET A 1 351 ? -29.01826 -3.16317 -6.94613 1.000 33.42173 331 MET A O 1
ATOM 2452 N N . MET A 1 352 ? -26.99789 -2.14690 -7.08369 1.000 35.12608 332 MET A N 1
ATOM 2453 C CA . MET A 1 352 ? -26.99208 -1.97402 -8.54284 1.000 33.97259 332 MET A CA 1
ATOM 2454 C C . MET A 1 352 ? -28.21757 -1.21037 -9.06148 1.000 37.99073 332 MET A C 1
ATOM 2455 O O . MET A 1 352 ? -28.67205 -1.44483 -10.18578 1.000 34.29845 332 MET A O 1
ATOM 2460 N N . GLN A 1 353 ? -28.75496 -0.25660 -8.28202 1.000 38.76233 333 GLN A N 1
ATOM 2461 C CA . GLN A 1 353 ? -29.93015 0.47838 -8.75644 1.000 38.28221 333 GLN A CA 1
ATOM 2462 C C . GLN A 1 353 ? -29.60087 1.40602 -9.91914 1.000 39.89181 333 GLN A C 1
ATOM 2463 O O . GLN A 1 353 ? -30.45349 1.64535 -10.78236 1.000 41.97683 333 GLN A O 1
ATOM 2469 N N . SER A 1 354 ? -28.39264 1.94333 -9.95374 1.000 35.74621 334 SER A N 1
ATOM 2470 C CA . SER A 1 354 ? -27.94168 2.83287 -11.02125 1.000 34.65101 334 SER A CA 1
ATOM 2471 C C . SER A 1 354 ? -26.42783 2.92697 -10.88714 1.000 35.78919 334 SER A C 1
ATOM 2472 O O . SER A 1 354 ? -25.81255 2.10904 -10.19624 1.000 37.31423 334 SER A O 1
ATOM 2475 N N . GLY A 1 355 ? -25.81081 3.88767 -11.57419 1.000 36.43344 335 GLY A N 1
ATOM 2476 C CA . GLY A 1 355 ? -24.40743 4.13551 -11.30818 1.000 42.62756 335 GLY A CA 1
ATOM 2477 C C . GLY A 1 355 ? -23.48157 3.11502 -11.95465 1.000 39.53388 335 GLY A C 1
ATOM 2478 O O . GLY A 1 355 ? -23.86143 2.35503 -12.84737 1.000 38.31300 335 GLY A O 1
ATOM 2479 N N . LEU A 1 356 ? -22.23497 3.10486 -11.47774 1.000 34.09633 336 LEU A N 1
ATOM 2480 C CA . LEU A 1 356 ? -21.20035 2.32547 -12.16228 1.000 37.60319 336 LEU A CA 1
ATOM 2481 C C . LEU A 1 356 ? -21.45357 0.82414 -12.05975 1.000 33.30689 336 LEU A C 1
ATOM 2482 O O . LEU A 1 356 ? -21.27211 0.08771 -13.04089 1.000 30.43048 336 LEU A O 1
ATOM 2487 N N . SER A 1 357 ? -21.85188 0.33771 -10.88405 1.000 29.11964 337 SER A N 1
ATOM 2488 C CA . SER A 1 357 ? -22.09776 -1.09972 -10.75832 1.000 30.32248 337 SER A CA 1
ATOM 2489 C C . SER A 1 357 ? -23.21224 -1.55023 -11.68960 1.000 33.85143 337 SER A C 1
ATOM 2490 O O . SER A 1 357 ? -23.12916 -2.63836 -12.27476 1.000 29.19908 337 SER A O 1
ATOM 2493 N N . ARG A 1 358 ? -24.25750 -0.72717 -11.85403 1.000 31.11857 338 ARG A N 1
ATOM 2494 C CA . ARG A 1 358 ? -25.31531 -1.07167 -12.80629 1.000 31.63305 338 ARG A CA 1
ATOM 2495 C C . ARG A 1 358 ? -24.80439 -1.02246 -14.24477 1.000 29.70650 338 ARG A C 1
ATOM 2496 O O . ARG A 1 358 ? -25.16811 -1.86777 -15.06896 1.000 30.02824 338 ARG A O 1
ATOM 2504 N N . GLU A 1 359 ? -23.97644 -0.02942 -14.57734 1.000 31.53146 339 GLU A N 1
ATOM 2505 C CA . GLU A 1 359 ? -23.47473 0.05977 -15.94307 1.000 32.42267 339 GLU A CA 1
ATOM 2506 C C . GLU A 1 359 ? -22.60129 -1.14280 -16.28580 1.000 28.20162 339 GLU A C 1
ATOM 2507 O O . GLU A 1 359 ? -22.67687 -1.67811 -17.40348 1.000 31.58258 339 GLU A O 1
ATOM 2513 N N . LEU A 1 360 ? -21.74971 -1.56106 -15.34611 1.000 31.08685 340 LEU A N 1
ATOM 2514 C CA . LEU A 1 360 ? -20.89761 -2.72805 -15.59376 1.000 27.33813 340 LEU A CA 1
ATOM 2515 C C . LEU A 1 360 ? -21.72487 -4.00471 -15.68535 1.000 29.61909 340 LEU A C 1
ATOM 2516 O O . LEU A 1 360 ? -21.51047 -4.82575 -16.59356 1.000 27.11446 340 LEU A O 1
ATOM 2521 N N . PHE A 1 361 ? -22.69886 -4.17212 -14.77626 1.000 29.95394 34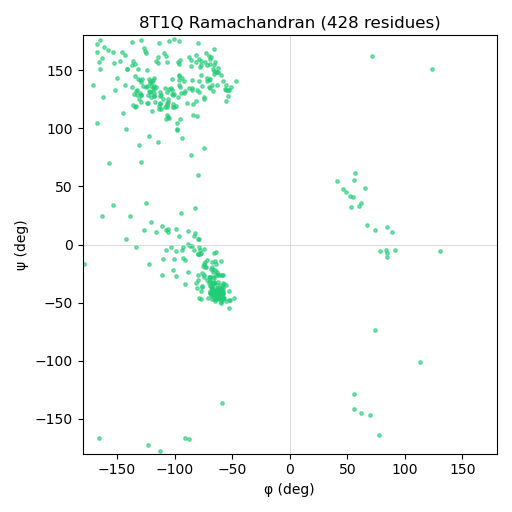1 PHE A N 1
ATOM 2522 C CA . PHE A 1 361 ? -23.62953 -5.29345 -14.86962 1.000 28.04228 341 PHE A CA 1
ATOM 2523 C C . PHE A 1 361 ? -24.27107 -5.38193 -16.25329 1.000 29.99983 341 PHE A C 1
ATOM 2524 O O . PHE A 1 361 ? -24.31624 -6.46093 -16.85436 1.000 30.75449 341 PHE A O 1
ATOM 2532 N N . GLU A 1 362 ? -24.76813 -4.24990 -16.78498 1.000 25.97315 342 GLU A N 1
ATOM 2533 C CA . GLU A 1 362 ? -25.42462 -4.28518 -18.08735 1.000 29.16692 342 GLU A CA 1
ATOM 2534 C C . GLU A 1 362 ? -24.43281 -4.55357 -19.21399 1.000 33.95818 342 GLU A C 1
ATOM 2535 O O . GLU A 1 362 ? -24.79333 -5.16893 -20.22671 1.000 34.61371 342 GLU A O 1
ATOM 2541 N N . SER A 1 363 ? -23.18836 -4.09576 -19.05913 1.000 30.64814 343 SER A N 1
ATOM 2542 C CA . SER A 1 363 ? -22.15731 -4.38384 -20.05688 1.000 31.32916 343 SER A CA 1
ATOM 2543 C C . SER A 1 363 ? -21.74777 -5.84967 -20.05120 1.000 31.15788 343 SER A C 1
ATOM 2544 O O . SER A 1 363 ? -21.30025 -6.37236 -21.08278 1.000 31.13638 343 SER A O 1
ATOM 2547 N N . TRP A 1 364 ? -21.87259 -6.52471 -18.90739 1.000 29.30279 344 TRP A N 1
ATOM 2548 C CA . TRP A 1 364 ? -21.28212 -7.84043 -18.70940 1.000 29.81961 344 TRP A CA 1
ATOM 2549 C C . TRP A 1 364 ? -22.28459 -8.98226 -18.61938 1.000 31.11175 344 TRP A C 1
ATOM 2550 O O . TRP A 1 364 ? -21.86837 -10.13626 -18.71145 1.000 27.90496 344 TRP A O 1
ATOM 2561 N N . CYS A 1 365 ? -23.58285 -8.70197 -18.46434 1.000 28.04137 345 CYS A N 1
ATOM 2562 C CA . CYS A 1 365 ? -24.51080 -9.75093 -18.04249 1.000 27.68365 345 CYS A CA 1
ATOM 2563 C C . CYS A 1 365 ? -24.80292 -10.78341 -19.12821 1.000 30.24116 345 CYS A C 1
ATOM 2564 O O . CYS A 1 365 ? -25.28002 -11.86874 -18.78785 1.000 31.63254 345 CYS A O 1
ATOM 2567 N N . THR A 1 366 ? -24.55683 -10.48159 -20.41082 1.000 29.30684 346 THR A N 1
ATOM 2568 C CA . THR A 1 366 ? -24.92392 -11.41092 -21.48616 1.000 33.00690 346 THR A CA 1
ATOM 2569 C C . THR A 1 366 ? -23.84840 -12.45072 -21.77560 1.000 35.24730 346 THR A C 1
ATOM 2570 O O . THR A 1 366 ? -24.03409 -13.27996 -22.68104 1.000 34.80909 346 THR A O 1
ATOM 2574 N N . ASP A 1 367 ? -22.72161 -12.40932 -21.07042 1.000 30.92073 347 ASP A N 1
ATOM 2575 C CA . ASP A 1 367 ? -21.59342 -13.30417 -21.31593 1.000 30.89692 347 ASP A CA 1
ATOM 2576 C C . ASP A 1 367 ? -21.45831 -14.25226 -20.13339 1.000 34.05377 347 ASP A C 1
ATOM 2577 O O . ASP A 1 367 ? -21.19374 -13.81528 -19.00150 1.000 29.93780 347 ASP A O 1
ATOM 2582 N N . LYS A 1 368 ? -21.64038 -15.55122 -20.39861 1.000 31.66392 348 LYS A N 1
ATOM 2583 C CA . LYS A 1 368 ? -21.62474 -16.55905 -19.34343 1.000 29.74538 348 LYS A CA 1
ATOM 2584 C C . LYS A 1 368 ? -20.26724 -16.67992 -18.65458 1.000 25.68278 348 LYS A C 1
ATOM 2585 O O . LYS A 1 368 ? -20.19356 -17.22983 -17.55649 1.000 31.96537 348 LYS A O 1
ATOM 2591 N N . ARG A 1 369 ? -19.19340 -16.16931 -19.25817 1.000 27.28949 349 ARG A N 1
ATOM 2592 C CA . ARG A 1 369 ? -17.90091 -16.20032 -18.57302 1.000 25.99265 349 ARG A CA 1
ATOM 2593 C C . ARG A 1 369 ? -17.88096 -15.24655 -17.38326 1.000 27.18327 349 ARG A C 1
ATOM 2594 O O . ARG A 1 369 ? -17.12432 -15.45900 -16.43006 1.000 26.11606 349 ARG A O 1
ATOM 2602 N N . ASN A 1 370 ? -18.66707 -14.17819 -17.43815 1.000 25.98836 350 ASN A N 1
ATOM 2603 C CA . ASN A 1 370 ? -18.61597 -13.16343 -16.38828 1.000 24.83179 350 ASN A CA 1
ATOM 2604 C C . ASN A 1 370 ? -19.41179 -13.63385 -15.17529 1.000 28.32705 350 ASN A C 1
ATOM 2605 O O . ASN A 1 370 ? -20.06919 -14.67227 -15.20099 1.000 26.41104 350 ASN A O 1
ATOM 2610 N N . GLY A 1 371 ? -19.34940 -12.86630 -14.08522 1.000 26.10076 351 GLY A N 1
ATOM 2611 C CA . GLY A 1 371 ? -20.15491 -13.21814 -12.92938 1.000 23.75652 351 GLY A CA 1
ATOM 2612 C C . GLY A 1 371 ? -20.22104 -12.06622 -11.95413 1.000 27.04353 351 GLY A C 1
ATOM 2613 O O . GLY A 1 371 ? -19.34640 -11.19885 -11.92714 1.000 25.31345 351 GLY A O 1
ATOM 2614 N N . VAL A 1 372 ? -21.26244 -12.07300 -11.14395 1.000 23.79090 352 VAL A N 1
ATOM 2615 C CA . VAL A 1 372 ? -21.41742 -11.06523 -10.10656 1.000 23.26459 352 VAL A CA 1
ATOM 2616 C C . VAL A 1 372 ? -21.49733 -11.81109 -8.78435 1.000 27.37975 352 VAL A C 1
ATOM 2617 O O . VAL A 1 372 ? -22.07725 -12.90188 -8.70709 1.000 25.94881 352 VAL A O 1
ATOM 2621 N N . ILE A 1 373 ? -20.86113 -11.24675 -7.76379 1.000 23.86793 353 ILE A N 1
ATOM 2622 C CA . ILE A 1 373 ? -20.87333 -11.77383 -6.40050 1.000 26.21218 353 ILE A CA 1
ATOM 2623 C C . ILE A 1 373 ? -21.48405 -10.70741 -5.50570 1.000 30.06399 353 ILE A C 1
ATOM 2624 O O . ILE A 1 373 ? -20.89501 -9.63548 -5.33887 1.000 32.76720 353 ILE A O 1
ATOM 2629 N N . ILE A 1 374 ? -22.64237 -11.00023 -4.92618 1.000 26.52555 354 ILE A N 1
ATOM 2630 C CA . ILE A 1 374 ? -23.37705 -10.04108 -4.11002 1.000 26.20828 354 ILE A CA 1
ATOM 2631 C C . ILE A 1 374 ? -23.11527 -10.35187 -2.65062 1.000 29.71381 354 ILE A C 1
ATOM 2632 O O . ILE A 1 374 ? -23.41530 -11.45559 -2.18085 1.000 32.27599 354 ILE A O 1
ATOM 2637 N N . ALA A 1 375 ? -22.52396 -9.38844 -1.94782 1.000 29.74503 355 ALA A N 1
ATOM 2638 C CA . ALA A 1 375 ? -22.07069 -9.60311 -0.58224 1.000 32.10936 355 ALA A CA 1
ATOM 2639 C C . ALA A 1 375 ? -22.94132 -8.90353 0.45232 1.000 36.09544 355 ALA A C 1
ATOM 2640 O O . ALA A 1 375 ? -22.70985 -9.07425 1.65406 1.000 45.01340 355 ALA A O 1
ATOM 2642 N N . GLY A 1 376 ? -23.93029 -8.11881 0.03254 1.000 36.59350 356 GLY A N 1
ATOM 2643 C CA . GLY A 1 376 ? -24.76978 -7.38863 0.95314 1.000 39.07539 356 GLY A CA 1
ATOM 2644 C C . GLY A 1 376 ? -26.14675 -8.01371 1.10003 1.000 41.14858 356 GLY A C 1
ATOM 2645 O O . GLY A 1 376 ? -26.51388 -8.96760 0.42203 1.000 34.25150 356 GLY A O 1
ATOM 2646 N N . TYR A 1 377 ? -26.91618 -7.43702 2.02008 1.000 33.47192 357 TYR A N 1
ATOM 2647 C CA . TYR A 1 377 ? -28.31857 -7.78857 2.14182 1.000 29.80633 357 TYR A CA 1
ATOM 2648 C C . TYR A 1 377 ? -29.10206 -7.16643 0.98621 1.000 32.84504 357 TYR A C 1
ATOM 2649 O O . TYR A 1 377 ? -28.98407 -5.96949 0.72487 1.000 38.65550 357 TYR A O 1
ATOM 2658 N N . CYS A 1 378 ? -29.86988 -7.97787 0.26018 1.000 33.33101 358 CYS A N 1
ATOM 2659 C CA . CYS A 1 378 ? -30.54618 -7.50452 -0.94551 1.000 40.60118 358 CYS A CA 1
ATOM 2660 C C . CYS A 1 378 ? -31.97019 -7.09622 -0.60169 1.000 35.64347 358 CYS A C 1
ATOM 2661 O O . CYS A 1 378 ? -32.82876 -7.95301 -0.35193 1.000 41.16337 358 CYS A O 1
ATOM 2664 N N . VAL A 1 379 ? -32.22413 -5.79374 -0.61238 1.000 34.57576 359 VAL A N 1
ATOM 2665 C CA . VAL A 1 379 ? -33.52734 -5.26321 -0.22699 1.000 36.13488 359 VAL A CA 1
ATOM 2666 C C . VAL A 1 379 ? -34.51527 -5.42030 -1.37386 1.000 40.25682 359 VAL A C 1
ATOM 2667 O O . VAL A 1 379 ? -34.16487 -5.23962 -2.54888 1.000 36.02531 359 VAL A O 1
ATOM 2671 N N . GLU A 1 380 ? -35.76072 -5.77019 -1.02606 1.000 38.34689 360 GLU A N 1
ATOM 2672 C CA . GLU A 1 380 ? -36.86030 -5.78869 -1.98118 1.000 40.80803 360 GLU A CA 1
ATOM 2673 C C . GLU A 1 380 ? -36.89065 -4.51269 -2.81252 1.000 38.86512 360 GLU A C 1
ATOM 2674 O O . GLU A 1 380 ? -36.65057 -3.41580 -2.30213 1.000 34.08082 360 GLU A O 1
ATOM 2680 N N . GLY A 1 381 ? -37.19817 -4.66511 -4.10485 1.000 31.81993 361 GLY A N 1
ATOM 2681 C CA . GLY A 1 381 ? -37.26942 -3.54649 -5.01692 1.000 36.43533 361 GLY A CA 1
ATOM 2682 C C . GLY A 1 381 ? -35.98514 -3.21324 -5.75540 1.000 41.67221 361 GLY A C 1
ATOM 2683 O O . GLY A 1 381 ? -36.00091 -2.32031 -6.61197 1.000 36.35361 361 GLY A O 1
ATOM 2684 N N . THR A 1 382 ? -34.87752 -3.89079 -5.46279 1.000 33.16688 362 THR A N 1
ATOM 2685 C CA . THR A 1 382 ? -33.60951 -3.57469 -6.11072 1.000 33.84759 362 THR A CA 1
ATOM 2686 C C . THR A 1 382 ? -33.24987 -4.64088 -7.13046 1.000 35.29004 362 THR A C 1
ATOM 2687 O O . THR A 1 382 ? -33.68861 -5.79140 -7.05217 1.000 32.09857 362 THR A O 1
ATOM 2691 N N . LEU A 1 383 ? -32.41190 -4.24356 -8.08698 1.000 34.06921 363 LEU A N 1
ATOM 2692 C CA . LEU A 1 383 ? -31.96617 -5.19756 -9.09068 1.000 33.12833 363 LEU A CA 1
ATOM 2693 C C . LEU A 1 383 ? -31.21221 -6.36071 -8.45567 1.000 31.00973 363 LEU A C 1
ATOM 2694 O O . LEU A 1 383 ? -31.38782 -7.51842 -8.85618 1.000 33.07514 363 LEU A O 1
ATOM 2699 N N . ALA A 1 384 ? -30.36883 -6.07383 -7.46042 1.000 29.30353 364 ALA A N 1
ATOM 2700 C CA . ALA A 1 384 ? -29.62242 -7.13468 -6.78947 1.000 32.45494 364 ALA A CA 1
ATOM 2701 C C . ALA A 1 384 ? -30.55761 -8.18155 -6.19076 1.000 33.60378 364 ALA A C 1
ATOM 2702 O O . ALA A 1 384 ? -30.28841 -9.38733 -6.26327 1.000 32.04199 364 ALA A O 1
ATOM 2704 N N . LYS A 1 385 ? -31.67437 -7.74641 -5.60412 1.000 33.19876 365 LYS A N 1
ATOM 2705 C CA . LYS A 1 385 ? -32.66464 -8.71752 -5.15076 1.000 33.02297 365 LYS A CA 1
ATOM 2706 C C . LYS A 1 385 ? -33.36060 -9.40148 -6.32117 1.000 41.56249 365 LYS A C 1
ATOM 2707 O O . LYS A 1 385 ? -33.61731 -10.60659 -6.26682 1.000 36.14555 365 LYS A O 1
ATOM 2713 N N . HIS A 1 386 ? -33.70829 -8.64606 -7.37153 1.000 31.78885 366 HIS A N 1
ATOM 2714 C CA . HIS A 1 386 ? -34.49813 -9.21223 -8.46298 1.000 37.80383 366 HIS A CA 1
ATOM 2715 C C . HIS A 1 386 ? -33.79786 -10.40154 -9.10195 1.000 38.28082 366 HIS A C 1
ATOM 2716 O O . HIS A 1 386 ? -34.44682 -11.38704 -9.46679 1.000 40.93289 366 HIS A O 1
ATOM 2723 N N . ILE A 1 387 ? -32.47675 -10.32386 -9.27687 1.000 36.08154 367 ILE A N 1
ATOM 2724 C CA . ILE A 1 387 ? -31.80804 -11.37375 -10.04525 1.000 39.75920 367 ILE A CA 1
ATOM 2725 C C . ILE A 1 387 ? -31.59804 -12.63174 -9.21868 1.000 44.92035 367 ILE A C 1
ATOM 2726 O O . ILE A 1 387 ? -31.10417 -13.63361 -9.74881 1.000 40.11434 367 ILE A O 1
ATOM 2731 N N . MET A 1 388 ? -31.99137 -12.61481 -7.94012 1.000 46.12940 368 MET A N 1
ATOM 2732 C CA . MET A 1 388 ? -31.91511 -13.80518 -7.09976 1.000 44.17100 368 MET A CA 1
ATOM 2733 C C . MET A 1 388 ? -32.87310 -14.88460 -7.58007 1.000 50.37466 368 MET A C 1
ATOM 2734 O O . MET A 1 388 ? -32.60803 -16.07608 -7.38750 1.000 51.45665 368 MET A O 1
ATOM 2739 N N . SER A 1 389 ? -33.97727 -14.48963 -8.21696 1.000 44.86074 369 SER A N 1
ATOM 2740 C CA . SER A 1 389 ? -34.94788 -15.42090 -8.77033 1.000 51.53450 369 SER A CA 1
ATOM 2741 C C . SER A 1 389 ? -34.50116 -16.01968 -10.09879 1.000 50.49101 369 SER A C 1
ATOM 2742 O O . SER A 1 389 ? -35.27686 -16.74713 -10.72935 1.000 56.05480 369 SER A O 1
ATOM 2745 N N . GLU A 1 390 ? -33.28656 -15.71782 -10.53089 1.000 44.33312 370 GLU A N 1
ATOM 2746 C CA . GLU A 1 390 ? -32.70600 -16.22453 -11.77020 1.000 45.69008 370 GLU A CA 1
ATOM 2747 C C . GLU A 1 390 ? -33.58298 -15.92205 -12.98029 1.000 49.22719 370 GLU A C 1
ATOM 2748 O O . GLU A 1 390 ? -33.92463 -16.84155 -13.74261 1.000 47.21586 370 GLU A O 1
ATOM 2754 N N . PRO A 1 391 ? -33.92896 -14.65683 -13.21995 1.000 45.75138 371 PRO A N 1
ATOM 2755 C CA . PRO A 1 391 ? -34.72603 -14.33204 -14.40493 1.000 42.59159 371 PRO A CA 1
ATOM 2756 C C . PRO A 1 391 ? -33.94390 -14.60882 -15.67775 1.000 37.52688 371 PRO A C 1
ATOM 2757 O O . PRO A 1 391 ? -32.71666 -14.51576 -15.71509 1.000 38.67292 371 PRO A O 1
ATOM 2761 N N . GLU A 1 392 ? -34.67007 -14.96263 -16.73564 1.000 38.52664 372 GLU A N 1
ATOM 2762 C CA . GLU A 1 392 ? -34.00301 -15.21007 -18.00789 1.000 45.32407 372 GLU A CA 1
ATOM 2763 C C . GLU A 1 392 ? -33.40661 -13.93364 -18.58132 1.000 40.55553 372 GLU A C 1
ATOM 2764 O O . GLU A 1 392 ? -32.36672 -13.98209 -19.25320 1.000 35.41375 372 GLU A O 1
ATOM 2770 N N . GLU A 1 393 ? -34.05710 -12.79841 -18.33916 1.000 40.03082 373 GLU A N 1
ATOM 2771 C CA . GLU A 1 393 ? -33.67610 -11.51652 -18.91512 1.000 40.99751 373 GLU A CA 1
ATOM 2772 C C . GLU A 1 393 ? -33.73743 -10.44649 -17.83495 1.000 39.34674 373 GLU A C 1
ATOM 2773 O O . GLU A 1 393 ? -34.40605 -10.60961 -16.80838 1.000 36.85538 373 GLU A O 1
ATOM 2779 N N . ILE A 1 394 ? -33.00507 -9.35013 -18.06186 1.000 33.04747 374 ILE A N 1
ATOM 2780 C CA . ILE A 1 394 ? -33.09132 -8.15722 -17.22879 1.000 30.27855 374 ILE A CA 1
ATOM 2781 C C . ILE A 1 394 ? -33.40808 -6.96870 -18.13532 1.000 34.03070 374 ILE A C 1
ATOM 2782 O O . ILE A 1 394 ? -33.27377 -7.04193 -19.35555 1.000 34.89481 374 ILE A O 1
ATOM 2787 N N . THR A 1 395 ? -33.82653 -5.87036 -17.51497 1.000 39.88156 375 THR A N 1
ATOM 2788 C CA . THR A 1 395 ? -34.13273 -4.62688 -18.22234 1.000 42.12520 375 THR A CA 1
ATOM 2789 C C . THR A 1 395 ? -33.08388 -3.57278 -17.88646 1.000 33.19021 375 THR A C 1
ATOM 2790 O O . THR A 1 395 ? -32.84604 -3.27765 -16.71051 1.000 36.16505 375 THR A O 1
ATOM 2794 N N . THR A 1 396 ? -32.46076 -3.00692 -18.91854 1.000 36.31184 376 THR A N 1
ATOM 2795 C CA . THR A 1 396 ? -31.46653 -1.97302 -18.67366 1.000 38.81620 376 THR A CA 1
ATOM 2796 C C . THR A 1 396 ? -32.14578 -0.68336 -18.22411 1.000 44.19218 376 THR A C 1
ATOM 2797 O O . THR A 1 396 ? -33.36071 -0.50390 -18.35744 1.000 46.09996 376 THR A O 1
ATOM 2801 N N . MET A 1 397 ? -31.33772 0.22766 -17.67952 1.000 38.63602 377 MET A N 1
ATOM 2802 C CA . MET A 1 397 ? -31.84607 1.55029 -17.32146 1.000 41.37359 377 MET A CA 1
ATOM 2803 C C . MET A 1 397 ? -32.50553 2.24616 -18.51042 1.000 44.99981 377 MET A C 1
ATOM 2804 O O . MET A 1 397 ? -33.48019 2.98781 -18.33872 1.000 49.47047 377 MET A O 1
ATOM 2809 N N . SER A 1 398 ? -31.98048 2.03891 -19.71669 1.000 41.26879 378 SER A N 1
ATOM 2810 C CA . SER A 1 398 ? -32.54229 2.62401 -20.92915 1.000 47.45989 378 SER A CA 1
ATOM 2811 C C . SER A 1 398 ? -33.70536 1.81537 -21.49009 1.000 54.85450 378 SER A C 1
ATOM 2812 O O . SER A 1 398 ? -34.16417 2.10810 -22.60169 1.000 54.22476 378 SER A O 1
ATOM 2815 N N . GLY A 1 399 ? -34.16705 0.79396 -20.76594 1.000 45.32881 379 GLY A N 1
ATOM 2816 C CA . GLY A 1 399 ? -35.35057 0.05150 -21.15445 1.000 47.15335 379 GLY A CA 1
ATOM 2817 C C . GLY A 1 399 ? -35.15970 -1.06698 -22.14876 1.000 49.52225 379 GLY A C 1
ATOM 2818 O O . GLY A 1 399 ? -36.14844 -1.53790 -22.71905 1.000 52.73276 379 GLY A O 1
ATOM 2819 N N . GLN A 1 400 ? -33.93020 -1.51925 -22.38122 1.000 42.16195 380 GLN A N 1
ATOM 2820 C CA . GLN A 1 400 ? -33.68501 -2.62742 -23.29291 1.000 45.25571 380 GLN A CA 1
ATOM 2821 C C . GLN A 1 400 ? -33.63378 -3.94891 -22.52795 1.000 46.36357 380 GLN A C 1
ATOM 2822 O O . GLN A 1 400 ? -33.13746 -4.00922 -21.39980 1.000 45.55842 380 GLN A O 1
ATOM 2828 N N . LYS A 1 401 ? -34.15612 -5.00887 -23.14410 1.000 44.71712 381 LYS A N 1
ATOM 2829 C CA . LYS A 1 401 ? -34.04868 -6.34502 -22.56196 1.000 42.57505 381 LYS A CA 1
ATOM 2830 C C . LYS A 1 401 ? -32.71662 -6.98550 -22.93586 1.000 40.61793 381 LYS A C 1
ATOM 2831 O O . LYS A 1 401 ? -32.31330 -6.95370 -24.10036 1.000 41.44991 381 LYS A O 1
ATOM 2837 N N . LEU A 1 402 ? -32.05229 -7.59891 -21.95165 1.000 35.61695 382 LEU A N 1
ATOM 2838 C CA . LEU A 1 402 ? -30.81973 -8.35144 -22.17210 1.000 40.06002 382 LEU A CA 1
ATOM 2839 C C . LEU A 1 402 ? -30.93027 -9.70453 -21.48317 1.000 34.30021 382 LEU A C 1
ATOM 2840 O O . LEU A 1 402 ? -31.48704 -9.78735 -20.37747 1.000 35.15918 382 LEU A O 1
ATOM 2845 N N . PRO A 1 403 ? -30.39634 -10.76800 -22.08093 1.000 35.90694 383 PRO A N 1
ATOM 2846 C CA . PRO A 1 403 ? -30.39232 -12.06319 -21.39501 1.000 37.63112 383 PRO A CA 1
ATOM 2847 C C . PRO A 1 403 ? -29.39387 -12.05640 -20.25352 1.000 38.63550 383 PRO A C 1
ATOM 2848 O O . PRO A 1 403 ? -28.30939 -11.48263 -20.36818 1.000 34.20788 383 PRO A O 1
ATOM 2852 N N . LEU A 1 404 ? -29.75832 -12.72392 -19.15967 1.000 30.76293 384 LEU A N 1
ATOM 2853 C CA . LEU A 1 404 ? -28.89327 -12.83361 -17.98717 1.000 29.48087 384 LEU A CA 1
ATOM 2854 C C . LEU A 1 404 ? -28.17050 -14.17746 -18.05007 1.000 34.43230 384 LEU A C 1
ATOM 2855 O O . LEU A 1 404 ? -28.73613 -15.21987 -17.70434 1.000 35.45109 384 LEU A O 1
ATOM 2860 N N . LYS A 1 405 ? -26.91599 -14.14822 -18.50779 1.000 32.96132 385 LYS A N 1
ATOM 2861 C CA . LYS A 1 405 ? -26.07904 -15.33500 -18.66954 1.000 34.94654 385 LYS A CA 1
ATOM 2862 C C . LYS A 1 405 ? -24.91377 -15.39972 -17.70015 1.000 31.80108 385 LYS A C 1
ATOM 2863 O O . LYS A 1 405 ? -24.40936 -16.49411 -17.42108 1.000 33.05568 385 LYS A O 1
ATOM 2869 N N . MET A 1 406 ? -24.44035 -14.25967 -17.21690 1.000 30.67877 386 MET A N 1
ATOM 2870 C CA . MET A 1 406 ? -23.35893 -14.27195 -16.24308 1.000 24.69771 386 MET A CA 1
ATOM 2871 C C . MET A 1 406 ? -23.80370 -14.99000 -14.98113 1.000 26.88542 386 MET A C 1
ATOM 2872 O O . MET A 1 406 ? -24.99017 -15.02613 -14.64380 1.000 31.25151 386 MET A O 1
ATOM 2877 N N . SER A 1 407 ? -22.84427 -15.57353 -14.27423 1.000 25.98343 387 SER A N 1
ATOM 2878 C CA . SER A 1 407 ? -23.20602 -16.25567 -13.04334 1.000 29.42228 387 SER A CA 1
ATOM 2879 C C . SER A 1 407 ? -23.57704 -15.23454 -11.96332 1.000 30.20315 387 SER A C 1
ATOM 2880 O O . SER A 1 407 ? -23.15653 -14.07908 -11.99919 1.000 29.29806 387 SER A O 1
ATOM 2883 N N . VAL A 1 408 ? -24.39664 -15.67243 -11.01193 1.000 25.78535 388 VAL A N 1
ATOM 2884 C CA . VAL A 1 408 ? -24.85302 -14.83046 -9.91259 1.000 25.26724 388 VAL A CA 1
ATOM 2885 C C . VAL A 1 408 ? -24.69285 -15.62488 -8.62226 1.000 28.62501 388 VAL A C 1
ATOM 2886 O O . VAL A 1 408 ? -25.29329 -16.69475 -8.47912 1.000 32.62715 388 VAL A O 1
ATOM 2890 N N . ASP A 1 409 ? -23.87883 -15.10916 -7.68971 1.000 27.08989 389 ASP A N 1
ATOM 2891 C CA . ASP A 1 409 ? -23.63877 -15.76209 -6.40621 1.000 30.22443 389 ASP A CA 1
ATOM 2892 C C . ASP A 1 409 ? -23.87904 -14.78657 -5.26269 1.000 34.06210 389 ASP A C 1
ATOM 2893 O O . ASP A 1 409 ? -23.57449 -13.59410 -5.37441 1.000 29.43489 389 ASP A O 1
ATOM 2898 N N . TYR A 1 410 ? -24.45665 -15.29339 -4.17046 1.000 28.33252 390 TYR A N 1
ATOM 2899 C CA . TYR A 1 410 ? -24.73162 -14.49661 -2.97643 1.000 28.70880 390 TYR A CA 1
ATOM 2900 C C . TYR A 1 410 ? -23.90573 -15.07789 -1.83687 1.000 33.43144 390 TYR A C 1
ATOM 2901 O O . TYR A 1 410 ? -24.00951 -16.27313 -1.54102 1.000 34.10134 390 TYR A O 1
ATOM 2910 N N . ILE A 1 411 ? -23.06003 -14.24487 -1.23754 1.000 30.31923 391 ILE A N 1
ATOM 2911 C CA . ILE A 1 411 ? -22.20407 -14.62948 -0.12059 1.000 33.75560 391 ILE A CA 1
ATOM 2912 C C . ILE A 1 411 ? -22.17876 -13.43219 0.80641 1.000 35.84030 391 ILE A C 1
ATOM 2913 O O . ILE A 1 411 ? -21.46675 -12.45923 0.54677 1.000 34.11032 391 ILE A O 1
ATOM 2918 N N . SER A 1 412 ? -22.97150 -13.46193 1.87116 1.000 38.17705 392 SER A N 1
ATOM 2919 C CA . SER A 1 412 ? -23.19725 -12.23653 2.62231 1.000 37.88799 392 SER A CA 1
ATOM 2920 C C . SER A 1 412 ? -22.02706 -11.92229 3.54375 1.000 33.25503 392 SER A C 1
ATOM 2921 O O . SER A 1 412 ? -21.55083 -12.79509 4.28045 1.000 36.06926 392 SER A O 1
ATOM 2924 N N . PHE A 1 413 ? -21.56745 -10.67269 3.48750 1.000 34.87590 393 PHE A N 1
ATOM 2925 C CA . PHE A 1 413 ? -20.66019 -10.07884 4.46420 1.000 35.66212 393 PHE A CA 1
ATOM 2926 C C . PHE A 1 413 ? -21.25827 -8.78938 5.03840 1.000 39.95600 393 PHE A C 1
ATOM 2927 O O . PHE A 1 413 ? -20.53850 -7.81859 5.31073 1.000 38.00837 393 PHE A O 1
ATOM 2935 N N . SER A 1 414 ? -22.58568 -8.74456 5.21832 1.000 33.44117 394 SER A N 1
ATOM 2936 C CA . SER A 1 414 ? -23.22681 -7.46806 5.53232 1.000 39.11440 394 SER A CA 1
ATOM 2937 C C . SER A 1 414 ? -23.06126 -7.04675 6.99274 1.000 46.67317 394 SER A C 1
ATOM 2938 O O . SER A 1 414 ? -23.41283 -5.90767 7.33567 1.000 39.02317 394 SER A O 1
ATOM 2941 N N . ALA A 1 415 ? -22.52452 -7.92142 7.84357 1.000 32.07053 395 ALA A N 1
ATOM 2942 C CA . ALA A 1 415 ? -22.16112 -7.58300 9.22595 1.000 28.83036 395 ALA A CA 1
ATOM 2943 C C . ALA A 1 415 ? -23.39002 -7.23857 10.06373 1.000 27.45896 395 ALA A C 1
ATOM 2944 O O . ALA A 1 415 ? -23.42325 -6.22849 10.77170 1.000 25.89378 395 ALA A O 1
ATOM 2946 N N . HIS A 1 416 ? -24.39715 -8.09079 9.98536 1.000 28.05521 396 HIS A N 1
ATOM 2947 C CA . HIS A 1 416 ? -25.51853 -7.98803 10.90827 1.000 37.22406 396 HIS A CA 1
ATOM 2948 C C . HIS A 1 416 ? -25.48429 -9.14974 11.88141 1.000 30.87416 396 HIS A C 1
ATOM 2949 O O . HIS A 1 416 ? -24.79147 -10.14902 11.68293 1.000 34.32779 396 HIS A O 1
ATOM 2956 N N . THR A 1 417 ? -26.25318 -9.00211 12.95659 1.000 32.60490 397 THR A N 1
ATOM 2957 C CA . THR A 1 417 ? -26.41017 -10.06081 13.92662 1.000 28.81817 397 THR A CA 1
ATOM 2958 C C . THR A 1 417 ? -27.14898 -11.24501 13.29720 1.000 28.00861 397 THR A C 1
ATOM 2959 O O . THR A 1 417 ? -27.89272 -11.08110 12.32950 1.000 35.41152 397 THR A O 1
ATOM 2963 N N . ASP A 1 418 ? -26.86419 -12.44780 13.79014 1.000 32.81516 398 ASP A N 1
ATOM 2964 C CA . ASP A 1 418 ? -27.61581 -13.65942 13.44990 1.000 39.38023 398 ASP A CA 1
ATOM 2965 C C . ASP A 1 418 ? -28.35221 -14.13308 14.70138 1.000 34.73814 398 ASP A C 1
ATOM 2966 O O . ASP A 1 418 ? -28.27518 -13.49115 15.74942 1.000 29.17284 398 ASP A O 1
ATOM 2971 N N . TYR A 1 419 ? -29.06848 -15.26215 14.60303 1.000 29.18275 399 TYR A N 1
ATOM 2972 C CA . TYR A 1 419 ? -29.91468 -15.64326 15.73338 1.000 30.12343 399 TYR A CA 1
ATOM 2973 C C . TYR A 1 419 ? -29.08690 -15.94705 16.97484 1.000 30.22073 399 TYR A C 1
ATOM 2974 O O . TYR A 1 419 ? -29.48937 -15.61606 18.09877 1.000 28.10235 399 TYR A O 1
ATOM 2983 N N . GLN A 1 420 ? -27.94345 -16.61747 16.79838 1.000 30.58685 400 GLN A N 1
ATOM 2984 C CA . GLN A 1 420 ? -27.13813 -16.96880 17.95800 1.000 34.74786 400 GLN A CA 1
ATOM 2985 C C . GLN A 1 420 ? -26.60104 -15.72087 18.63797 1.000 26.18204 400 GLN A C 1
ATOM 2986 O O . GLN A 1 420 ? -26.64015 -15.62068 19.87430 1.000 33.70799 400 GLN A O 1
ATOM 2992 N N . GLN A 1 421 ? -26.16051 -14.73999 17.84759 1.000 31.40438 401 GLN A N 1
ATOM 2993 C CA . GLN A 1 421 ? -25.63388 -13.50444 18.43423 1.000 28.28320 401 GLN A CA 1
ATOM 2994 C C . GLN A 1 421 ? -26.74231 -12.70747 19.11195 1.000 27.91896 401 GLN A C 1
ATOM 2995 O O . GLN A 1 421 ? -26.54699 -12.16291 20.21004 1.000 28.49266 401 GLN A O 1
ATOM 3001 N N . THR A 1 422 ? -27.90814 -12.60453 18.44959 1.000 26.60010 402 THR A N 1
ATOM 3002 C CA . THR A 1 422 ? -29.03593 -11.86083 19.01588 1.000 24.82209 402 THR A CA 1
ATOM 3003 C C . THR A 1 422 ? -29.57141 -12.52235 20.27843 1.000 25.40567 402 THR A C 1
ATOM 3004 O O . THR A 1 422 ? -29.83780 -11.83592 21.27574 1.000 25.50571 402 THR A O 1
ATOM 3008 N N . SER A 1 423 ? -29.70220 -13.85403 20.26628 1.000 25.02714 403 SER A N 1
ATOM 3009 C CA . SER A 1 423 ? -30.15323 -14.58390 21.45343 1.000 26.91000 403 SER A CA 1
ATOM 3010 C C . SER A 1 423 ? -29.21015 -14.36343 22.63300 1.000 28.81656 403 SER A C 1
ATOM 3011 O O . SER A 1 423 ? -29.65688 -14.11463 23.76310 1.000 29.35494 403 SER A O 1
ATOM 3014 N N . GLU A 1 424 ? -27.89955 -14.43742 22.38739 1.000 29.29480 404 GLU A N 1
ATOM 3015 C CA . GLU A 1 424 ? -26.92452 -14.21812 23.45576 1.000 29.05902 404 GLU A CA 1
ATOM 3016 C C . GLU A 1 424 ? -27.00283 -12.79842 24.00856 1.000 30.06751 404 GLU A C 1
ATOM 3017 O O . GLU A 1 424 ? -26.91901 -12.58680 25.22219 1.000 30.74891 404 GLU A O 1
ATOM 3023 N N . PHE A 1 425 ? -27.14409 -11.81985 23.11924 1.000 24.29911 405 PHE A N 1
ATOM 3024 C CA . PHE A 1 425 ? -27.25675 -10.41603 23.49521 1.000 26.37711 405 PHE A CA 1
ATOM 3025 C C . PHE A 1 425 ? -28.47292 -10.18059 24.38402 1.000 29.23594 405 PHE A C 1
ATOM 3026 O O . PHE A 1 425 ? -28.36824 -9.57896 25.46138 1.000 28.46485 405 PHE A O 1
ATOM 3034 N N . ILE A 1 426 ? -29.63125 -10.72376 23.99032 1.000 27.09106 406 ILE A N 1
ATOM 3035 C CA . ILE A 1 426 ? -30.84218 -10.54686 24.78470 1.000 23.22665 406 ILE A CA 1
ATOM 3036 C C . ILE A 1 426 ? -30.71631 -11.25650 26.12398 1.000 30.79268 406 ILE A C 1
ATOM 3037 O O . ILE A 1 426 ? -31.17470 -10.75131 27.15761 1.000 31.56772 406 ILE A O 1
ATOM 3042 N N . ARG A 1 427 ? -30.07334 -12.42411 26.13673 1.000 28.36107 407 ARG A N 1
ATOM 3043 C CA . ARG A 1 427 ? -29.97572 -13.15200 27.40063 1.000 30.79769 407 ARG A CA 1
ATOM 3044 C C . ARG A 1 427 ? -29.04555 -12.44993 28.38058 1.000 31.92265 407 ARG A C 1
ATOM 3045 O O . ARG A 1 427 ? -29.26217 -12.51307 29.60203 1.000 33.03126 407 ARG A O 1
ATOM 3053 N N . ALA A 1 428 ? -28.00577 -11.78558 27.86986 1.000 28.99136 408 ALA A N 1
ATOM 3054 C CA . ALA A 1 428 ? -27.12581 -11.02467 28.75378 1.000 31.12621 408 ALA A CA 1
ATOM 3055 C C . ALA A 1 428 ? -27.85229 -9.84685 29.38076 1.000 35.25974 408 ALA A C 1
ATOM 3056 O O . ALA A 1 428 ? -27.56165 -9.47480 30.52488 1.000 35.05707 408 ALA A O 1
ATOM 3058 N N . LEU A 1 429 ? -28.81137 -9.25749 28.66671 1.000 28.42209 409 LEU A N 1
ATOM 3059 C CA . LEU A 1 429 ? -29.45872 -8.03619 29.14157 1.000 26.36441 409 LEU A CA 1
ATOM 3060 C C . LEU A 1 429 ? -30.79833 -8.25880 29.82393 1.000 32.94712 409 LEU A C 1
ATOM 3061 O O . LEU A 1 429 ? -31.18437 -7.43745 30.66176 1.000 32.82585 409 LEU A O 1
ATOM 3066 N N . LYS A 1 430 ? -31.51689 -9.33591 29.46760 1.000 28.03806 410 LYS A N 1
ATOM 3067 C CA . LYS A 1 430 ? -32.87447 -9.66166 29.90746 1.000 30.58516 410 LYS A CA 1
ATOM 3068 C C . LYS A 1 430 ? -33.83661 -8.47373 29.98335 1.000 32.31751 410 LYS A C 1
ATOM 3069 O O . LYS A 1 430 ? -34.45900 -8.25556 31.03793 1.000 30.32933 410 LYS A O 1
ATOM 3075 N N . PRO A 1 431 ? -34.01753 -7.69576 28.92065 1.000 27.21497 411 PRO A N 1
ATOM 3076 C CA . PRO A 1 431 ? -34.98387 -6.59099 28.98035 1.000 27.75322 411 PRO A CA 1
ATOM 3077 C C . PRO A 1 431 ? -36.39582 -7.13743 29.02792 1.000 30.79416 411 PRO A C 1
ATOM 3078 O O . PRO A 1 431 ? -36.72678 -8.08273 28.29702 1.000 29.23077 411 PRO A O 1
ATOM 3082 N N . PRO A 1 432 ? -37.25769 -6.60241 29.88878 1.000 28.14656 412 PRO A N 1
ATOM 3083 C CA . PRO A 1 432 ? -38.63063 -7.12798 29.93869 1.000 34.86132 412 PRO A CA 1
ATOM 3084 C C . PRO A 1 432 ? -39.39560 -6.91636 28.64492 1.000 31.39153 412 PRO A C 1
ATOM 3085 O O . PRO A 1 432 ? -40.32415 -7.69002 28.36152 1.000 33.45345 412 PRO A O 1
ATOM 3089 N N . HIS A 1 433 ? -39.00710 -5.93315 27.82983 1.000 30.06930 413 HIS A N 1
ATOM 3090 C CA . HIS A 1 433 ? -39.65221 -5.68955 26.54926 1.000 24.95675 413 HIS A CA 1
ATOM 3091 C C . HIS A 1 433 ? -38.61691 -5.59244 25.44373 1.000 26.48545 413 HIS A C 1
ATOM 3092 O O . HIS A 1 433 ? -37.64413 -4.84011 25.56954 1.000 26.60800 413 HIS A O 1
ATOM 3099 N N . VAL A 1 434 ? -38.83051 -6.35326 24.37426 1.000 25.30624 414 VAL A N 1
ATOM 3100 C CA . VAL A 1 434 ? -37.98173 -6.32158 23.18539 1.000 23.29938 414 VAL A CA 1
ATOM 3101 C C . VAL A 1 434 ? -38.84943 -5.93450 21.99529 1.000 22.30753 414 VAL A C 1
ATOM 3102 O O . VAL A 1 434 ? -39.88784 -6.56433 21.73999 1.000 26.87074 414 VAL A O 1
ATOM 3106 N N . ILE A 1 435 ? -38.42364 -4.91260 21.26328 1.000 23.60777 415 ILE A N 1
ATOM 3107 C CA . ILE A 1 435 ? -39.13998 -4.46626 20.07778 1.000 24.36346 415 ILE A CA 1
ATOM 3108 C C . ILE A 1 435 ? -38.26107 -4.74731 18.86930 1.000 25.62020 415 ILE A C 1
ATOM 3109 O O . ILE A 1 435 ? -37.15781 -4.20715 18.75281 1.000 23.00205 415 ILE A O 1
ATOM 3114 N N . LEU A 1 436 ? -38.75813 -5.57973 17.96134 1.000 21.50984 416 LEU A N 1
ATOM 3115 C CA . LEU A 1 436 ? -38.03559 -5.93219 16.73845 1.000 20.69111 416 LEU A CA 1
ATOM 3116 C C . LEU A 1 436 ? -38.34185 -4.91102 15.64780 1.000 24.04039 416 LEU A C 1
ATOM 3117 O O . LEU A 1 436 ? -39.50371 -4.53347 15.45955 1.000 27.20767 416 LEU A O 1
ATOM 3122 N N . VAL A 1 437 ? -37.29609 -4.45940 14.95610 1.000 22.62804 417 VAL A N 1
ATOM 3123 C CA . VAL A 1 437 ? -37.38923 -3.58033 13.78761 1.000 20.47945 417 VAL A CA 1
ATOM 3124 C C . VAL A 1 437 ? -36.40212 -4.10037 12.75430 1.000 21.38106 417 VAL A C 1
ATOM 3125 O O . VAL A 1 437 ? -35.62005 -5.01017 13.02673 1.000 21.77391 417 VAL A O 1
ATOM 3129 N N . HIS A 1 438 ? -36.42782 -3.49829 11.55940 1.000 22.80603 418 HIS A N 1
ATOM 3130 C CA . HIS A 1 438 ? -35.37625 -3.71143 10.55772 1.000 25.30940 418 HIS A CA 1
ATOM 3131 C C . HIS A 1 438 ? -35.20841 -5.20190 10.20994 1.000 22.56938 418 HIS A C 1
ATOM 3132 O O . HIS A 1 438 ? -34.16083 -5.82191 10.42937 1.000 25.55022 418 HIS A O 1
ATOM 3139 N N . GLY A 1 439 ? -36.29274 -5.78128 9.68237 1.000 24.25033 419 GLY A N 1
ATOM 3140 C CA . GLY A 1 439 ? -36.28342 -7.14804 9.18322 1.000 25.42398 419 GLY A CA 1
ATOM 3141 C C . GLY A 1 439 ? -37.51750 -7.36769 8.33641 1.000 26.87095 419 GLY A C 1
ATOM 3142 O O . GLY A 1 439 ? -38.55815 -6.73747 8.55572 1.000 27.54944 419 GLY A O 1
ATOM 3143 N N . GLU A 1 440 ? -37.41287 -8.25946 7.35317 1.000 30.00769 420 GLU A N 1
ATOM 3144 C CA . GLU A 1 440 ? -38.60104 -8.52092 6.55603 1.000 33.09407 420 GLU A CA 1
ATOM 3145 C C . GLU A 1 440 ? -39.63248 -9.25752 7.39735 1.000 33.63712 420 GLU A C 1
ATOM 3146 O O . GLU A 1 440 ? -39.30537 -9.94835 8.36375 1.000 33.23652 420 GLU A O 1
ATOM 3152 N N . GLN A 1 441 ? -40.89937 -9.11237 6.99947 1.000 33.39077 421 GLN A N 1
ATOM 3153 C CA . GLN A 1 441 ? -42.01454 -9.54527 7.83415 1.000 34.63777 421 GLN A CA 1
ATOM 3154 C C . GLN A 1 441 ? -41.87109 -10.99605 8.28730 1.000 36.07567 421 GLN A C 1
ATOM 3155 O O . GLN A 1 441 ? -42.04419 -11.30518 9.47201 1.000 32.03070 421 GLN A O 1
ATOM 3161 N N . ASN A 1 442 ? -41.56137 -11.90909 7.35330 1.000 36.72502 422 ASN A N 1
ATOM 3162 C CA . ASN A 1 442 ? -41.49567 -13.32673 7.69999 1.000 36.61366 422 ASN A CA 1
ATOM 3163 C C . ASN A 1 442 ? -40.31194 -13.62741 8.60407 1.000 36.35503 422 ASN A C 1
ATOM 3164 O O . ASN A 1 442 ? -40.42955 -14.41444 9.55123 1.000 34.42967 422 ASN A O 1
ATOM 3169 N N . GLU A 1 443 ? -39.16419 -13.01943 8.30606 1.000 32.78828 423 GLU A N 1
ATOM 3170 C CA . GLU A 1 443 ? -37.96703 -13.19618 9.11696 1.000 36.09875 423 GLU A CA 1
ATOM 3171 C C . GLU A 1 443 ? -38.20958 -12.70221 10.53458 1.000 29.19553 423 GLU A C 1
ATOM 3172 O O . GLU A 1 443 ? -37.85259 -13.37220 11.51054 1.000 28.60416 423 GLU A O 1
ATOM 3178 N N . MET A 1 444 ? -38.83490 -11.53631 10.65800 1.000 29.60154 424 MET A N 1
ATOM 3179 C CA . MET A 1 444 ? -39.09741 -10.95635 11.97098 1.000 29.19730 424 MET A CA 1
ATOM 3180 C C . MET A 1 444 ? -40.11046 -11.77928 12.76387 1.000 27.35771 424 MET A C 1
ATOM 3181 O O . MET A 1 444 ? -39.99289 -11.91040 13.98759 1.000 27.86575 424 MET A O 1
ATOM 3186 N N . ALA A 1 445 ? -41.13201 -12.32286 12.09130 1.000 28.47230 425 ALA A N 1
ATOM 3187 C CA . ALA A 1 445 ? -42.11298 -13.15662 12.78389 1.000 30.90444 425 ALA A CA 1
ATOM 3188 C C . ALA A 1 445 ? -41.47780 -14.42541 13.35361 1.000 25.37597 425 ALA A C 1
ATOM 3189 O O . ALA A 1 445 ? -41.83031 -14.86288 14.45192 1.000 30.66163 425 ALA A O 1
ATOM 3191 N N . ARG A 1 446 ? -40.56457 -15.04581 12.60408 1.000 29.77328 426 ARG A N 1
ATOM 3192 C CA . ARG A 1 446 ? -39.86820 -16.22577 13.11005 1.000 28.54504 426 ARG A CA 1
ATOM 3193 C C . ARG A 1 446 ? -38.94199 -15.87174 14.26423 1.000 29.68883 426 ARG A C 1
ATOM 3194 O O . ARG A 1 446 ? -38.87821 -16.60764 15.25926 1.000 29.54096 426 ARG A O 1
ATOM 3202 N N . LEU A 1 447 ? -38.19743 -14.77022 14.13911 1.000 30.03470 427 LEU A N 1
ATOM 3203 C CA . LEU A 1 447 ? -37.35718 -14.33594 15.25291 1.000 24.42680 427 LEU A CA 1
ATOM 3204 C C . LEU A 1 447 ? -38.19363 -14.11383 16.50920 1.000 26.90639 427 LEU A C 1
ATOM 3205 O O . LEU A 1 447 ? -37.82308 -14.56141 17.59749 1.000 28.67881 427 LEU A O 1
ATOM 3210 N N . LYS A 1 448 ? -39.33818 -13.43312 16.37823 1.000 25.34153 428 LYS A N 1
ATOM 3211 C CA . LYS A 1 448 ? -40.20529 -13.20160 17.52959 1.000 27.27398 428 LYS A CA 1
ATOM 3212 C C . LYS A 1 448 ? -40.64668 -14.51331 18.16858 1.000 28.17391 428 LYS A C 1
ATOM 3213 O O . LYS A 1 448 ? -40.60333 -14.67134 19.39204 1.000 31.69487 428 LYS A O 1
ATOM 3219 N N . ALA A 1 449 ? -41.10083 -15.45579 17.35100 1.000 31.68526 429 ALA A N 1
ATOM 3220 C CA . ALA A 1 449 ? -41.58511 -16.72718 17.88239 1.000 31.46606 429 ALA A CA 1
ATOM 3221 C C . ALA A 1 449 ? -40.47374 -17.49841 18.58244 1.000 32.66144 429 ALA A C 1
ATOM 3222 O O . ALA A 1 449 ? -40.70394 -18.12668 19.62375 1.000 38.07840 429 ALA A O 1
ATOM 3224 N N . ALA A 1 450 ? -39.25996 -17.46097 18.02361 1.000 29.51498 430 ALA A N 1
ATOM 3225 C CA . ALA A 1 450 ? -38.14319 -18.19086 18.62560 1.000 32.97437 430 ALA A CA 1
ATOM 3226 C C . ALA A 1 450 ? -37.71640 -17.56923 19.95226 1.000 34.45929 430 ALA A C 1
ATOM 3227 O O . ALA A 1 450 ? -37.39920 -18.28844 20.90928 1.000 33.14075 430 ALA A O 1
ATOM 3229 N N . LEU A 1 451 ? -37.70548 -16.23236 20.02815 1.000 32.50126 431 LEU A N 1
ATOM 3230 C CA . LEU A 1 451 ? -37.34671 -15.54952 21.26554 1.000 29.54123 431 LEU A CA 1
ATOM 3231 C C . LEU A 1 451 ? -38.38669 -15.77638 22.35461 1.000 37.59105 431 LEU A C 1
ATOM 3232 O O . LEU A 1 451 ? -38.03478 -15.92281 23.52972 1.000 38.77010 431 LEU A O 1
ATOM 3237 N N . ILE A 1 452 ? -39.67185 -15.79112 21.99511 1.000 28.90768 432 ILE A N 1
ATOM 3238 C CA . ILE A 1 452 ? -40.69281 -16.03360 23.01195 1.000 36.11585 432 ILE A CA 1
ATOM 3239 C C . ILE A 1 452 ? -40.52893 -17.43179 23.59848 1.000 41.81175 432 ILE A C 1
ATOM 3240 O O . ILE A 1 452 ? -40.58807 -17.62078 24.82207 1.000 45.05110 432 ILE A O 1
ATOM 3245 N N . ARG A 1 453 ? -40.28173 -18.42143 22.73326 1.000 42.77476 433 ARG A N 1
ATOM 3246 C CA . ARG A 1 453 ? -40.05676 -19.79410 23.17509 1.000 44.62381 433 ARG A CA 1
ATOM 3247 C C . ARG A 1 453 ? -38.88843 -19.89521 24.15339 1.000 48.85214 433 ARG A C 1
ATOM 3248 O O . ARG A 1 453 ? -38.93012 -20.70943 25.08061 1.000 48.47493 433 ARG A O 1
ATOM 3256 N N . GLU A 1 454 ? -37.86293 -19.05065 23.99644 1.000 38.08596 434 GLU A N 1
ATOM 3257 C CA . GLU A 1 454 ? -36.70532 -19.09242 24.88890 1.000 42.25553 434 GLU A CA 1
ATOM 3258 C C . GLU A 1 454 ? -36.99574 -18.65262 26.32188 1.000 47.67456 434 GLU A C 1
ATOM 3259 O O . GLU A 1 454 ? -36.19082 -18.95495 27.21163 1.000 42.44682 434 GLU A O 1
ATOM 3265 N N . TYR A 1 455 ? -38.06514 -17.89209 26.57411 1.000 39.83625 435 TYR A N 1
ATOM 3266 C CA . TYR A 1 455 ? -38.30144 -17.37162 27.92112 1.000 43.59016 435 TYR A CA 1
ATOM 3267 C C . TYR A 1 455 ? -39.62510 -17.83045 28.51384 1.000 55.06274 435 TYR A C 1
ATOM 3268 O O . TYR A 1 455 ? -40.09967 -17.23437 29.48431 1.000 53.55267 435 TYR A O 1
ATOM 3277 N N . GLU A 1 456 ? -40.21094 -18.89896 27.97862 1.000 49.73807 436 GLU A N 1
ATOM 3278 C CA . GLU A 1 456 ? -41.47898 -19.38598 28.51628 1.000 66.73349 436 GLU A CA 1
ATOM 3279 C C . GLU A 1 456 ? -41.30773 -20.02122 29.89473 1.000 66.19490 436 GLU A C 1
ATOM 3280 O O . GLU A 1 456 ? -42.08793 -19.74282 30.81265 1.000 67.39723 436 GLU A O 1
ATOM 3286 N N . ASP A 1 457 ? -40.29774 -20.88051 30.06532 1.000 60.44624 437 ASP A N 1
ATOM 3287 C CA . ASP A 1 457 ? -40.08245 -21.57728 31.33202 1.000 60.28264 437 ASP A CA 1
ATOM 3288 C C . ASP A 1 457 ? -39.08907 -20.85625 32.24496 1.000 66.84882 437 ASP A C 1
ATOM 3289 O O . ASP A 1 457 ? -38.42293 -21.50654 33.07195 1.000 54.45756 437 ASP A O 1
ATOM 3294 N N . ASN A 1 458 ? -38.96651 -19.53256 32.12310 1.000 47.35572 438 ASN A N 1
ATOM 3295 C CA . ASN A 1 458 ? -37.99462 -18.76560 32.89308 1.000 51.28350 438 ASN A CA 1
ATOM 3296 C C . ASN A 1 458 ? -38.73511 -18.01626 33.99328 1.000 60.30625 438 ASN A C 1
ATOM 3297 O O . ASN A 1 458 ? -39.45468 -17.04993 33.72132 1.000 59.96941 438 ASN A O 1
ATOM 3302 N N . ASP A 1 459 ? -38.54448 -18.45470 35.23650 1.000 56.22659 439 ASP A N 1
ATOM 3303 C CA . ASP A 1 459 ? -39.21838 -17.84004 36.37123 1.000 59.33810 439 ASP A CA 1
ATOM 3304 C C . ASP A 1 459 ? -38.55387 -16.55040 36.83207 1.000 56.40728 439 ASP A C 1
ATOM 3305 O O . ASP A 1 459 ? -39.11724 -15.85322 37.68162 1.000 62.39679 439 ASP A O 1
ATOM 3310 N N . GLU A 1 460 ? -37.38174 -16.21109 36.29682 1.000 53.60870 440 GLU A N 1
ATOM 3311 C CA . GLU A 1 460 ? -36.77514 -14.92353 36.61576 1.000 64.37444 440 GLU A CA 1
ATOM 3312 C C . GLU A 1 460 ? -37.42289 -13.79472 35.81831 1.000 54.38214 440 GLU A C 1
ATOM 3313 O O . GLU A 1 460 ? -37.74531 -12.73929 36.37745 1.000 60.17484 440 GLU A O 1
ATOM 3319 N N . VAL A 1 461 ? -37.62640 -13.99355 34.51594 1.000 52.76219 441 VAL A N 1
ATOM 3320 C CA . VAL A 1 461 ? -38.24049 -12.96507 33.67600 1.000 57.10039 441 VAL A CA 1
ATOM 3321 C C . VAL A 1 461 ? -39.00429 -13.63399 32.53888 1.000 55.61659 441 VAL A C 1
ATOM 3322 O O . VAL A 1 461 ? -38.57483 -14.65812 32.00248 1.000 61.24914 441 VAL A O 1
ATOM 3326 N N . HIS A 1 462 ? -40.14816 -13.04876 32.17885 1.000 55.70413 442 HIS A N 1
ATOM 3327 C CA . HIS A 1 462 ? -40.92660 -13.44441 31.00355 1.000 56.87743 442 HIS A CA 1
ATOM 3328 C C . HIS A 1 462 ? -40.89364 -12.26614 30.02627 1.000 52.74661 442 HIS A C 1
ATOM 3329 O O . HIS A 1 462 ? -41.75785 -11.39101 30.04074 1.000 56.98901 442 HIS A O 1
ATOM 3336 N N . ILE A 1 463 ? -39.86940 -12.25752 29.17800 1.000 51.54748 443 ILE A N 1
ATOM 3337 C CA . ILE A 1 463 ? -39.68090 -11.19234 28.20266 1.000 35.75510 443 ILE A CA 1
ATOM 3338 C C . ILE A 1 463 ? -40.83456 -11.16387 27.20550 1.000 40.70014 443 ILE A C 1
ATOM 3339 O O . ILE A 1 463 ? -41.27764 -12.21182 26.71409 1.000 44.65237 443 ILE A O 1
ATOM 3344 N N . GLU A 1 464 ? -41.31438 -9.95519 26.88059 1.000 32.76569 444 GLU A N 1
ATOM 3345 C CA . GLU A 1 464 ? -42.32819 -9.75870 25.84669 1.000 31.72047 444 GLU A CA 1
ATOM 3346 C C . GLU A 1 464 ? -41.66729 -9.21832 24.58668 1.000 29.86550 444 GLU A C 1
ATOM 3347 O O . GLU A 1 464 ? -40.85104 -8.29974 24.66812 1.000 32.26091 444 GLU A O 1
ATOM 3353 N N . VAL A 1 465 ? -42.02431 -9.78410 23.42904 1.000 29.02004 445 VAL A N 1
ATOM 3354 C CA . VAL A 1 465 ? -41.41453 -9.43388 22.14501 1.000 27.26874 445 VAL A CA 1
ATOM 3355 C C . VAL A 1 465 ? -42.48939 -8.85943 21.23261 1.000 34.80892 445 VAL A C 1
ATOM 3356 O O . VAL A 1 465 ? -43.55734 -9.46146 21.06890 1.000 35.35347 445 VAL A O 1
ATOM 3360 N N . HIS A 1 466 ? -42.19985 -7.70334 20.63355 1.000 27.03659 446 HIS A N 1
ATOM 3361 C CA . HIS A 1 466 ? -43.15463 -6.94116 19.83627 1.000 27.54282 446 HIS A CA 1
ATOM 3362 C C . HIS A 1 466 ? -42.58200 -6.78053 18.43628 1.000 29.64414 446 HIS A C 1
ATOM 3363 O O . HIS A 1 466 ? -41.37387 -6.57785 18.28640 1.000 27.77530 446 HIS A O 1
ATOM 3370 N N . ASN A 1 467 ? -43.42486 -6.91696 17.40775 1.000 27.46193 447 ASN A N 1
ATOM 3371 C CA . ASN A 1 467 ? -43.00068 -6.71749 16.02216 1.000 27.30272 447 ASN A CA 1
ATOM 3372 C C . ASN A 1 467 ? -43.95810 -5.75606 15.32502 1.000 27.17303 447 ASN A C 1
ATOM 3373 O O . ASN A 1 467 ? -44.74845 -6.16064 14.46255 1.000 34.06297 447 ASN A O 1
ATOM 3378 N N . PRO A 1 468 ? -43.91545 -4.46978 15.67525 1.000 31.10014 448 PRO A N 1
ATOM 3379 C CA . PRO A 1 468 ? -44.91171 -3.53463 15.12510 1.000 27.91606 448 PRO A CA 1
ATOM 3380 C C . PRO A 1 468 ? -44.71774 -3.26993 13.64041 1.000 29.61222 448 PRO A C 1
ATOM 3381 O O . PRO A 1 468 ? -43.59137 -3.15886 13.14581 1.000 28.91053 448 PRO A O 1
ATOM 3385 N N . ARG A 1 469 ? -45.84707 -3.16056 12.93124 1.000 33.06942 449 ARG A N 1
ATOM 3386 C CA . ARG A 1 469 ? -45.84470 -2.65605 11.56777 1.000 30.54669 449 ARG A CA 1
ATOM 3387 C C . ARG A 1 469 ? -45.52151 -1.16512 11.56132 1.000 28.80506 449 ARG A C 1
ATOM 3388 O O . ARG A 1 469 ? -45.63360 -0.47430 12.57894 1.000 31.17545 449 ARG A O 1
ATOM 3396 N N . ASN A 1 470 ? -45.13119 -0.66354 10.39264 1.000 29.55107 450 ASN A N 1
ATOM 3397 C CA . ASN A 1 470 ? -45.00463 0.78138 10.23218 1.000 33.71090 450 ASN A CA 1
ATOM 3398 C C . ASN A 1 470 ? -46.30533 1.44704 10.65756 1.000 34.10696 450 ASN A C 1
ATOM 3399 O O . ASN A 1 470 ? -47.39197 0.99310 10.28280 1.000 37.96587 450 ASN A O 1
ATOM 3404 N N . THR A 1 471 ? -46.18642 2.50613 11.46147 1.000 33.22708 451 THR A N 1
ATOM 3405 C CA . THR A 1 471 ? -47.22810 3.35313 12.04327 1.000 34.26213 451 THR A CA 1
ATOM 3406 C C . THR A 1 471 ? -47.91555 2.71218 13.24734 1.000 33.45478 451 THR A C 1
ATOM 3407 O O . THR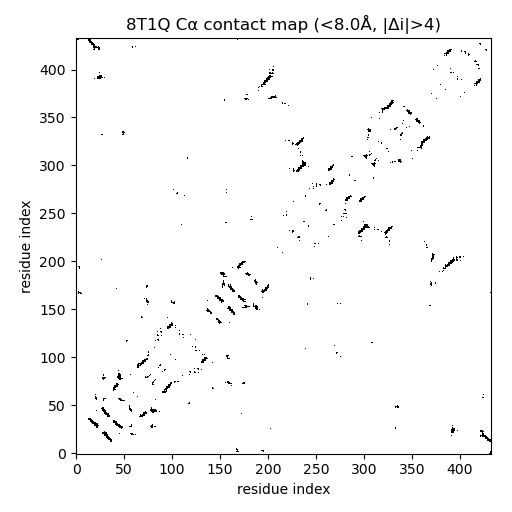 A 1 471 ? -48.70549 3.38791 13.91060 1.000 34.91950 451 THR A O 1
ATOM 3411 N N . GLU A 1 472 ? -47.61904 1.45747 13.58663 1.000 34.25433 452 GLU A N 1
ATOM 3412 C CA . GLU A 1 472 ? -48.24485 0.80693 14.73454 1.000 32.26599 452 GLU A CA 1
ATOM 3413 C C . GLU A 1 472 ? -47.50165 1.15192 16.01743 1.000 35.83913 452 GLU A C 1
ATOM 3414 O O . GLU A 1 472 ? -46.27183 1.06272 16.06718 1.000 36.20042 452 GLU A O 1
ATOM 3420 N N . ALA A 1 473 ? -48.24458 1.52121 17.05690 1.000 31.27623 453 ALA A N 1
ATOM 3421 C CA . ALA A 1 473 ? -47.65923 1.89371 18.33738 1.000 32.49645 453 ALA A CA 1
ATOM 3422 C C . ALA A 1 473 ? -47.55739 0.68937 19.27079 1.000 40.12188 453 ALA A C 1
ATOM 3423 O O . ALA A 1 473 ? -48.42998 -0.18531 19.27887 1.000 39.10940 453 ALA A O 1
ATOM 3425 N N . VAL A 1 474 ? -46.45153 0.62292 20.00935 1.000 29.58352 454 VAL A N 1
ATOM 3426 C CA . VAL A 1 474 ? -46.28952 -0.24678 21.17166 1.000 30.40450 454 VAL A CA 1
ATOM 3427 C C . VAL A 1 474 ? -46.36366 0.65680 22.39701 1.000 34.78841 454 VAL A C 1
ATOM 3428 O O . VAL A 1 474 ? -45.61820 1.63349 22.48519 1.000 32.41559 454 VAL A O 1
ATOM 3432 N N . THR A 1 475 ? -47.25949 0.36627 23.34030 1.000 31.85651 455 THR A N 1
ATOM 3433 C CA . THR A 1 475 ? -47.36582 1.19034 24.53940 1.000 32.37488 455 THR A CA 1
ATOM 3434 C C . THR A 1 475 ? -47.01323 0.36834 25.77221 1.000 31.80732 455 THR A C 1
ATOM 3435 O O . THR A 1 475 ? -47.48047 -0.76184 25.92864 1.000 36.42916 455 THR A O 1
ATOM 3439 N N . LEU A 1 476 ? -46.21377 0.96247 26.65083 1.000 30.73151 456 LEU A N 1
ATOM 3440 C CA . LEU A 1 476 ? -45.66408 0.33250 27.84066 1.000 34.22704 456 LEU A CA 1
ATOM 3441 C C . LEU A 1 476 ? -45.87401 1.26602 29.01970 1.000 37.45479 456 LEU A C 1
ATOM 3442 O O . LEU A 1 476 ? -45.56367 2.45484 28.92209 1.000 36.10732 456 LEU A O 1
ATOM 3447 N N . ASN A 1 477 ? -46.35698 0.73363 30.13713 1.000 35.1214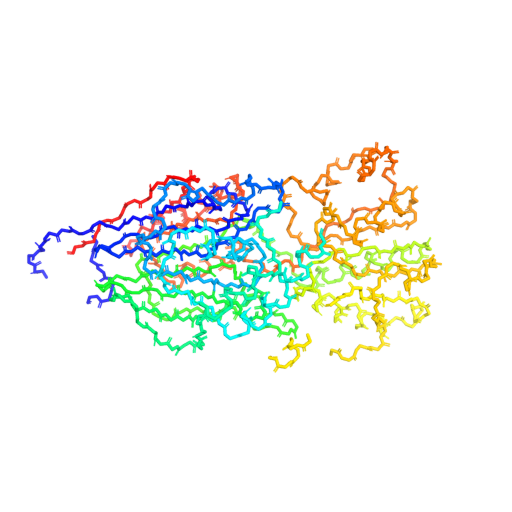6 457 ASN A N 1
ATOM 3448 C CA . ASN A 1 477 ? -46.64262 1.55271 31.31210 1.000 37.55209 457 ASN A CA 1
ATOM 3449 C C . ASN A 1 477 ? -45.59595 1.30839 32.38606 1.000 36.64560 457 ASN A C 1
ATOM 3450 O O . ASN A 1 477 ? -45.29220 0.15366 32.71254 1.000 43.94095 457 ASN A O 1
ATOM 3455 N N . PHE A 1 478 ? -45.05122 2.39348 32.93294 1.000 34.08467 458 PHE A N 1
ATOM 3456 C CA . PHE A 1 478 ? -44.05347 2.33408 33.99179 1.000 39.81428 458 PHE A CA 1
ATOM 3457 C C . PHE A 1 478 ? -44.58052 3.03744 35.23654 1.000 43.91226 458 PHE A C 1
ATOM 3458 O O . PHE A 1 478 ? -45.21630 4.08957 35.14334 1.000 45.82291 458 PHE A O 1
ATOM 3466 N N . ARG A 1 479 ? -44.30615 2.45885 36.39538 1.000 49.14253 459 ARG A N 1
ATOM 3467 C CA . ARG A 1 479 ? -44.82239 3.01942 37.64154 1.000 56.10097 459 ARG A CA 1
ATOM 3468 C C . ARG A 1 479 ? -44.07454 4.29357 38.01826 1.000 62.56315 459 ARG A C 1
ATOM 3469 O O . ARG A 1 479 ? -44.66757 5.24695 38.53903 1.000 62.96142 459 ARG A O 1
#

Nearest PDB structures (foldseek):
  8t1q-assembly1_A  TM=1.002E+00  e=3.887E-98  Homo sapiens
  8t1r-assembly1_A  TM=9.989E-01  e=1.659E-90  Homo sapiens
  2i7v-assembly1_A  TM=9.849E-01  e=3.598E-85  Homo sapiens
  6m8q-assembly1_A  TM=9.932E-01  e=4.989E-82  Homo sapiens
  2i7t-assembly1_A  TM=9.917E-01  e=3.152E-82  Homo sapiens

Foldseek 3Di:
DAQPQDVPDDDDWWKKKKFFLPLQQFAFQTWIWIDTPQAIEIEFWAFGPQDDDPVRGGNPVVDQLCSHAEYEFFAQDRSGCVCVLLSQPVHNHDHAYEFAPVRLVVNLVQNQVVQVLPSDHNVSSVVCSVSYDYAHAPDWDDTPQKIKHWWDFWQFPRGTWMWIAHPSAIEIENPFHFQDDAPPTHHTDQDPDFHQEYEYELAAFQDDADDPVVLLVVVQVVLCQLQVLFAAEEEEDRQDGVVQRNQVSNLVVCVVPVVCQVAAEEEAHCDCRVVSHPGDRYYYHDAPVRDDPGIDYYYYYDDLLLQGGDSVVVCVVGFQDQSYAYERAARHGPNTNSVVCVVVDQWDAHPVGDIHGGRYYYHYRYPSRGYHLVRVLVSCVSRVRQEYEYGNYNNVSLVNNQVVSQVVCPPPPVHRHHYHRGGRRDMDMDIYD

B-factor: mean 42.08, std 15.63, range [19.97, 118.94]

Organism: Homo sapiens (NCBI:txid9606)

Sequence (433 aa):
LVPRGSAIPAEESDQLLIRPLGAGQEVGRSCIILEFKGRKIMLDCGIHPGLEGMDALPYIDLIDPAEIDLLLISHFHLDHCGALPWFLQKTSFKGRTFMTHATKAIYRWLLSDYVKVMLYTETDLEESMDKIETINFHEVKEVAGIKFWCYHAGHVLGAAMFMMIEIAGVKLLYTGDFSSRQEDRHLMAAEIPNIKPDILIIESSTYGTHIHEKREEREARFCNTVHDIVNRGGRGLIPVFALGRAQELLLILDEYWQNHPELHDIPIYYASSAVYQTYFVFKHISNLKSMDHFDDIGPSVVMASPGMMQSGLSRELFESWCTDKRNGVIIAGYCVEGTLAKHIMSEPEEITTMSGQKLPLKMSVDYISFSAHTDYQQTSEFIRALKPPHVILVHGEQNEMARLKAALIREYEDNDEVHIEVHNPRNTEAVTLNFR

InterPro domains:
  IPR001279 Metallo-beta-lactamase [PF00753] (24-191)
  IPR001279 Metallo-beta-lactamase [SM00849] (24-234)
  IPR011108 Zn-dependent metallo-hydrolase, RNA specificity domain [PF07521] (382-439)
  IPR021718 Pre-mRNA 3'-end-processing endonuclease polyadenylation factor C-term [PF11718] (479-682)
  IPR021718 Pre-mRNA 3'-end-processing endonuclease polyadenylation factor C-term [SM01098] (477-683)
  IPR022712 Beta-Casp domain [PF10996] (246-367)
  IPR022712 Beta-Casp domain [SM01027] (246-367)
  IPR036866 Ribonuclease Z/Hydroxyacylglutathione hydrolase-like [G3DSA:3.60.15.10] (17-424)
  IPR036866 Ribonuclease Z/Hydroxyacylglutathione hydrolase-like [SSF56281] (9-459)
  IPR050698 RNA Processing Metallo-Beta-Lactamase [PTHR11203] (14-681)

GO terms:
  GO:0005847 mRNA cleavage and polyadenylation specificity factor complex (C, IDA)
  GO:0005634 nucleus (C, EXP)
  GO:0004521 RNA endonuclease activity (F, IMP)
  GO:1900087 positive regulation of G1/S transition of mitotic cell cycle (P, IMP)
  GO:0031124 mRNA 3'-end processing (P, IMP)
  GO:0046872 metal ion binding (F, IMP)
  GO:0005515 protein binding (F, IPI)
  GO:0005654 nucleoplasm (C, TAS)
  GO:0031124 mRNA 3'-end processing (P, IDA)
  GO:0180010 co-transcriptional mRNA 3'-end processing, cleavage and polyadenylation pathway (P, IDA)
  GO:0006398 mRNA 3'-end processing by stem-loop binding and cleavage (P, IDA)